Protein AF-0000000076601140 (afdb_homodimer)

Nearest PDB structures (foldseek):
  8zkc-assembly1_A-2  TM=9.136E-01  e=1.189E-20  Escherichia coli
  5aun-assembly1_B  TM=9.103E-01  e=2.026E-19  Thermococcus kodakarensis KOD1
  5aup-assembly1_I  TM=8.901E-01  e=1.316E-19  Thermococcus kodakarensis KOD1
  2ph1-assembly1_A  TM=8.179E-01  e=4.801E-19  Archaeoglobus fulgidus DSM 4304
  6oby-assembly1_A  TM=8.627E-01  e=1.047E-17  Archaeoglobus fulgidus

Foldseek 3Di:
DVQAAEEEEAFLDPPLCSLLLLQQLQLLLQVVVFQEEEEELQQQDGCNCLLQVHPAAWDDDPQATEFDDGSNYGYDYNVNVDDDPDGDDDDLVVSLVVVVCVVPRYCSDDGHYYYYRHHHRCDSSLVSCCVVPVAHAYEYEAEQAQVRLVSSLRSLVVCVVSVHHYAFYEHEQQWDDDPVGPDTHRPRHHCSRVVSCVSSVHYHQFYYHDDDDDPPPSDNSHDDPVDPVSVRSNSSSVSVVVSVVVVVVVVPPVD/DVQAAEEEEAFLDPPLCSLLLLQQLQLLLQVVVFQEEEEELQQQDGCNCLLQVHPAAWDDDPQATEFDDGSNYGYDYCVNVDDDPDGDDDDLVVSLVVVVCVVPRYCSDDGHYYYYRHHHRCDSSLVSCCVVPVAHAYEYEAEQAQVRLVSSLRSLVVCVVSVHHYAFYEHEQQWDADPVGPDTHRPRHHCSRVVSCVSSVHYHQFYYHDDDDDPPPSDNSHDDPVDPVSVRSNSSSVSVVVSVVVVVVVVPPVD

Organism: NCBI:txid33932

Radius of gyration: 22.28 Å; Cα contacts (8 Å, |Δi|>4): 1118; chains: 2; bounding box: 56×63×72 Å

Secondary structure (DSSP, 8-state):
-TT-EEEEEEESSTTSSHHHHHHHHHHHHHHTT--EEEEE--STT--HHHHTT--PPPEEETTEEEPEEETTEEEEEGGGTSSTTPPP---HHHHHHHHHHHHHSB---S-SEEEEEPPSSSSHHHHHHHHH-TT-EEEEEE-SSHHHHHHHHHHHHHHHHTT--EEEEEE-S--B--TT--PPB-TT-SSHHHHHHHHTT--EEEEPPB----TTS---SS--TTSHHHHHHHHHHHHHHHHHHHHHHTTTS--/-TTPEEEEEEESSTTSSHHHHHHHHHHHHHHTT--EEEEE--STT--HHHHTT--PPPEEETTEEEPEEETTEEEEEGGGTSSTT------HHHHHHHHHHHHHSB---S-SEEEEEPPSSSSHHHHHHHHH-TT-EEEEEE-SSHHHHHHHHHHHHHHHHTTPPEEEEEE-S--B--TT----B-TT-SSHHHHHHHHTT--EEEEPPB----TTS---SS--TTSHHHHHHHHHHHHHHHHHHHHHHTTTS--

Sequence (510 aa):
MKNTHIIAIASGKGGVGKSTVSANLAVSLAREGKSVALIDLDIYGFSIPKMFSITASPKTINGKIIPVESHGVKIMSMGFLVKGNEPIVWRGPMLGKMIEHFTKDVIWGELDYMILDLPPGTGDIALDMHHYIPQSKEIIVTTPHPTAAHVAERAGVMAQKANHDILGIVENMSFFTPPNSEEKHYIFGKNGGVNLANTLQTEVLVKLPIEPVEEDKISSAIFTEESPLYYAYKELAQKVQLLLQGAGDNYVNEKMKNTHIIAIASGKGGVGKSTVSANLAVSLAREGKSVALIDLDIYGFSIPKMFSITASPKTINGKIIPVESHGVKIMSMGFLVKGNEPIVWRGPMLGKMIEHFTKDVIWGELDYMILDLPPGTGDIALDMHHYIPQSKEIIVTTPHPTAAHVAERAGVMAQKANHDILGIVENMSFFTPPNSEEKHYIFGKNGGVNLANTLQTEVLVKLPIEPVEEDKISSAIFTEESPLYYAYKELAQKVQLLLQGAGDNYVNEK

pLDDT: mean 87.62, std 13.02, range [25.53, 98.69]

Solvent-accessible surface area (backbone atoms only — not comparable to full-atom values): 26189 Å² total; per-residue (Å²): 116,91,77,36,48,38,39,33,35,34,20,6,46,21,61,41,44,49,62,49,48,43,52,33,35,41,34,33,36,19,74,71,70,39,42,28,34,36,38,46,55,18,64,53,46,55,52,62,47,62,33,68,67,53,83,72,60,62,49,73,57,95,85,26,33,39,55,41,74,56,75,66,23,36,34,47,44,55,62,45,76,42,70,82,75,58,62,54,85,57,50,64,73,59,51,58,52,48,55,49,42,64,68,68,38,38,63,76,75,82,41,47,33,36,37,35,26,49,41,54,19,38,38,59,63,53,50,44,44,53,66,77,41,56,81,32,31,29,36,40,33,18,22,13,26,62,69,41,20,56,30,21,43,23,34,51,50,49,35,49,75,69,65,31,52,63,78,22,22,38,17,27,49,35,30,36,56,52,94,92,46,88,56,74,38,44,50,37,19,70,58,14,32,53,54,39,13,57,74,69,70,48,41,62,68,44,75,37,62,47,71,60,46,56,79,88,46,89,63,52,62,58,65,47,90,89,34,76,62,28,57,53,31,40,51,43,32,50,50,50,51,49,56,56,54,56,55,54,60,61,66,60,63,80,107,116,91,76,35,48,38,37,33,34,35,20,7,43,22,63,42,45,49,60,50,48,42,53,33,35,42,34,34,35,18,73,72,71,39,41,27,34,38,38,47,56,18,66,55,46,55,52,63,46,62,34,69,68,52,83,70,60,62,49,72,56,96,84,26,33,40,56,40,75,55,75,65,22,36,35,47,44,57,63,45,77,41,68,83,75,59,64,54,85,58,50,63,72,58,50,56,52,48,54,49,42,64,68,69,39,37,63,75,74,82,41,48,32,35,37,37,26,48,40,55,19,39,38,60,64,52,50,45,44,54,66,78,43,56,81,31,29,29,35,41,32,19,21,13,26,60,69,42,19,55,30,21,43,22,36,52,50,49,36,49,75,69,65,30,52,63,78,22,22,37,18,28,48,36,30,35,54,53,95,93,47,88,57,73,38,43,48,37,19,69,56,14,30,52,52,39,13,57,74,69,70,48,41,64,68,43,75,37,63,47,72,60,46,57,81,87,46,88,63,50,60,60,65,46,87,90,34,76,60,28,57,51,30,41,50,42,32,51,51,51,51,50,56,56,56,56,55,53,62,62,64,61,64,82,108

Structure (mmCIF, N/CA/C/O backbone):
data_AF-0000000076601140-model_v1
#
loop_
_entity.id
_entity.type
_entity.pdbx_description
1 polymer 'Iron-sulfur cluster carrier protein'
#
loop_
_atom_site.group_PDB
_atom_site.id
_atom_site.type_symbol
_atom_site.label_atom_id
_atom_site.label_alt_id
_atom_site.label_comp_id
_atom_site.label_asym_id
_atom_site.label_entity_id
_atom_site.label_seq_id
_atom_site.pdbx_PDB_ins_code
_atom_site.Cartn_x
_atom_site.Cartn_y
_atom_site.Cartn_z
_atom_site.occupancy
_atom_site.B_iso_or_equiv
_atom_site.auth_seq_id
_atom_site.auth_comp_id
_atom_site.auth_asym_id
_atom_site.auth_atom_id
_atom_site.pdbx_PDB_model_num
ATOM 1 N N . MET A 1 1 ? 15.117 -23.031 -15.758 1 57.69 1 MET A N 1
ATOM 2 C CA . MET A 1 1 ? 13.977 -22.125 -15.734 1 57.69 1 MET A CA 1
ATOM 3 C C . MET A 1 1 ? 13.453 -21.859 -17.141 1 57.69 1 MET A C 1
ATOM 5 O O . MET A 1 1 ? 12.617 -20.984 -17.344 1 57.69 1 MET A O 1
ATOM 9 N N . LYS A 1 2 ? 14.008 -22.594 -18.109 1 64.62 2 LYS A N 1
ATOM 10 C CA . LYS A 1 2 ? 13.719 -22.375 -19.531 1 64.62 2 LYS A CA 1
ATOM 11 C C . LYS A 1 2 ? 12.242 -22.625 -19.828 1 64.62 2 LYS A C 1
ATOM 13 O O . LYS A 1 2 ? 11.625 -21.891 -20.609 1 64.62 2 LYS A O 1
ATOM 18 N N . ASN A 1 3 ? 11.555 -23.547 -19.047 1 83.75 3 ASN A N 1
ATOM 19 C CA . ASN A 1 3 ? 10.164 -23.875 -19.359 1 83.75 3 ASN A CA 1
ATOM 20 C C . ASN A 1 3 ? 9.211 -23.375 -18.281 1 83.75 3 ASN A C 1
ATOM 22 O O . ASN A 1 3 ? 8.078 -23.844 -18.188 1 83.75 3 ASN A O 1
ATOM 26 N N . THR A 1 4 ? 9.656 -22.391 -17.516 1 93.69 4 THR A N 1
ATOM 27 C CA . THR A 1 4 ? 8.859 -21.875 -16.406 1 93.69 4 THR A CA 1
ATOM 28 C C . THR A 1 4 ? 8.148 -20.594 -16.797 1 93.69 4 THR A C 1
ATOM 30 O O . THR A 1 4 ? 8.758 -19.688 -17.359 1 93.69 4 THR A O 1
ATOM 33 N N . HIS A 1 5 ? 6.875 -20.625 -16.672 1 96 5 HIS A N 1
ATOM 34 C CA . HIS A 1 5 ? 6.148 -19.359 -16.812 1 96 5 HIS A CA 1
ATOM 35 C C . HIS A 1 5 ? 6.371 -18.453 -15.609 1 96 5 HIS A C 1
ATOM 37 O O . HIS A 1 5 ? 6.012 -18.812 -14.484 1 96 5 HIS A O 1
ATOM 43 N N . ILE A 1 6 ? 6.938 -17.281 -15.859 1 95.62 6 ILE A N 1
ATOM 44 C CA . ILE A 1 6 ? 7.195 -16.344 -14.773 1 95.62 6 ILE A CA 1
ATOM 45 C C . ILE A 1 6 ? 6.16 -15.219 -14.82 1 95.62 6 ILE A C 1
ATOM 47 O O . ILE A 1 6 ? 6.012 -14.539 -15.844 1 95.62 6 ILE A O 1
ATOM 51 N N . ILE A 1 7 ? 5.449 -15.07 -13.688 1 97.31 7 ILE A N 1
ATOM 52 C CA . ILE A 1 7 ? 4.391 -14.07 -13.602 1 97.31 7 ILE A CA 1
ATOM 53 C C . ILE A 1 7 ? 4.68 -13.117 -12.438 1 97.31 7 ILE A C 1
ATOM 55 O O . ILE A 1 7 ? 4.719 -13.539 -11.281 1 97.31 7 ILE A O 1
ATOM 59 N N . ALA A 1 8 ? 4.871 -11.875 -12.758 1 96.38 8 ALA A N 1
ATOM 60 C CA . ALA A 1 8 ? 5.051 -10.836 -11.742 1 96.38 8 ALA A CA 1
ATOM 61 C C . ALA A 1 8 ? 3.719 -10.188 -11.375 1 96.38 8 ALA A C 1
ATOM 63 O O . ALA A 1 8 ? 2.953 -9.789 -12.258 1 96.38 8 ALA A O 1
ATOM 64 N N . ILE A 1 9 ? 3.477 -10.188 -10.102 1 97.56 9 ILE A N 1
ATOM 65 C CA . ILE A 1 9 ? 2.303 -9.484 -9.594 1 97.56 9 ILE A CA 1
ATOM 66 C C . ILE A 1 9 ? 2.697 -8.078 -9.141 1 97.56 9 ILE A C 1
ATOM 68 O O . ILE A 1 9 ? 3.457 -7.918 -8.188 1 97.56 9 ILE A O 1
ATOM 72 N N . ALA A 1 10 ? 2.146 -7.113 -9.836 1 95.06 10 ALA A N 1
ATOM 73 C CA . ALA A 1 10 ? 2.52 -5.719 -9.594 1 95.06 10 ALA A CA 1
ATOM 74 C C . ALA A 1 10 ? 1.313 -4.898 -9.148 1 95.06 10 ALA A C 1
ATOM 76 O O . ALA A 1 10 ? 0.168 -5.301 -9.359 1 95.06 10 ALA A O 1
ATOM 77 N N . SER A 1 11 ? 1.606 -3.801 -8.477 1 92.81 11 SER A N 1
ATOM 78 C CA . SER A 1 11 ? 0.595 -2.826 -8.078 1 92.81 11 SER A CA 1
ATOM 79 C C . SER A 1 11 ? 1.188 -1.425 -7.977 1 92.81 11 SER A C 1
ATOM 81 O O . SER A 1 11 ? 2.408 -1.263 -7.93 1 92.81 11 SER A O 1
ATOM 83 N N . GLY A 1 12 ? 0.346 -0.441 -8.062 1 85.81 12 GLY A N 1
ATOM 84 C CA . GLY A 1 12 ? 0.779 0.933 -7.867 1 85.81 12 GLY A CA 1
ATOM 85 C C . GLY A 1 12 ? 0.981 1.293 -6.406 1 85.81 12 GLY A C 1
ATOM 86 O O . GLY A 1 12 ? 2.037 1.803 -6.027 1 85.81 12 GLY A O 1
ATOM 87 N N . LYS A 1 13 ? -0.082 1.074 -5.648 1 75.88 13 LYS A N 1
ATOM 88 C CA . LYS A 1 13 ? -0.09 1.358 -4.215 1 75.88 13 LYS A CA 1
ATOM 89 C C . LYS A 1 13 ? 0.004 0.072 -3.4 1 75.88 13 LYS A C 1
ATOM 91 O O . LYS A 1 13 ? -0.348 -1.005 -3.887 1 75.88 13 LYS A O 1
ATOM 96 N N . GLY A 1 14 ? 0.569 0.294 -2.273 1 68.75 14 GLY A N 1
ATOM 97 C CA . GLY A 1 14 ? 0.47 -0.792 -1.312 1 68.75 14 GLY A CA 1
ATOM 98 C C . GLY A 1 14 ? -0.939 -1.001 -0.792 1 68.75 14 GLY A C 1
ATOM 99 O O . GLY A 1 14 ? -1.816 -0.162 -1.006 1 68.75 14 GLY A O 1
ATOM 100 N N . GLY A 1 15 ? -1.269 -2.229 -0.292 1 74.19 15 GLY A N 1
ATOM 101 C CA . GLY A 1 15 ? -2.498 -2.508 0.433 1 74.19 15 GLY A CA 1
ATOM 102 C C . GLY A 1 15 ? -3.662 -2.855 -0.477 1 74.19 15 GLY A C 1
ATOM 103 O O . GLY A 1 15 ? -4.777 -3.09 -0.005 1 74.19 15 GLY A O 1
ATOM 104 N N . VAL A 1 16 ? -3.416 -2.934 -1.732 1 83 16 VAL A N 1
ATOM 105 C CA . VAL A 1 16 ? -4.484 -3.246 -2.674 1 83 16 VAL A CA 1
ATOM 106 C C . VAL A 1 16 ? -4.695 -4.758 -2.736 1 83 16 VAL A C 1
ATOM 108 O O . VAL A 1 16 ? -5.57 -5.242 -3.455 1 83 16 VAL A O 1
ATOM 111 N N . GLY A 1 17 ? -3.887 -5.551 -2.076 1 88.56 17 GLY A N 1
ATOM 112 C CA . GLY A 1 17 ? -4.047 -6.992 -2.01 1 88.56 17 GLY A CA 1
ATOM 113 C C . GLY A 1 17 ? -3.127 -7.742 -2.953 1 88.56 17 GLY A C 1
ATOM 114 O O . GLY A 1 17 ? -3.424 -8.867 -3.354 1 88.56 17 GLY A O 1
ATOM 115 N N . LYS A 1 18 ? -2.09 -7.078 -3.328 1 93.31 18 LYS A N 1
ATOM 116 C CA . LYS A 1 18 ? -1.125 -7.676 -4.25 1 93.31 18 LYS A CA 1
ATOM 117 C C . LYS A 1 18 ? -0.585 -8.992 -3.701 1 93.31 18 LYS A C 1
ATOM 119 O O . LYS A 1 18 ? -0.566 -10 -4.406 1 93.31 18 LYS A O 1
ATOM 124 N N . SER A 1 19 ? -0.145 -9.023 -2.422 1 94.75 19 SER A N 1
ATOM 125 C CA . SER A 1 19 ? 0.441 -10.227 -1.833 1 94.75 19 SER A CA 1
ATOM 126 C C . SER A 1 19 ? -0.605 -11.32 -1.654 1 94.75 19 SER A C 1
ATOM 128 O O . SER A 1 19 ? -0.303 -12.508 -1.807 1 94.75 19 SER A O 1
ATOM 130 N N . THR A 1 20 ? -1.804 -10.938 -1.322 1 93.75 20 THR A N 1
ATOM 131 C CA . THR A 1 20 ? -2.885 -11.914 -1.213 1 93.75 20 THR A CA 1
ATOM 132 C C . THR A 1 20 ? -3.156 -12.57 -2.561 1 93.75 20 THR A C 1
ATOM 134 O O . THR A 1 20 ? -3.346 -13.789 -2.635 1 93.75 20 THR A O 1
ATOM 137 N N . VAL A 1 21 ? -3.141 -11.734 -3.584 1 97.19 21 VAL A N 1
ATOM 138 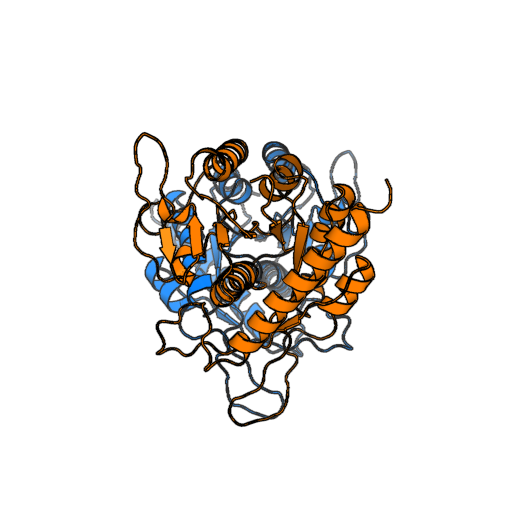C CA . VAL A 1 21 ? -3.338 -12.258 -4.934 1 97.19 21 VAL A CA 1
ATOM 139 C C . VAL A 1 21 ? -2.18 -13.18 -5.309 1 97.19 21 VAL A C 1
ATOM 141 O O . VAL A 1 21 ? -2.393 -14.266 -5.844 1 97.19 21 VAL A O 1
ATOM 144 N N . SER A 1 22 ? -0.947 -12.766 -5.039 1 97.81 22 SER A N 1
ATOM 145 C CA . SER A 1 22 ? 0.226 -13.586 -5.324 1 97.81 22 SER A CA 1
ATOM 146 C C . SER A 1 22 ? 0.121 -14.945 -4.648 1 97.81 22 SER A C 1
ATOM 148 O O . SER A 1 22 ? 0.309 -15.984 -5.297 1 97.81 22 SER A O 1
ATOM 150 N N . ALA A 1 23 ? -0.216 -14.93 -3.369 1 97.31 23 ALA A N 1
ATOM 151 C CA . ALA A 1 23 ? -0.258 -16.141 -2.559 1 97.31 23 ALA A CA 1
ATOM 152 C C . ALA A 1 23 ? -1.358 -17.094 -3.041 1 97.31 23 ALA A C 1
ATOM 154 O O . ALA A 1 23 ? -1.116 -18.281 -3.256 1 97.31 23 ALA A O 1
ATOM 155 N N . ASN A 1 24 ? -2.504 -16.578 -3.264 1 98 24 ASN A N 1
ATOM 156 C CA . ASN A 1 24 ? -3.635 -17.438 -3.576 1 98 24 ASN A CA 1
ATOM 157 C C . ASN A 1 24 ? -3.613 -17.891 -5.035 1 98 24 ASN A C 1
ATOM 159 O O . ASN A 1 24 ? -4.082 -18.984 -5.359 1 98 24 ASN A O 1
ATOM 163 N N . LEU A 1 25 ? -3.037 -17.031 -5.91 1 98.56 25 LEU A N 1
ATOM 164 C CA . LEU A 1 25 ? -2.809 -17.516 -7.27 1 98.56 25 LEU A CA 1
ATOM 165 C C . LEU A 1 25 ? -1.834 -18.688 -7.273 1 98.56 25 LEU A C 1
ATOM 167 O O . LEU A 1 25 ? -2.09 -19.719 -7.91 1 98.56 25 LEU A O 1
ATOM 171 N N . ALA A 1 26 ? -0.726 -18.562 -6.562 1 98.69 26 ALA A N 1
ATOM 172 C CA . ALA A 1 26 ? 0.27 -19.625 -6.465 1 98.69 26 ALA A CA 1
ATOM 173 C C . ALA A 1 26 ? -0.353 -20.906 -5.938 1 98.69 26 ALA A C 1
ATOM 175 O O . ALA A 1 26 ? -0.175 -21.984 -6.523 1 98.69 26 ALA A O 1
ATOM 176 N N . VAL A 1 27 ? -1.111 -20.812 -4.867 1 98.44 27 VAL A N 1
ATOM 177 C CA . VAL A 1 27 ? -1.71 -21.969 -4.227 1 98.44 27 VAL A CA 1
ATOM 178 C C . VAL A 1 27 ? -2.752 -22.594 -5.152 1 98.44 27 VAL A C 1
ATOM 180 O O . VAL A 1 27 ? -2.867 -23.828 -5.234 1 98.44 27 VAL A O 1
ATOM 183 N N . SER A 1 28 ? -3.5 -21.734 -5.824 1 98.62 28 SER A N 1
ATOM 184 C CA . SER A 1 28 ? -4.516 -22.25 -6.738 1 98.62 28 SER A CA 1
ATOM 185 C C . SER A 1 28 ? -3.883 -23.016 -7.895 1 98.62 28 SER A C 1
ATOM 187 O O . SER A 1 28 ? -4.395 -24.062 -8.305 1 98.62 28 SER A O 1
ATOM 189 N N . LEU A 1 29 ? -2.809 -22.516 -8.445 1 98.5 29 LEU A N 1
ATOM 190 C CA . LEU A 1 29 ? -2.076 -23.234 -9.484 1 98.5 29 LEU A CA 1
ATOM 191 C C . LEU A 1 29 ? -1.545 -24.562 -8.969 1 98.5 29 LEU A C 1
ATOM 193 O O . LEU A 1 29 ? -1.633 -25.578 -9.648 1 98.5 29 LEU A O 1
ATOM 197 N N . ALA A 1 30 ? -1.015 -24.547 -7.758 1 98.5 30 ALA A N 1
ATOM 198 C CA . ALA A 1 30 ? -0.501 -25.766 -7.141 1 98.5 30 ALA A CA 1
ATOM 199 C C . ALA A 1 30 ? -1.612 -26.797 -6.957 1 98.5 30 ALA A C 1
ATOM 201 O O . ALA A 1 30 ? -1.408 -27.984 -7.199 1 98.5 30 ALA A O 1
ATOM 202 N N . ARG A 1 31 ? -2.766 -26.312 -6.504 1 97.81 31 ARG A N 1
ATOM 203 C CA . ARG A 1 31 ? -3.92 -27.172 -6.297 1 97.81 31 ARG A CA 1
ATOM 204 C C . ARG A 1 31 ? -4.34 -27.844 -7.598 1 97.81 31 ARG A C 1
ATOM 206 O O . ARG A 1 31 ? -4.957 -28.922 -7.582 1 97.81 31 ARG A O 1
ATOM 213 N N . GLU A 1 32 ? -4.004 -27.266 -8.703 1 97.25 32 GLU A N 1
ATOM 214 C CA . GLU A 1 32 ? -4.309 -27.828 -10.016 1 97.25 32 GLU A CA 1
ATOM 215 C C . GLU A 1 32 ? -3.191 -28.75 -10.5 1 97.25 32 GLU A C 1
ATOM 217 O O . GLU A 1 32 ? -3.156 -29.125 -11.672 1 97.25 32 GLU A O 1
ATOM 222 N N . GLY A 1 33 ? -2.229 -29 -9.711 1 97.44 33 GLY A N 1
ATOM 223 C CA . GLY A 1 33 ? -1.208 -30 -9.992 1 97.44 33 GLY A CA 1
ATOM 224 C C . GLY A 1 33 ? 0.053 -29.406 -10.594 1 97.44 33 GLY A C 1
ATOM 225 O O . GLY A 1 33 ? 0.914 -30.125 -11.086 1 97.44 33 GLY A O 1
ATOM 226 N N . LYS A 1 34 ? 0.157 -28.094 -10.586 1 97.94 34 LYS A N 1
ATOM 227 C CA . LYS A 1 34 ? 1.338 -27.453 -11.156 1 97.94 34 LYS A CA 1
ATOM 228 C C . LYS A 1 34 ? 2.449 -27.312 -10.125 1 97.94 34 LYS A C 1
ATOM 230 O O . LYS A 1 34 ? 2.176 -27.172 -8.93 1 97.94 34 LYS A O 1
ATOM 235 N N . SER A 1 35 ? 3.688 -27.5 -10.602 1 98.12 35 SER A N 1
ATOM 236 C CA . SER A 1 35 ? 4.828 -27.141 -9.766 1 98.12 35 SER A CA 1
ATOM 237 C C . SER A 1 35 ? 5.027 -25.641 -9.719 1 98.12 35 SER A C 1
ATOM 239 O O . SER A 1 35 ? 5.258 -25 -10.75 1 98.12 35 SER A O 1
ATOM 241 N N . VAL A 1 36 ? 4.902 -25.047 -8.469 1 98.31 36 VAL A N 1
ATOM 242 C CA . VAL A 1 36 ? 4.812 -23.594 -8.383 1 98.31 36 VAL A CA 1
ATOM 243 C C . VAL A 1 36 ? 5.805 -23.078 -7.344 1 98.31 36 VAL A C 1
ATOM 245 O O . VAL A 1 36 ? 5.973 -23.688 -6.281 1 98.31 36 VAL A O 1
ATOM 248 N N . ALA A 1 37 ? 6.5 -21.984 -7.684 1 97.88 37 ALA A N 1
ATOM 249 C CA . ALA A 1 37 ? 7.301 -21.203 -6.746 1 97.88 37 ALA A CA 1
ATOM 250 C C . ALA A 1 37 ? 6.699 -19.812 -6.539 1 97.88 37 ALA A C 1
ATOM 252 O O . ALA A 1 37 ? 6.078 -19.25 -7.445 1 97.88 37 ALA A O 1
ATOM 253 N N . LEU A 1 38 ? 6.82 -19.297 -5.324 1 97.94 38 LEU A N 1
ATOM 254 C CA . LEU A 1 38 ? 6.445 -17.938 -4.969 1 97.94 38 LEU A CA 1
ATOM 255 C C . LEU A 1 38 ? 7.613 -17.203 -4.324 1 97.94 38 LEU A C 1
ATOM 257 O O . LEU A 1 38 ? 8.141 -17.641 -3.299 1 97.94 38 LEU A O 1
ATOM 261 N N . ILE A 1 39 ? 8 -16.125 -4.957 1 96.06 39 ILE A N 1
ATOM 262 C CA . ILE A 1 39 ? 9.062 -15.305 -4.395 1 96.06 39 ILE A CA 1
ATOM 263 C C . ILE A 1 39 ? 8.492 -13.969 -3.926 1 96.06 39 ILE A C 1
ATOM 265 O O . ILE A 1 39 ? 7.883 -13.242 -4.711 1 96.06 39 ILE A O 1
ATOM 269 N N . ASP A 1 40 ? 8.68 -13.711 -2.666 1 95.38 40 ASP A N 1
ATOM 270 C CA . ASP A 1 40 ? 8.312 -12.438 -2.057 1 95.38 40 ASP A CA 1
ATOM 271 C C . ASP A 1 40 ? 9.398 -11.391 -2.287 1 95.38 40 ASP A C 1
ATOM 273 O O . ASP A 1 40 ? 10.414 -11.375 -1.586 1 95.38 40 ASP A O 1
ATOM 277 N N . LEU A 1 41 ? 9.141 -10.469 -3.221 1 91.94 41 LEU A N 1
ATOM 278 C CA . LEU A 1 41 ? 10.133 -9.453 -3.562 1 91.94 41 LEU A CA 1
ATOM 279 C C . LEU A 1 41 ? 9.805 -8.125 -2.893 1 91.94 41 LEU A C 1
ATOM 281 O O . LEU A 1 41 ? 10.484 -7.117 -3.127 1 91.94 41 LEU A O 1
ATOM 285 N N . ASP A 1 42 ? 8.758 -8.094 -2.158 1 90.12 42 ASP A N 1
ATOM 286 C CA . ASP A 1 42 ? 8.477 -6.938 -1.314 1 90.12 42 ASP A CA 1
ATOM 287 C C . ASP A 1 42 ? 9.328 -6.965 -0.044 1 90.12 42 ASP A C 1
ATOM 289 O O . ASP A 1 42 ? 8.805 -7.211 1.048 1 90.12 42 ASP A O 1
ATOM 293 N N . ILE A 1 43 ? 10.477 -6.598 -0.182 1 87.5 43 ILE A N 1
ATOM 294 C CA . ILE A 1 43 ? 11.523 -6.797 0.818 1 87.5 43 ILE A CA 1
ATOM 295 C C . ILE A 1 43 ? 11.195 -5.996 2.076 1 87.5 43 ILE A C 1
ATOM 297 O O . ILE A 1 43 ? 11.336 -6.496 3.193 1 87.5 43 ILE A O 1
ATOM 301 N N . TYR A 1 44 ? 10.688 -4.77 1.949 1 84.19 44 TYR A N 1
ATOM 302 C CA . TYR A 1 44 ? 10.445 -3.908 3.1 1 84.19 44 TYR A CA 1
ATOM 303 C C . TYR A 1 44 ? 9.086 -4.199 3.721 1 84.19 44 TYR A C 1
ATOM 305 O O . TYR A 1 44 ? 8.875 -3.955 4.91 1 84.19 44 TYR A O 1
ATOM 313 N N . GLY A 1 45 ? 8.227 -4.73 2.951 1 88.44 45 GLY A N 1
ATOM 314 C CA . GLY A 1 45 ? 6.863 -4.945 3.41 1 88.44 45 GLY A CA 1
ATOM 315 C C . GLY A 1 45 ? 6.387 -6.375 3.217 1 88.44 45 GLY A C 1
ATOM 316 O O . GLY A 1 45 ? 5.219 -6.605 2.9 1 88.44 45 GLY A O 1
ATOM 317 N N . PHE A 1 46 ? 7.359 -7.297 3.414 1 90.06 46 PHE A N 1
ATOM 318 C CA . PHE A 1 46 ? 7 -8.688 3.148 1 90.06 46 PHE A CA 1
ATOM 319 C C . PHE A 1 46 ? 5.871 -9.141 4.066 1 90.06 46 PHE A C 1
ATOM 321 O O . PHE A 1 46 ? 5.82 -8.75 5.238 1 90.06 46 PHE A O 1
ATOM 328 N N . SER A 1 47 ? 4.879 -9.859 3.525 1 91.19 47 SER A N 1
ATOM 329 C CA . SER A 1 47 ? 3.742 -10.352 4.301 1 91.19 47 SER A CA 1
ATOM 330 C C . SER A 1 47 ? 3.469 -11.82 4.008 1 91.19 47 SER A C 1
ATOM 332 O O . SER A 1 47 ? 2.664 -12.453 4.691 1 91.19 47 SER A O 1
ATOM 334 N N . ILE A 1 48 ? 4.215 -12.367 3.066 1 94.06 48 ILE A N 1
ATOM 335 C CA . ILE A 1 48 ? 3.924 -13.703 2.564 1 94.06 48 ILE A CA 1
ATOM 336 C C . ILE A 1 48 ? 4.105 -14.727 3.684 1 94.06 48 ILE A C 1
ATOM 338 O O . ILE A 1 48 ? 3.256 -15.594 3.883 1 94.06 48 ILE A O 1
ATOM 342 N N . PRO A 1 49 ? 5.207 -14.664 4.469 1 92.62 49 PRO A N 1
ATOM 343 C CA . PRO A 1 49 ? 5.375 -15.664 5.527 1 92.62 49 PRO A CA 1
ATOM 344 C C . PRO A 1 49 ? 4.191 -15.711 6.488 1 92.62 49 PRO A C 1
ATOM 346 O O . PRO A 1 49 ? 3.701 -16.797 6.82 1 92.62 49 PRO A O 1
ATOM 349 N N . LYS A 1 50 ? 3.719 -14.578 6.875 1 89.38 50 LYS A N 1
ATOM 350 C CA . LYS A 1 50 ? 2.566 -14.516 7.773 1 89.38 50 LYS A CA 1
ATOM 351 C C . LYS A 1 50 ? 1.311 -15.055 7.094 1 89.38 50 LYS A C 1
ATOM 353 O O . LYS A 1 50 ? 0.522 -15.766 7.715 1 89.38 50 LYS A O 1
ATOM 358 N N . MET A 1 51 ? 1.119 -14.742 5.871 1 90.94 51 MET A N 1
ATOM 359 C CA . MET A 1 51 ? -0.057 -15.164 5.113 1 90.94 51 MET A CA 1
ATOM 360 C C . MET A 1 51 ? -0.136 -16.688 5.035 1 90.94 51 MET A C 1
ATOM 362 O O . MET A 1 51 ? -1.229 -17.25 5.031 1 90.94 51 MET A O 1
ATOM 366 N N . PHE A 1 52 ? 1.055 -17.297 5.008 1 93.19 52 PHE A N 1
ATOM 367 C CA . PHE A 1 52 ? 1.129 -18.75 4.922 1 93.19 52 PHE A CA 1
ATOM 368 C C . PHE A 1 52 ? 1.283 -19.375 6.309 1 93.19 52 PHE A C 1
ATOM 370 O O . PHE A 1 52 ? 1.379 -20.594 6.445 1 93.19 52 PHE A O 1
ATOM 377 N N . SER A 1 53 ? 1.315 -18.562 7.344 1 88.62 53 SER A N 1
ATOM 378 C CA . SER A 1 53 ? 1.502 -19 8.719 1 88.62 53 SER A CA 1
ATOM 379 C C . SER A 1 53 ? 2.781 -19.812 8.875 1 88.62 53 SER A C 1
ATOM 381 O O . SER A 1 53 ? 2.777 -20.875 9.508 1 88.62 53 SER A O 1
ATOM 383 N N . ILE A 1 54 ? 3.775 -19.312 8.188 1 87.06 54 ILE A N 1
ATOM 384 C CA . ILE A 1 54 ? 5.055 -20 8.234 1 87.06 54 ILE A CA 1
ATOM 385 C C . ILE A 1 54 ? 5.953 -19.359 9.289 1 87.06 54 ILE A C 1
ATOM 387 O O . ILE A 1 54 ? 6.129 -18.141 9.305 1 87.06 54 ILE A O 1
ATOM 391 N N . THR A 1 55 ? 6.441 -20.188 10.156 1 80.75 55 THR A N 1
ATOM 392 C CA . THR A 1 55 ? 7.375 -19.703 11.172 1 80.75 55 THR A CA 1
ATOM 393 C C . THR A 1 55 ? 8.758 -20.328 10.977 1 80.75 55 THR A C 1
ATOM 395 O O . THR A 1 55 ? 9.734 -19.906 11.594 1 80.75 55 THR A O 1
ATOM 398 N N . ALA A 1 56 ? 8.883 -21.234 10.023 1 78 56 ALA A N 1
ATOM 399 C CA . ALA A 1 56 ? 10.133 -21.953 9.781 1 78 56 ALA A CA 1
ATOM 400 C C . ALA A 1 56 ? 11.117 -21.109 8.977 1 78 56 ALA A C 1
ATOM 402 O O . ALA A 1 56 ? 10.703 -20.234 8.203 1 78 56 ALA A O 1
ATOM 403 N N . SER A 1 57 ? 12.383 -21.281 9.273 1 82.88 57 SER A N 1
ATOM 404 C CA . SER A 1 57 ? 13.438 -20.672 8.469 1 82.88 57 SER A CA 1
ATOM 405 C C . SER A 1 57 ? 13.938 -21.641 7.398 1 82.88 57 SER A C 1
ATOM 407 O O . SER A 1 57 ? 13.914 -22.859 7.586 1 82.88 57 SER A O 1
ATOM 409 N N . PRO A 1 58 ? 14.352 -20.969 6.273 1 83.38 58 PRO A N 1
ATOM 410 C CA . PRO A 1 58 ? 14.891 -21.859 5.234 1 83.38 58 PRO A CA 1
ATOM 411 C C . PRO A 1 58 ? 16.156 -22.578 5.668 1 83.38 58 PRO A C 1
ATOM 413 O O . PRO A 1 58 ? 16.891 -22.078 6.531 1 83.38 58 PRO A O 1
ATOM 416 N N . LYS A 1 59 ? 16.281 -23.781 5.125 1 86 59 LYS A N 1
ATOM 417 C CA . LYS A 1 59 ? 17.5 -24.547 5.34 1 86 59 LYS A CA 1
ATOM 418 C C . LYS A 1 59 ? 18.516 -24.328 4.215 1 86 59 LYS A C 1
ATOM 420 O O . LYS A 1 59 ? 18.125 -23.953 3.105 1 86 59 LYS A O 1
ATOM 425 N N . THR A 1 60 ? 19.75 -24.375 4.621 1 85.12 60 THR A N 1
ATOM 426 C CA . THR A 1 60 ? 20.812 -24.25 3.631 1 85.12 60 THR A CA 1
ATOM 427 C C . THR A 1 60 ? 21.609 -25.547 3.516 1 85.12 60 THR A C 1
ATOM 429 O O . THR A 1 60 ? 22 -26.125 4.527 1 85.12 60 THR A O 1
ATOM 432 N N . ILE A 1 61 ? 21.688 -26.078 2.268 1 84.75 61 ILE A N 1
ATOM 433 C CA . ILE A 1 61 ? 22.484 -27.266 1.98 1 84.75 61 ILE A CA 1
ATOM 434 C C . ILE A 1 61 ? 23.516 -26.953 0.909 1 84.75 61 ILE A C 1
ATOM 436 O O . ILE A 1 61 ? 23.172 -26.578 -0.216 1 84.75 61 ILE A O 1
ATOM 440 N N . ASN A 1 62 ? 24.844 -27.172 1.27 1 87.75 62 ASN A N 1
ATOM 441 C CA . ASN A 1 62 ? 25.953 -26.969 0.341 1 87.75 62 ASN A CA 1
ATOM 442 C C . ASN A 1 62 ? 25.906 -25.578 -0.279 1 87.75 62 ASN A C 1
ATOM 444 O O . ASN A 1 62 ? 26.031 -25.422 -1.495 1 87.75 62 ASN A O 1
ATOM 448 N N . GLY A 1 63 ? 25.469 -24.641 0.413 1 84.06 63 GLY A N 1
ATOM 449 C CA . GLY A 1 63 ? 25.5 -23.25 -0.027 1 84.06 63 GLY A CA 1
ATOM 450 C C . GLY A 1 63 ? 24.25 -22.844 -0.788 1 84.06 63 GLY A C 1
ATOM 451 O O . GLY A 1 63 ? 24.125 -21.703 -1.231 1 84.06 63 GLY A O 1
ATOM 452 N N . LYS A 1 64 ? 23.391 -23.859 -0.909 1 90.62 64 LYS A N 1
ATOM 453 C CA . LYS A 1 64 ? 22.141 -23.531 -1.589 1 90.62 64 LYS A CA 1
ATOM 454 C C . LYS A 1 64 ? 20.969 -23.516 -0.609 1 90.62 64 LYS A C 1
ATOM 456 O O . LYS A 1 64 ? 20.953 -24.281 0.357 1 90.62 64 LYS A O 1
ATOM 461 N N . ILE A 1 65 ? 20.078 -22.641 -0.895 1 91.62 65 ILE A N 1
ATOM 462 C CA . ILE A 1 65 ? 18.938 -22.469 -0.003 1 91.62 65 ILE A CA 1
ATOM 463 C C . ILE A 1 65 ? 17.812 -23.391 -0.443 1 91.62 65 ILE A C 1
ATOM 465 O O . ILE A 1 65 ? 17.469 -23.453 -1.627 1 91.62 65 ILE A O 1
ATOM 469 N N . ILE A 1 66 ? 17.328 -24.188 0.462 1 93.62 66 ILE A N 1
ATOM 470 C CA . ILE A 1 66 ? 16.109 -24.969 0.219 1 93.62 66 ILE A CA 1
ATOM 471 C C . ILE A 1 66 ? 14.883 -24.109 0.522 1 93.62 66 ILE A C 1
ATOM 473 O O . ILE A 1 66 ? 14.703 -23.656 1.652 1 93.62 66 ILE A O 1
ATOM 477 N N . PRO A 1 67 ? 14.062 -23.844 -0.429 1 94.88 67 PRO A N 1
ATOM 478 C CA . PRO A 1 67 ? 12.891 -23 -0.161 1 94.88 67 PRO A CA 1
ATOM 479 C C . PRO A 1 67 ? 11.906 -23.656 0.807 1 94.88 67 PRO A C 1
ATOM 481 O O . PRO A 1 67 ? 11.914 -24.875 0.963 1 94.88 67 PRO A O 1
ATOM 484 N N . VAL A 1 68 ? 11.195 -22.844 1.511 1 94.81 68 VAL A N 1
ATOM 485 C CA . VAL A 1 68 ? 10.141 -23.344 2.395 1 94.81 68 VAL A CA 1
ATOM 486 C C . VAL A 1 68 ? 8.953 -23.828 1.567 1 94.81 68 VAL A C 1
ATOM 488 O O . VAL A 1 68 ? 8.602 -23.203 0.556 1 94.81 68 VAL A O 1
ATOM 491 N N . GLU A 1 69 ? 8.398 -24.953 1.977 1 95.12 69 GLU A N 1
ATOM 492 C CA . GLU A 1 69 ? 7.242 -25.453 1.247 1 95.12 69 GLU A CA 1
ATOM 493 C C . GLU A 1 69 ? 5.977 -25.391 2.098 1 95.12 69 GLU A C 1
ATOM 495 O O . GLU A 1 69 ? 5.992 -25.75 3.277 1 95.12 69 GLU A O 1
ATOM 500 N N . SER A 1 70 ? 4.969 -24.797 1.545 1 95.19 70 SER A N 1
ATOM 501 C CA . SER A 1 70 ? 3.656 -24.703 2.176 1 95.19 70 SER A CA 1
ATOM 502 C C . SER A 1 70 ? 2.543 -24.703 1.136 1 95.19 70 SER A C 1
ATOM 504 O O . SER A 1 70 ? 2.643 -24.016 0.115 1 95.19 70 SER A O 1
ATOM 506 N N . HIS A 1 71 ? 1.471 -25.5 1.302 1 96.12 71 HIS A N 1
ATOM 507 C CA . HIS A 1 71 ? 0.311 -25.594 0.42 1 96.12 71 HIS A CA 1
ATOM 508 C C . HIS A 1 71 ? 0.726 -25.938 -1.004 1 96.12 71 HIS A C 1
ATOM 510 O O . HIS A 1 71 ? 0.181 -25.391 -1.967 1 96.12 71 HIS A O 1
ATOM 516 N N . GLY A 1 72 ? 1.791 -26.688 -1.1 1 96.56 72 GLY A N 1
ATOM 517 C CA . GLY A 1 72 ? 2.227 -27.156 -2.404 1 96.56 72 GLY A CA 1
ATOM 518 C C . GLY A 1 72 ? 3.035 -26.141 -3.174 1 96.56 72 GLY A C 1
ATOM 519 O O . GLY A 1 72 ? 3.312 -26.328 -4.359 1 96.56 72 GLY A O 1
ATOM 520 N N . VAL A 1 73 ? 3.42 -25.062 -2.521 1 97.88 73 VAL A N 1
ATOM 521 C CA . VAL A 1 73 ? 4.16 -23.969 -3.154 1 97.88 73 VAL A CA 1
ATOM 522 C C . VAL A 1 73 ? 5.535 -23.844 -2.502 1 97.88 73 VAL A C 1
ATOM 524 O O . VAL A 1 73 ? 5.652 -23.891 -1.274 1 97.88 73 VAL A O 1
ATOM 527 N N . LYS A 1 74 ? 6.578 -23.797 -3.348 1 97.19 74 LYS A N 1
ATOM 528 C CA . LYS A 1 74 ? 7.895 -23.422 -2.84 1 97.19 74 LYS A CA 1
ATOM 529 C C . LYS A 1 74 ? 8 -21.906 -2.654 1 97.19 74 LYS A C 1
ATOM 531 O O . LYS A 1 74 ? 7.727 -21.141 -3.58 1 97.19 74 LYS A O 1
ATOM 536 N N . ILE A 1 75 ? 8.414 -21.484 -1.429 1 96.88 75 ILE A N 1
ATOM 537 C CA . ILE A 1 75 ? 8.312 -20.078 -1.094 1 96.88 75 ILE A CA 1
ATOM 538 C C . ILE A 1 75 ? 9.664 -19.562 -0.595 1 96.88 75 ILE A C 1
ATOM 540 O O . ILE A 1 75 ? 10.336 -20.25 0.184 1 96.88 75 ILE A O 1
ATOM 544 N N . MET A 1 76 ? 9.992 -18.406 -1.091 1 95.19 76 MET A N 1
ATOM 545 C CA . MET A 1 76 ? 11.117 -17.656 -0.523 1 95.19 76 MET A CA 1
ATOM 546 C C . MET A 1 76 ? 10.719 -16.219 -0.222 1 95.19 76 MET A C 1
ATOM 548 O O . MET A 1 76 ? 9.984 -15.602 -0.995 1 95.19 76 MET A O 1
ATOM 552 N N . SER A 1 77 ? 11.125 -15.758 0.859 1 93.5 77 SER A N 1
ATOM 553 C CA . SER A 1 77 ? 10.852 -14.406 1.322 1 93.5 77 SER A CA 1
ATOM 554 C C . SER A 1 77 ? 11.961 -13.891 2.232 1 93.5 77 SER A C 1
ATOM 556 O O . SER A 1 77 ? 12.586 -14.672 2.955 1 93.5 77 SER A O 1
ATOM 558 N N . MET A 1 78 ? 12.18 -12.633 2.219 1 87.94 78 MET A N 1
ATOM 559 C CA . MET A 1 78 ? 13.102 -12.031 3.18 1 87.94 78 MET A CA 1
ATOM 560 C C . MET A 1 78 ? 12.641 -12.281 4.609 1 87.94 78 MET A C 1
ATOM 562 O O . MET A 1 78 ? 13.453 -12.383 5.523 1 87.94 78 MET A O 1
ATOM 566 N N . GLY A 1 79 ? 11.398 -12.43 4.707 1 88.38 79 GLY A N 1
ATOM 567 C CA . GLY A 1 79 ? 10.828 -12.672 6.023 1 88.38 79 GLY A CA 1
ATOM 568 C C . GLY A 1 79 ? 11.367 -13.922 6.688 1 88.38 79 GLY A C 1
ATOM 569 O O . GLY A 1 79 ? 11.297 -14.062 7.91 1 88.38 79 GLY A O 1
ATOM 570 N N . PHE A 1 80 ? 11.883 -14.805 5.879 1 90.38 80 PHE A N 1
ATOM 571 C CA . PHE A 1 80 ? 12.422 -16.031 6.43 1 90.38 80 PHE A CA 1
ATOM 572 C C . PHE A 1 80 ? 13.836 -15.812 6.961 1 90.38 80 PHE A C 1
ATOM 574 O O . PHE A 1 80 ? 14.375 -16.656 7.68 1 90.38 80 PHE A O 1
ATOM 581 N N . LEU A 1 81 ? 14.383 -14.688 6.555 1 84.88 81 LEU A N 1
ATOM 582 C CA . LEU A 1 81 ? 15.789 -14.477 6.848 1 84.88 81 LEU A CA 1
ATOM 583 C C . LEU A 1 81 ? 15.961 -13.438 7.949 1 84.88 81 LEU A C 1
ATOM 585 O O . LEU A 1 81 ? 17.094 -13.094 8.32 1 84.88 81 LEU A O 1
ATOM 589 N N . VAL A 1 82 ? 14.898 -12.906 8.383 1 83.69 82 VAL A N 1
ATOM 590 C CA . VAL A 1 82 ? 14.945 -11.914 9.445 1 83.69 82 VAL A CA 1
ATOM 591 C C . VAL A 1 82 ? 14.477 -12.531 10.758 1 83.69 82 VAL A C 1
ATOM 593 O O . VAL A 1 82 ? 13.633 -13.43 10.766 1 83.69 82 VAL A O 1
ATOM 596 N N . LYS A 1 83 ? 15.078 -12.023 11.836 1 81.5 83 LYS A N 1
ATOM 597 C CA . LYS A 1 83 ? 14.664 -12.484 13.156 1 81.5 83 LYS A CA 1
ATOM 598 C C . LYS A 1 83 ? 13.383 -11.797 13.602 1 81.5 83 LYS A C 1
ATOM 600 O O . LYS A 1 83 ? 13.305 -10.57 13.625 1 81.5 83 LYS A O 1
ATOM 605 N N . GLY A 1 84 ? 12.383 -12.672 13.898 1 80.44 84 GLY A N 1
ATOM 606 C CA . GLY A 1 84 ? 11.125 -12.094 14.359 1 80.44 84 GLY A CA 1
ATOM 607 C C . GLY A 1 84 ? 10.5 -11.148 13.344 1 80.44 84 GLY A C 1
ATOM 608 O O . GLY A 1 84 ? 10.32 -11.508 12.18 1 80.44 84 GLY A O 1
ATOM 609 N N . ASN A 1 85 ? 10.117 -9.969 13.82 1 83.31 85 ASN A N 1
ATOM 610 C CA . ASN A 1 85 ? 9.516 -8.945 12.969 1 83.31 85 ASN A CA 1
ATOM 611 C C . ASN A 1 85 ? 10.406 -7.711 12.867 1 83.31 85 ASN A C 1
ATOM 613 O O . ASN A 1 85 ? 9.914 -6.582 12.844 1 83.31 85 ASN A O 1
ATOM 617 N N . GLU A 1 86 ? 11.672 -7.98 12.766 1 86.44 86 GLU A N 1
ATOM 618 C CA . GLU A 1 86 ? 12.633 -6.887 12.68 1 86.44 86 GLU A CA 1
ATOM 619 C C . GLU A 1 86 ? 12.57 -6.203 11.32 1 86.44 86 GLU A C 1
ATOM 621 O O . GLU A 1 86 ? 12.453 -6.875 10.289 1 86.44 86 GLU A O 1
ATOM 626 N N . PRO A 1 87 ? 12.656 -4.859 11.297 1 85.88 87 PRO A N 1
ATOM 627 C CA . PRO A 1 87 ? 12.68 -4.152 10.016 1 85.88 87 PRO A CA 1
ATOM 628 C C . PRO A 1 87 ? 13.977 -4.383 9.242 1 85.88 87 PRO A C 1
ATOM 630 O O . PRO A 1 87 ? 15.047 -4.504 9.852 1 85.88 87 PRO A O 1
ATOM 633 N N . ILE A 1 88 ? 13.797 -4.523 7.949 1 82.44 88 ILE A N 1
ATOM 634 C CA . ILE A 1 88 ? 14.961 -4.586 7.062 1 82.44 88 ILE A CA 1
ATOM 635 C C . ILE A 1 88 ? 15.414 -3.174 6.711 1 82.44 88 ILE A C 1
ATOM 637 O O . ILE A 1 88 ? 14.641 -2.377 6.18 1 82.44 88 ILE A O 1
ATOM 641 N N . VAL A 1 89 ? 16.641 -2.869 7.156 1 80.38 89 VAL A N 1
ATOM 642 C CA . VAL A 1 89 ? 17.188 -1.54 6.891 1 80.38 89 VAL A CA 1
ATOM 643 C C . VAL A 1 89 ? 18.297 -1.634 5.848 1 80.38 89 VAL A C 1
ATOM 645 O O . VAL A 1 89 ? 19.484 -1.539 6.184 1 80.38 89 VAL A O 1
ATOM 648 N N . TRP A 1 90 ? 17.891 -1.979 4.555 1 78.56 90 TRP A N 1
ATOM 649 C CA . TRP A 1 90 ? 18.812 -2.125 3.439 1 78.56 90 TRP A CA 1
ATOM 650 C C . TRP A 1 90 ? 18.594 -1.039 2.395 1 78.56 90 TRP A C 1
ATOM 652 O O . TRP A 1 90 ? 17.484 -0.516 2.266 1 78.56 90 TRP A O 1
ATOM 662 N N . ARG A 1 91 ? 19.688 -0.701 1.801 1 76.69 91 ARG A N 1
ATOM 663 C CA . ARG A 1 91 ? 19.578 0.283 0.729 1 76.69 91 ARG A CA 1
ATOM 664 C C . ARG A 1 91 ? 19.375 -0.398 -0.623 1 76.69 91 ARG A C 1
ATOM 666 O O . ARG A 1 91 ? 19.594 -1.604 -0.751 1 76.69 91 ARG A O 1
ATOM 673 N N . GLY A 1 92 ? 19.031 0.402 -1.661 1 71.5 92 GLY A N 1
ATOM 674 C CA . GLY A 1 92 ? 18.656 -0.056 -2.988 1 71.5 92 GLY A CA 1
ATOM 675 C C . GLY A 1 92 ? 19.609 -1.08 -3.564 1 71.5 92 GLY A C 1
ATOM 676 O O . GLY A 1 92 ? 19.188 -2.162 -3.984 1 71.5 92 GLY A O 1
ATOM 677 N N . PRO A 1 93 ? 20.859 -0.914 -3.553 1 71.69 93 PRO A N 1
ATOM 678 C CA . PRO A 1 93 ? 21.812 -1.852 -4.164 1 71.69 93 PRO A CA 1
ATOM 679 C C . PRO A 1 93 ? 21.797 -3.223 -3.49 1 71.69 93 PRO A C 1
ATOM 681 O O . PRO A 1 93 ? 21.953 -4.246 -4.16 1 71.69 93 PRO A O 1
ATOM 684 N N . MET A 1 94 ? 21.531 -3.26 -2.252 1 78.12 94 MET A N 1
ATOM 685 C CA . MET A 1 94 ? 21.484 -4.52 -1.516 1 78.12 94 MET A CA 1
ATOM 686 C C . MET A 1 94 ? 20.266 -5.336 -1.925 1 78.12 94 MET A C 1
ATOM 688 O O . MET A 1 94 ? 20.297 -6.57 -1.899 1 78.12 94 MET A O 1
ATOM 692 N N . LEU A 1 95 ? 19.25 -4.645 -2.34 1 76.94 95 LEU A N 1
ATOM 693 C CA . LEU A 1 95 ? 18.016 -5.309 -2.75 1 76.94 95 LEU A CA 1
ATOM 694 C C . LEU A 1 95 ? 18.234 -6.086 -4.047 1 76.94 95 LEU A C 1
ATOM 696 O O . LEU A 1 95 ? 17.734 -7.203 -4.195 1 76.94 95 LEU A O 1
ATOM 700 N N . GLY A 1 96 ? 18.969 -5.461 -4.941 1 75.56 96 GLY A N 1
ATOM 701 C CA . GLY A 1 96 ? 19.297 -6.148 -6.184 1 75.56 96 GLY A CA 1
ATOM 702 C C . GLY A 1 96 ? 20.047 -7.445 -5.969 1 75.56 96 GLY A C 1
ATOM 703 O O . GLY A 1 96 ? 19.75 -8.453 -6.609 1 75.56 96 GLY A O 1
ATOM 704 N N . LYS A 1 97 ? 20.891 -7.387 -5.035 1 79.56 97 LYS A N 1
ATOM 705 C CA . LYS A 1 97 ? 21.672 -8.578 -4.707 1 79.56 97 LYS A CA 1
ATOM 706 C C . LYS A 1 97 ? 20.781 -9.68 -4.141 1 79.56 97 LYS A C 1
ATOM 708 O O . LYS A 1 97 ? 20.984 -10.859 -4.434 1 79.56 97 LYS A O 1
ATOM 713 N N . MET A 1 98 ? 19.859 -9.258 -3.418 1 81.62 98 MET A N 1
ATOM 714 C CA . MET A 1 98 ? 18.969 -10.234 -2.805 1 81.62 98 MET A CA 1
ATOM 715 C C . MET A 1 98 ? 18.078 -10.898 -3.855 1 81.62 98 MET A C 1
ATOM 717 O O . MET A 1 98 ? 17.812 -12.102 -3.783 1 81.62 98 MET A O 1
ATOM 721 N N . ILE A 1 99 ? 17.609 -10.164 -4.812 1 81.5 99 ILE A N 1
ATOM 722 C CA . ILE A 1 99 ? 16.828 -10.719 -5.91 1 81.5 99 ILE A CA 1
ATOM 723 C C . ILE A 1 99 ? 17.656 -11.773 -6.648 1 81.5 99 ILE A C 1
ATOM 725 O O . ILE A 1 99 ? 17.141 -12.852 -6.969 1 81.5 99 ILE A O 1
ATOM 729 N N . GLU A 1 100 ? 18.859 -11.438 -6.855 1 81.38 100 GLU A N 1
ATOM 730 C CA . GLU A 1 100 ? 19.766 -12.375 -7.508 1 81.38 100 GLU A CA 1
ATOM 731 C C . GLU A 1 100 ? 19.938 -13.648 -6.676 1 81.38 100 GLU A C 1
ATOM 733 O O . GLU A 1 100 ? 19.938 -14.75 -7.219 1 81.38 100 GLU A O 1
ATOM 738 N N . HIS A 1 101 ? 20.031 -13.477 -5.453 1 84.5 101 HIS A N 1
ATOM 739 C CA . HIS A 1 101 ? 20.172 -14.609 -4.543 1 84.5 101 HIS A CA 1
ATOM 740 C C . HIS A 1 101 ? 18.938 -15.508 -4.59 1 84.5 101 HIS A C 1
ATOM 742 O O . HIS A 1 101 ? 19.078 -16.734 -4.605 1 84.5 101 HIS A O 1
ATOM 748 N N . PHE A 1 102 ? 17.781 -14.945 -4.633 1 87.5 102 PHE A N 1
ATOM 749 C CA . PHE A 1 102 ? 16.547 -15.711 -4.641 1 87.5 102 PHE A CA 1
ATOM 750 C C . PHE A 1 102 ? 16.375 -16.453 -5.957 1 87.5 102 PHE A C 1
ATOM 752 O O . PHE A 1 102 ? 15.719 -17.5 -6.012 1 87.5 102 PHE A O 1
ATOM 759 N N . THR A 1 103 ? 16.969 -15.969 -7.039 1 82.75 103 THR A N 1
ATOM 760 C CA . THR A 1 103 ? 16.797 -16.594 -8.352 1 82.75 103 THR A CA 1
ATOM 761 C C . THR A 1 103 ? 17.906 -17.594 -8.633 1 82.75 103 THR A C 1
ATOM 763 O O . THR A 1 103 ? 17.672 -18.625 -9.258 1 82.75 103 THR A O 1
ATOM 766 N N . LYS A 1 104 ? 19.062 -17.375 -8.07 1 83.69 104 LYS A N 1
ATOM 767 C CA . LYS A 1 104 ? 20.219 -18.172 -8.469 1 83.69 104 LYS A CA 1
ATOM 768 C C . LYS A 1 104 ? 20.609 -19.172 -7.379 1 83.69 104 LYS A C 1
ATOM 770 O O . LYS A 1 104 ? 21.078 -20.266 -7.672 1 83.69 104 LYS A O 1
ATOM 775 N N . ASP A 1 105 ? 20.422 -18.828 -6.211 1 89.94 105 ASP A N 1
ATOM 776 C CA . ASP A 1 105 ? 20.984 -19.609 -5.121 1 89.94 105 ASP A CA 1
ATOM 777 C C . ASP A 1 105 ? 19.922 -20.469 -4.438 1 89.94 105 ASP A C 1
ATOM 779 O O . ASP A 1 105 ? 20.203 -21.141 -3.449 1 89.94 105 ASP A O 1
ATOM 783 N N . VAL A 1 106 ? 18.766 -20.484 -4.883 1 92.81 106 VAL A N 1
ATOM 784 C CA . VAL A 1 106 ? 17.688 -21.281 -4.312 1 92.81 106 VAL A CA 1
ATOM 785 C C . VAL A 1 106 ? 17.438 -22.516 -5.191 1 92.81 106 VAL A C 1
ATOM 787 O O . VAL A 1 106 ? 17.469 -22.422 -6.422 1 92.81 106 VAL A O 1
ATOM 790 N N . ILE A 1 107 ? 17.156 -23.688 -4.582 1 93.19 107 ILE A N 1
ATOM 791 C CA . ILE A 1 107 ? 16.891 -24.938 -5.297 1 93.19 107 ILE A CA 1
ATOM 792 C C . ILE A 1 107 ? 15.406 -25.031 -5.613 1 93.19 107 ILE A C 1
ATOM 794 O O . ILE A 1 107 ? 14.664 -25.734 -4.918 1 93.19 107 ILE A O 1
ATOM 798 N N . TRP A 1 108 ? 15.008 -24.422 -6.59 1 94 108 TRP A N 1
ATOM 799 C CA . TRP A 1 108 ? 13.594 -24.406 -6.949 1 94 108 TRP A CA 1
ATOM 800 C C . TRP A 1 108 ? 13.172 -25.703 -7.617 1 94 108 TRP A C 1
ATOM 802 O O . TRP A 1 108 ? 12.008 -26.109 -7.531 1 94 108 TRP A O 1
ATOM 812 N N . GLY A 1 109 ? 14.148 -26.453 -8.297 1 92.88 109 GLY A N 1
ATOM 813 C CA . GLY A 1 109 ? 13.797 -27.609 -9.117 1 92.88 109 GLY A CA 1
ATOM 814 C C . GLY A 1 109 ? 13.016 -27.234 -10.359 1 92.88 109 GLY A C 1
ATOM 815 O O . GLY A 1 109 ? 13.109 -26.109 -10.852 1 92.88 109 GLY A O 1
ATOM 816 N N . GLU A 1 110 ? 12.359 -28.234 -10.969 1 94.62 110 GLU A N 1
ATOM 817 C CA . GLU A 1 110 ? 11.539 -27.969 -12.148 1 94.62 110 GLU A CA 1
ATOM 818 C C . GLU A 1 110 ? 10.227 -27.297 -11.758 1 94.62 110 GLU A C 1
ATOM 820 O O . GLU A 1 110 ? 9.523 -27.766 -10.852 1 94.62 110 GLU A O 1
ATOM 825 N N . LEU A 1 111 ? 9.961 -26.203 -12.445 1 96.25 111 LEU A N 1
ATOM 826 C CA . LEU A 1 111 ? 8.766 -25.422 -12.133 1 96.25 111 LEU A CA 1
ATOM 827 C C . LEU A 1 111 ? 7.922 -25.203 -13.383 1 96.25 111 LEU A C 1
ATOM 829 O O . LEU A 1 111 ? 8.461 -24.953 -14.469 1 96.25 111 LEU A O 1
ATOM 833 N N . ASP A 1 112 ? 6.633 -25.344 -13.156 1 97.38 112 ASP A N 1
ATOM 834 C CA . ASP A 1 112 ? 5.711 -24.875 -14.188 1 97.38 112 ASP A CA 1
ATOM 835 C C . ASP A 1 112 ? 5.535 -23.359 -14.109 1 97.38 112 ASP A C 1
ATOM 837 O O . ASP A 1 112 ? 5.516 -22.672 -15.141 1 97.38 112 ASP A O 1
ATOM 841 N N . TYR A 1 113 ? 5.406 -22.859 -12.906 1 97.75 113 TYR A N 1
ATOM 842 C CA . TYR A 1 113 ? 5.141 -21.438 -12.695 1 97.75 113 TYR A CA 1
ATOM 843 C C . TYR A 1 113 ? 6.027 -20.875 -11.586 1 97.75 113 TYR A C 1
ATOM 845 O O . TYR A 1 113 ? 6.301 -21.562 -10.594 1 97.75 113 TYR A O 1
ATOM 853 N N . MET A 1 114 ? 6.457 -19.672 -11.742 1 97.12 114 MET A N 1
ATOM 854 C CA . MET A 1 114 ? 7.066 -18.844 -10.711 1 97.12 114 MET A CA 1
ATOM 855 C C . MET A 1 114 ? 6.332 -17.516 -10.562 1 97.12 114 MET A C 1
ATOM 857 O O . MET A 1 114 ? 6.254 -16.734 -11.516 1 97.12 114 MET A O 1
ATOM 861 N N . ILE A 1 115 ? 5.766 -17.312 -9.375 1 98 115 ILE A N 1
ATOM 862 C CA . ILE A 1 115 ? 5.051 -16.078 -9.078 1 98 115 ILE A CA 1
ATOM 863 C C . ILE A 1 115 ? 5.961 -15.125 -8.312 1 98 115 ILE A C 1
ATOM 865 O O . ILE A 1 115 ? 6.578 -15.508 -7.316 1 98 115 ILE A O 1
ATOM 869 N N . LEU A 1 116 ? 6.105 -13.898 -8.773 1 96.25 116 LEU A N 1
ATOM 870 C CA . LEU A 1 116 ? 6.891 -12.859 -8.117 1 96.25 116 LEU A CA 1
ATOM 871 C C . LEU A 1 116 ? 5.984 -11.805 -7.496 1 96.25 116 LEU A C 1
ATOM 873 O O . LEU A 1 116 ? 5.266 -11.102 -8.203 1 96.25 116 LEU A O 1
ATOM 877 N N . ASP A 1 117 ? 6.016 -11.688 -6.203 1 96.31 117 ASP A N 1
ATOM 878 C CA . ASP A 1 117 ? 5.277 -10.648 -5.488 1 96.31 117 ASP A CA 1
ATOM 879 C C . ASP A 1 117 ? 6.09 -9.367 -5.391 1 96.31 117 ASP A C 1
ATOM 881 O O . ASP A 1 117 ? 6.938 -9.227 -4.508 1 96.31 117 ASP A O 1
ATOM 885 N N . LEU A 1 118 ? 5.766 -8.414 -6.184 1 93.94 118 LEU A N 1
ATOM 886 C CA . LEU A 1 118 ? 6.574 -7.199 -6.281 1 93.94 118 LEU A CA 1
ATOM 887 C C . LEU A 1 118 ? 6.195 -6.203 -5.191 1 93.94 118 LEU A C 1
ATOM 889 O O . LEU A 1 118 ? 5.082 -6.25 -4.66 1 93.94 118 LEU A O 1
ATOM 893 N N . PRO A 1 119 ? 7.164 -5.34 -4.828 1 90.62 119 PRO A N 1
ATOM 894 C CA . PRO A 1 119 ? 6.77 -4.227 -3.959 1 90.62 119 PRO A CA 1
ATOM 895 C C . PRO A 1 119 ? 5.867 -3.215 -4.664 1 90.62 119 PRO A C 1
ATOM 897 O O . PRO A 1 119 ? 5.781 -3.215 -5.895 1 90.62 119 PRO A O 1
ATOM 900 N N . PRO A 1 120 ? 5.145 -2.406 -3.871 1 87.94 120 PRO A N 1
ATOM 901 C CA . PRO A 1 120 ? 4.34 -1.369 -4.52 1 87.94 120 PRO A CA 1
ATOM 902 C C . PRO A 1 120 ? 5.191 -0.337 -5.258 1 87.94 120 PRO A C 1
ATOM 904 O O . PRO A 1 120 ? 6.305 -0.026 -4.824 1 87.94 120 PRO A O 1
ATOM 907 N N . GLY A 1 121 ? 4.641 0.193 -6.34 1 84.25 121 GLY A N 1
ATOM 908 C CA . GLY A 1 121 ? 5.258 1.312 -7.035 1 84.25 121 GLY A CA 1
ATOM 909 C C . GLY A 1 121 ? 6.219 0.878 -8.125 1 84.25 121 GLY A C 1
ATOM 910 O O . GLY A 1 121 ? 6.109 -0.23 -8.656 1 84.25 121 GLY A O 1
ATOM 911 N N . THR A 1 122 ? 7.09 1.795 -8.562 1 82.12 122 THR A N 1
ATOM 912 C CA . THR A 1 122 ? 7.949 1.626 -9.727 1 82.12 122 THR A CA 1
ATOM 913 C C . THR A 1 122 ? 9.422 1.78 -9.344 1 82.12 122 THR A C 1
ATOM 915 O O . THR A 1 122 ? 10.242 2.203 -10.156 1 82.12 122 THR A O 1
ATOM 918 N N . GLY A 1 123 ? 9.727 1.442 -8.188 1 78.56 123 GLY A N 1
ATOM 919 C CA . GLY A 1 123 ? 11.062 1.64 -7.645 1 78.56 123 GLY A CA 1
ATOM 920 C C . GLY A 1 123 ? 12.062 0.617 -8.148 1 78.56 123 GLY A C 1
ATOM 921 O O . GLY A 1 123 ? 11.828 -0.039 -9.164 1 78.56 123 GLY A O 1
ATOM 922 N N . ASP A 1 124 ? 13.102 0.45 -7.449 1 76.94 124 ASP A N 1
ATOM 923 C CA . ASP A 1 124 ? 14.289 -0.295 -7.852 1 76.94 124 ASP A CA 1
ATOM 924 C C . ASP A 1 124 ? 13.953 -1.759 -8.133 1 76.94 124 ASP A C 1
ATOM 926 O O . ASP A 1 124 ? 14.398 -2.326 -9.133 1 76.94 124 ASP A O 1
ATOM 930 N N . ILE A 1 125 ? 13.117 -2.314 -7.266 1 79.69 125 ILE A N 1
ATOM 931 C CA . ILE A 1 125 ? 12.828 -3.738 -7.395 1 79.69 125 ILE A CA 1
ATOM 932 C C . ILE A 1 125 ? 12 -3.984 -8.648 1 79.69 125 ILE A C 1
ATOM 934 O O . ILE A 1 125 ? 12.242 -4.941 -9.391 1 79.69 125 ILE A O 1
ATOM 938 N N . ALA A 1 126 ? 11.023 -3.131 -8.812 1 81.69 126 ALA A N 1
ATOM 939 C CA . ALA A 1 126 ? 10.211 -3.258 -10.023 1 81.69 126 ALA A CA 1
ATOM 940 C C . ALA A 1 126 ? 11.07 -3.113 -11.281 1 81.69 126 ALA A C 1
ATOM 942 O O . ALA A 1 126 ? 10.945 -3.898 -12.219 1 81.69 126 ALA A O 1
ATOM 943 N N . LEU A 1 127 ? 11.992 -2.188 -11.234 1 79.25 127 LEU A N 1
ATOM 944 C CA . LEU A 1 127 ? 12.883 -1.952 -12.367 1 79.25 127 LEU A CA 1
ATOM 945 C C . LEU A 1 127 ? 13.836 -3.129 -12.562 1 79.25 127 LEU A C 1
ATOM 947 O O . LEU A 1 127 ? 14.047 -3.578 -13.688 1 79.25 127 LEU A O 1
ATOM 951 N N . ASP A 1 128 ? 14.359 -3.59 -11.508 1 81.5 128 ASP A N 1
ATOM 952 C CA . ASP A 1 128 ? 15.312 -4.691 -11.562 1 81.5 128 ASP A CA 1
ATOM 953 C C . ASP A 1 128 ? 14.664 -5.961 -12.102 1 81.5 128 ASP A C 1
ATOM 955 O O . ASP A 1 128 ? 15.281 -6.695 -12.883 1 81.5 128 ASP A O 1
ATOM 959 N N . MET A 1 129 ? 13.5 -6.203 -11.656 1 81.94 129 MET A N 1
ATOM 960 C CA . MET A 1 129 ? 12.773 -7.375 -12.141 1 81.94 129 MET A CA 1
ATOM 961 C C . MET A 1 129 ? 12.602 -7.332 -13.656 1 81.94 129 MET A C 1
ATOM 963 O O . MET A 1 129 ? 12.82 -8.336 -14.336 1 81.94 129 MET A O 1
ATOM 967 N N . HIS A 1 130 ? 12.312 -6.191 -14.203 1 81.06 130 HIS A N 1
ATOM 968 C CA . HIS A 1 130 ? 12.148 -6.043 -15.648 1 81.06 130 HIS A CA 1
ATOM 969 C C . HIS A 1 130 ? 13.453 -6.297 -16.391 1 81.06 130 HIS A C 1
ATOM 971 O O . HIS A 1 130 ? 13.453 -6.84 -17.484 1 81.06 130 HIS A O 1
ATOM 977 N N . HIS A 1 131 ? 14.469 -6.012 -15.664 1 78.94 131 HIS A N 1
ATOM 978 C CA . HIS A 1 131 ? 15.781 -6.152 -16.266 1 78.94 131 HIS A CA 1
ATOM 979 C C . HIS A 1 131 ? 16.297 -7.578 -16.125 1 78.94 131 HIS A C 1
ATOM 981 O O . HIS A 1 131 ? 16.812 -8.156 -17.094 1 78.94 131 HIS A O 1
ATOM 987 N N . TYR A 1 132 ? 16.109 -8.188 -14.977 1 79.44 132 TYR A N 1
ATOM 988 C CA . TYR A 1 132 ? 16.719 -9.484 -14.695 1 79.44 132 TYR A CA 1
ATOM 989 C C . TYR A 1 132 ? 15.844 -10.617 -15.211 1 79.44 132 TYR A C 1
ATOM 991 O O . TYR A 1 132 ? 16.328 -11.719 -15.469 1 79.44 132 TYR A O 1
ATOM 999 N N . ILE A 1 133 ? 14.555 -10.305 -15.352 1 85.44 133 ILE A N 1
ATOM 1000 C CA . ILE A 1 133 ? 13.625 -11.344 -15.797 1 85.44 133 ILE A CA 1
ATOM 1001 C C . ILE A 1 133 ? 12.742 -10.797 -16.922 1 85.44 133 ILE A C 1
ATOM 1003 O O . ILE A 1 133 ? 11.523 -10.695 -16.766 1 85.44 133 ILE A O 1
ATOM 1007 N N . PRO A 1 134 ? 13.32 -10.539 -18.016 1 83.25 134 PRO A N 1
ATOM 1008 C CA . PRO A 1 134 ? 12.594 -9.875 -19.109 1 83.25 134 PRO A CA 1
ATOM 1009 C C . PRO A 1 134 ? 11.469 -10.734 -19.672 1 83.25 134 PRO A C 1
ATOM 1011 O O . PRO A 1 134 ? 10.539 -10.211 -20.297 1 83.25 134 PRO A O 1
ATOM 1014 N N . GLN A 1 135 ? 11.508 -12.008 -19.422 1 87.81 135 GLN A N 1
ATOM 1015 C CA . GLN A 1 135 ? 10.492 -12.883 -19.984 1 87.81 135 GLN A CA 1
ATOM 1016 C C . GLN A 1 135 ? 9.242 -12.938 -19.109 1 87.81 135 GLN A C 1
ATOM 1018 O O . GLN A 1 135 ? 8.25 -13.57 -19.469 1 87.81 135 GLN A O 1
ATOM 1023 N N . SER A 1 136 ? 9.312 -12.281 -18 1 90.81 136 SER A N 1
ATOM 1024 C CA . SER A 1 136 ? 8.18 -12.32 -17.078 1 90.81 136 SER A CA 1
ATOM 1025 C C . SER A 1 136 ? 6.973 -11.594 -17.672 1 90.81 136 SER A C 1
ATOM 1027 O O . SER A 1 136 ? 7.125 -10.625 -18.406 1 90.81 136 SER A O 1
ATOM 1029 N N . LYS A 1 137 ? 5.844 -12.211 -17.391 1 95.5 137 LYS A N 1
ATOM 1030 C CA . LYS A 1 137 ? 4.578 -11.531 -17.656 1 95.5 137 LYS A CA 1
ATOM 1031 C C . LYS A 1 137 ? 4.008 -10.914 -16.375 1 95.5 137 LYS A C 1
ATOM 1033 O O . LYS A 1 137 ? 4.422 -11.273 -15.273 1 95.5 137 LYS A O 1
ATOM 1038 N N . GLU A 1 138 ? 3.059 -9.945 -16.625 1 96.75 138 GLU A N 1
ATOM 1039 C CA . GLU A 1 138 ? 2.646 -9.227 -15.414 1 96.75 138 GLU A CA 1
ATOM 1040 C C . GLU A 1 138 ? 1.13 -9.258 -15.25 1 96.75 138 GLU A C 1
ATOM 1042 O O . GLU A 1 138 ? 0.391 -9.25 -16.234 1 96.75 138 GLU A O 1
ATOM 1047 N N . ILE A 1 139 ? 0.73 -9.375 -14.07 1 98.12 139 ILE A N 1
ATOM 1048 C CA . ILE A 1 139 ? -0.63 -9.094 -13.625 1 98.12 139 ILE A CA 1
ATOM 1049 C C . ILE A 1 139 ? -0.631 -7.855 -12.727 1 98.12 139 ILE A C 1
ATOM 1051 O O . ILE A 1 139 ? 0.164 -7.766 -11.789 1 98.12 139 ILE A O 1
ATOM 1055 N N . ILE A 1 140 ? -1.463 -6.895 -13.047 1 97.75 140 ILE A N 1
ATOM 1056 C CA . ILE A 1 140 ? -1.555 -5.672 -12.258 1 97.75 140 ILE A CA 1
ATOM 1057 C C . ILE A 1 140 ? -2.77 -5.742 -11.336 1 97.75 140 ILE A C 1
ATOM 1059 O O . ILE A 1 140 ? -3.885 -6.012 -11.789 1 97.75 140 ILE A O 1
ATOM 1063 N N . VAL A 1 141 ? -2.51 -5.539 -10.055 1 97.31 141 VAL A N 1
ATOM 1064 C CA . VAL A 1 141 ? -3.57 -5.602 -9.055 1 97.31 141 VAL A CA 1
ATOM 1065 C C . VAL A 1 141 ? -3.982 -4.184 -8.648 1 97.31 141 VAL A C 1
ATOM 1067 O O . VAL A 1 141 ? -3.129 -3.324 -8.422 1 97.31 141 VAL A O 1
ATOM 1070 N N . THR A 1 142 ? -5.266 -3.908 -8.594 1 95.94 142 THR A N 1
ATOM 1071 C CA . THR A 1 142 ? -5.816 -2.643 -8.125 1 95.94 142 THR A CA 1
ATOM 1072 C C . THR A 1 142 ? -7.145 -2.861 -7.406 1 95.94 142 THR A C 1
ATOM 1074 O O . THR A 1 142 ? -7.566 -4.004 -7.207 1 95.94 142 THR A O 1
ATOM 1077 N N . THR A 1 143 ? -7.711 -1.841 -6.859 1 93.81 143 THR A N 1
ATOM 1078 C CA . THR A 1 143 ? -9.086 -1.803 -6.371 1 93.81 143 THR A CA 1
ATOM 1079 C C . THR A 1 143 ? -9.945 -0.898 -7.25 1 93.81 143 THR A C 1
ATOM 1081 O O . THR A 1 143 ? -9.43 -0.222 -8.148 1 93.81 143 THR 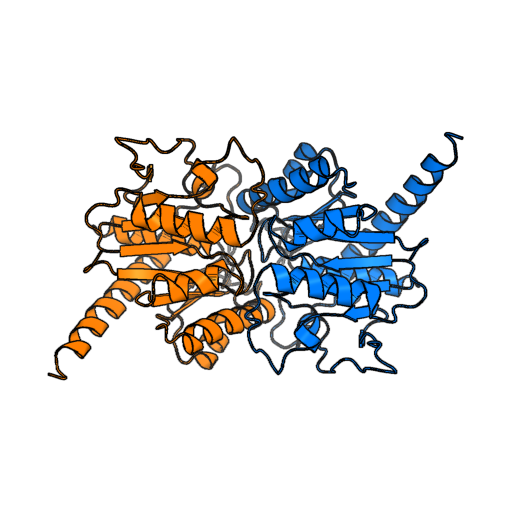A O 1
ATOM 1084 N N . PRO A 1 144 ? -11.242 -0.913 -7.023 1 93.31 144 PRO A N 1
ATOM 1085 C CA . PRO A 1 144 ? -12.102 -0.04 -7.832 1 93.31 144 PRO A CA 1
ATOM 1086 C C . PRO A 1 144 ? -11.883 1.441 -7.531 1 93.31 144 PRO A C 1
ATOM 1088 O O . PRO A 1 144 ? -12.383 2.301 -8.266 1 93.31 144 PRO A O 1
ATOM 1091 N N . HIS A 1 145 ? -11.164 1.722 -6.504 1 88.81 145 HIS A N 1
ATOM 1092 C CA . HIS A 1 145 ? -10.969 3.113 -6.117 1 88.81 145 HIS A CA 1
ATOM 1093 C C . HIS A 1 145 ? -10.148 3.867 -7.16 1 88.81 145 HIS A C 1
ATOM 1095 O O . HIS A 1 145 ? -9.086 3.404 -7.574 1 88.81 145 HIS A O 1
ATOM 1101 N N . PRO A 1 146 ? -10.602 5.047 -7.531 1 86.94 146 PRO A N 1
ATOM 1102 C CA . PRO A 1 146 ? -9.93 5.773 -8.617 1 86.94 146 PRO A CA 1
ATOM 1103 C C . PRO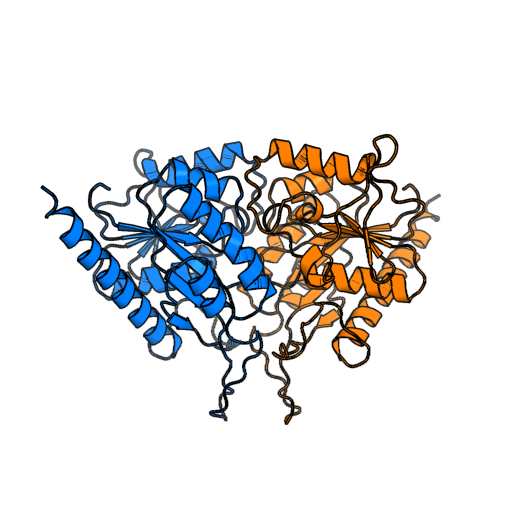 A 1 146 ? -8.469 6.086 -8.305 1 86.94 146 PRO A C 1
ATOM 1105 O O . PRO A 1 146 ? -7.621 6.023 -9.195 1 86.94 146 PRO A O 1
ATOM 1108 N N . THR A 1 147 ? -8.156 6.43 -7.078 1 86.44 147 THR A N 1
ATOM 1109 C CA . THR A 1 147 ? -6.781 6.758 -6.723 1 86.44 147 THR A CA 1
ATOM 1110 C C . THR A 1 147 ? -5.883 5.527 -6.848 1 86.44 147 THR A C 1
ATOM 1112 O O . THR A 1 147 ? -4.738 5.633 -7.293 1 86.44 147 THR A O 1
ATOM 1115 N N . ALA A 1 148 ? -6.418 4.387 -6.402 1 89.12 148 ALA A N 1
ATOM 1116 C CA . ALA A 1 148 ? -5.648 3.15 -6.527 1 89.12 148 ALA A CA 1
ATOM 1117 C C . ALA A 1 148 ? -5.387 2.809 -7.988 1 89.12 148 ALA A C 1
ATOM 1119 O O . ALA A 1 148 ? -4.27 2.439 -8.359 1 89.12 148 ALA A O 1
ATOM 1120 N N . ALA A 1 149 ? -6.434 2.977 -8.812 1 91.31 149 ALA A N 1
ATOM 1121 C CA . ALA A 1 149 ? -6.309 2.699 -10.242 1 91.31 149 ALA A CA 1
ATOM 1122 C C . ALA A 1 149 ? -5.332 3.666 -10.906 1 91.31 149 ALA A C 1
ATOM 1124 O O . ALA A 1 149 ? -4.535 3.266 -11.758 1 91.31 149 ALA A O 1
ATOM 1125 N N . HIS A 1 150 ? -5.387 4.828 -10.43 1 89.69 150 HIS A N 1
ATOM 1126 C CA . HIS A 1 150 ? -4.523 5.867 -10.977 1 89.69 150 HIS A CA 1
ATOM 1127 C C . HIS A 1 150 ? -3.053 5.551 -10.719 1 89.69 150 HIS A C 1
ATOM 1129 O O . HIS A 1 150 ? -2.219 5.684 -11.617 1 89.69 150 HIS A O 1
ATOM 1135 N N . VAL A 1 151 ? -2.717 5.113 -9.586 1 90 151 VAL A N 1
ATOM 1136 C CA . VAL A 1 151 ? -1.336 4.785 -9.242 1 90 151 VAL A CA 1
ATOM 1137 C C . VAL A 1 151 ? -0.926 3.486 -9.938 1 90 151 VAL A C 1
ATOM 1139 O O . VAL A 1 151 ? 0.215 3.348 -10.383 1 90 151 VAL A O 1
ATOM 1142 N N . ALA A 1 152 ? -1.853 2.582 -10.062 1 93.75 152 ALA A N 1
ATOM 1143 C CA . ALA A 1 152 ? -1.594 1.309 -10.727 1 93.75 152 ALA A CA 1
ATOM 1144 C C . ALA A 1 152 ? -1.275 1.518 -12.203 1 93.75 152 ALA A C 1
ATOM 1146 O O . ALA A 1 152 ? -0.508 0.754 -12.797 1 93.75 152 ALA A O 1
ATOM 1147 N N . GLU A 1 153 ? -1.841 2.508 -12.727 1 94.56 153 GLU A N 1
ATOM 1148 C CA . GLU A 1 153 ? -1.585 2.838 -14.125 1 94.56 153 GLU A CA 1
ATOM 1149 C C . GLU A 1 153 ? -0.096 3.059 -14.383 1 94.56 153 GLU A C 1
ATOM 1151 O O . GLU A 1 153 ? 0.441 2.611 -15.398 1 94.56 153 GLU A O 1
ATOM 1156 N N . ARG A 1 154 ? 0.578 3.674 -13.516 1 92.94 154 ARG A N 1
ATOM 1157 C CA . ARG A 1 154 ? 2.008 3.928 -13.672 1 92.94 154 ARG A CA 1
ATOM 1158 C C . ARG A 1 154 ? 2.795 2.621 -13.695 1 92.94 154 ARG A C 1
ATOM 1160 O O . ARG A 1 154 ? 3.752 2.48 -14.461 1 92.94 154 ARG A O 1
ATOM 1167 N N . ALA A 1 155 ? 2.424 1.699 -12.852 1 91.62 155 ALA A N 1
ATOM 1168 C CA . ALA A 1 155 ? 3.066 0.387 -12.852 1 91.62 155 ALA A CA 1
ATOM 1169 C C . ALA A 1 155 ? 2.859 -0.32 -14.188 1 91.62 155 ALA A C 1
ATOM 1171 O O . ALA A 1 155 ? 3.791 -0.922 -14.727 1 91.62 155 ALA A O 1
ATOM 1172 N N . GLY A 1 156 ? 1.64 -0.229 -14.711 1 93.75 156 GLY A N 1
ATOM 1173 C CA . GLY A 1 156 ? 1.343 -0.831 -16 1 93.75 156 GLY A CA 1
ATOM 1174 C C . GLY A 1 156 ? 2.104 -0.191 -17.141 1 93.75 156 GLY A C 1
ATOM 1175 O O . GLY A 1 156 ? 2.635 -0.89 -18.016 1 93.75 156 GLY A O 1
ATOM 1176 N N . VAL A 1 157 ? 2.15 1.082 -17.125 1 93.06 157 VAL A N 1
ATOM 1177 C CA . VAL A 1 157 ? 2.854 1.815 -18.172 1 93.06 157 VAL A CA 1
ATOM 1178 C C . VAL A 1 157 ? 4.34 1.472 -18.141 1 93.06 157 VAL A C 1
ATOM 1180 O O . VAL A 1 157 ? 4.969 1.301 -19.188 1 93.06 157 VAL A O 1
ATOM 1183 N N . MET A 1 158 ? 4.84 1.378 -16.969 1 90.38 158 MET A N 1
ATOM 1184 C CA . MET A 1 158 ? 6.234 0.972 -16.828 1 90.38 158 MET A CA 1
ATOM 1185 C C . MET A 1 158 ? 6.465 -0.399 -17.453 1 90.38 158 MET A C 1
ATOM 1187 O O . MET A 1 158 ? 7.465 -0.611 -18.156 1 90.38 158 MET A O 1
ATOM 1191 N N . ALA A 1 159 ? 5.609 -1.316 -17.188 1 91.81 159 ALA A N 1
ATOM 1192 C CA . ALA A 1 159 ? 5.703 -2.65 -17.766 1 91.81 159 ALA A CA 1
ATOM 1193 C C . ALA A 1 159 ? 5.668 -2.584 -19.297 1 91.81 159 ALA A C 1
ATOM 1195 O O . ALA A 1 159 ? 6.469 -3.238 -19.969 1 91.81 159 ALA A O 1
ATOM 1196 N N . GLN A 1 160 ? 4.785 -1.783 -19.766 1 92.56 160 GLN A N 1
ATOM 1197 C CA . GLN A 1 160 ? 4.656 -1.645 -21.219 1 92.56 160 GLN A CA 1
ATOM 1198 C C . GLN A 1 160 ? 5.914 -1.027 -21.828 1 92.56 160 GLN A C 1
ATOM 1200 O O . GLN A 1 160 ? 6.395 -1.486 -22.859 1 92.56 160 GLN A O 1
ATOM 1205 N N . LYS A 1 161 ? 6.406 -0.06 -21.203 1 89.19 161 LYS A N 1
ATOM 1206 C CA . LYS A 1 161 ? 7.621 0.593 -21.688 1 89.19 161 LYS A CA 1
ATOM 1207 C C . LYS A 1 161 ? 8.805 -0.368 -21.656 1 89.19 161 LYS A C 1
ATOM 1209 O O . LYS A 1 161 ? 9.711 -0.264 -22.5 1 89.19 161 LYS A O 1
ATOM 1214 N N . ALA A 1 162 ? 8.812 -1.287 -20.734 1 88.06 162 ALA A N 1
ATOM 1215 C CA . ALA A 1 162 ? 9.867 -2.289 -20.609 1 88.06 162 ALA A CA 1
ATOM 1216 C C . ALA A 1 162 ? 9.578 -3.492 -21.516 1 88.06 162 ALA A C 1
ATOM 1218 O O . ALA A 1 162 ? 10.273 -4.512 -21.438 1 88.06 162 ALA A O 1
ATOM 1219 N N . ASN A 1 163 ? 8.531 -3.459 -22.219 1 90.25 163 ASN A N 1
ATOM 1220 C CA . ASN A 1 163 ? 8.109 -4.484 -23.172 1 90.25 163 ASN A CA 1
ATOM 1221 C C . ASN A 1 163 ? 7.727 -5.781 -22.469 1 90.25 163 ASN A C 1
ATOM 1223 O O . ASN A 1 163 ? 8.078 -6.871 -22.922 1 90.25 163 ASN A O 1
ATOM 1227 N N . HIS A 1 164 ? 7.141 -5.602 -21.375 1 92.06 164 HIS A N 1
ATOM 1228 C CA . HIS A 1 164 ? 6.582 -6.758 -20.672 1 92.06 164 HIS A CA 1
ATOM 1229 C C . HIS A 1 164 ? 5.105 -6.941 -21.016 1 92.06 164 HIS A C 1
ATOM 1231 O O . HIS A 1 164 ? 4.355 -5.965 -21.094 1 92.06 164 HIS A O 1
ATOM 1237 N N . ASP A 1 165 ? 4.805 -8.172 -21.219 1 93.94 165 ASP A N 1
ATOM 1238 C CA . ASP A 1 165 ? 3.402 -8.484 -21.484 1 93.94 165 ASP A CA 1
ATOM 1239 C C . ASP A 1 165 ? 2.57 -8.406 -20.203 1 93.94 165 ASP A C 1
ATOM 1241 O O . ASP A 1 165 ? 2.947 -8.977 -19.172 1 93.94 165 ASP A O 1
ATOM 1245 N N . ILE A 1 166 ? 1.517 -7.68 -20.328 1 96.56 166 ILE A N 1
ATOM 1246 C CA . ILE A 1 166 ? 0.561 -7.652 -19.234 1 96.56 166 ILE A CA 1
ATOM 1247 C C . ILE A 1 166 ? -0.557 -8.656 -19.5 1 96.56 166 ILE A C 1
ATOM 1249 O O . ILE A 1 166 ? -1.313 -8.516 -20.453 1 96.56 166 ILE A O 1
ATOM 1253 N N . LEU A 1 167 ? -0.644 -9.695 -18.625 1 97.44 167 LEU A N 1
ATOM 1254 C CA . LEU A 1 167 ? -1.666 -10.727 -18.781 1 97.44 167 LEU A CA 1
ATOM 1255 C C . LEU A 1 167 ? -3.055 -10.156 -18.516 1 97.44 167 LEU A C 1
ATOM 1257 O O . LEU A 1 167 ? -4.039 -10.609 -19.094 1 97.44 167 LEU A O 1
ATOM 1261 N N . GLY A 1 168 ? -3.164 -9.227 -17.578 1 98.12 168 GLY A N 1
ATOM 1262 C CA . GLY A 1 168 ? -4.438 -8.609 -17.25 1 98.12 168 GLY A CA 1
ATOM 1263 C C . GLY A 1 168 ? -4.441 -7.93 -15.891 1 98.12 168 GLY A C 1
ATOM 1264 O O . GLY A 1 168 ? -3.391 -7.77 -15.273 1 98.12 168 GLY A O 1
ATOM 1265 N N . ILE A 1 169 ? -5.688 -7.461 -15.516 1 98.25 169 ILE A N 1
ATOM 1266 C CA . ILE A 1 169 ? -5.902 -6.727 -14.273 1 98.25 169 ILE A CA 1
ATOM 1267 C C . ILE A 1 169 ? -6.684 -7.594 -13.289 1 98.25 169 ILE A C 1
ATOM 1269 O O . ILE A 1 169 ? -7.648 -8.258 -13.672 1 98.25 169 ILE A O 1
ATOM 1273 N N . VAL A 1 170 ? -6.207 -7.66 -12.094 1 98.31 170 VAL A N 1
ATOM 1274 C CA . VAL A 1 170 ? -7.031 -8.18 -11.008 1 98.31 170 VAL A CA 1
ATOM 1275 C C . VAL A 1 170 ? -7.625 -7.016 -10.211 1 98.31 170 VAL A C 1
ATOM 1277 O O . VAL A 1 170 ? -6.895 -6.188 -9.672 1 98.31 170 VAL A O 1
ATOM 1280 N N . GLU A 1 171 ? -8.938 -6.902 -10.227 1 97.62 171 GLU A N 1
ATOM 1281 C CA . GLU A 1 171 ? -9.617 -5.93 -9.367 1 97.62 171 GLU A CA 1
ATOM 1282 C C . GLU A 1 171 ? -9.992 -6.547 -8.023 1 97.62 171 GLU A C 1
ATOM 1284 O O . GLU A 1 171 ? -10.984 -7.27 -7.926 1 97.62 171 GLU A O 1
ATOM 1289 N N . ASN A 1 172 ? -9.211 -6.203 -7.055 1 95.44 172 ASN A N 1
ATOM 1290 C CA . ASN A 1 172 ? -9.43 -6.699 -5.699 1 95.44 172 ASN A CA 1
ATOM 1291 C C . ASN A 1 172 ? -10.383 -5.797 -4.922 1 95.44 172 ASN A C 1
ATOM 1293 O O . ASN A 1 172 ? -10.562 -4.629 -5.266 1 95.44 172 ASN A O 1
ATOM 1297 N N . MET A 1 173 ? -11.117 -6.406 -3.945 1 93.75 173 MET A N 1
ATOM 1298 C CA . MET A 1 173 ? -12.016 -5.672 -3.059 1 93.75 173 MET A CA 1
ATOM 1299 C C . MET A 1 173 ? -13.078 -4.926 -3.857 1 93.75 173 MET A C 1
ATOM 1301 O O . MET A 1 173 ? -13.344 -3.75 -3.6 1 93.75 173 MET A O 1
ATOM 1305 N N . SER A 1 174 ? -13.656 -5.617 -4.781 1 94.44 174 SER A N 1
ATOM 1306 C CA . SER A 1 174 ? -14.562 -5.016 -5.758 1 94.44 174 SER A CA 1
ATOM 1307 C C . SER A 1 174 ? -15.906 -4.68 -5.129 1 94.44 174 SER A C 1
ATOM 1309 O O . SER A 1 174 ? -16.531 -3.678 -5.484 1 94.44 174 SER A O 1
ATOM 1311 N N . PHE A 1 175 ? -16.344 -5.508 -4.246 1 93.12 175 PHE A N 1
ATOM 1312 C CA . PHE A 1 175 ? -17.609 -5.289 -3.572 1 93.12 175 PHE A CA 1
ATOM 1313 C C . PHE A 1 175 ? -17.688 -6.09 -2.277 1 93.12 175 PHE A C 1
ATOM 1315 O O . PHE A 1 175 ? -16.922 -7.039 -2.084 1 93.12 175 PHE A O 1
ATOM 1322 N N . PHE A 1 176 ? -18.578 -5.559 -1.4 1 91.5 176 PHE A N 1
ATOM 1323 C CA . PHE A 1 176 ? -18.859 -6.215 -0.13 1 91.5 176 PHE A CA 1
ATOM 1324 C C . PHE A 1 176 ? -20.328 -6.629 -0.05 1 91.5 176 PHE A C 1
ATOM 1326 O O . PHE A 1 176 ? -21.219 -5.852 -0.389 1 91.5 176 PHE A O 1
ATOM 1333 N N . THR A 1 177 ? -20.5 -7.91 0.307 1 88.69 177 THR A N 1
ATOM 1334 C CA . THR A 1 177 ? -21.844 -8.406 0.575 1 88.69 177 THR A CA 1
ATOM 1335 C C . THR A 1 177 ? -21.984 -8.82 2.035 1 88.69 177 THR A C 1
ATOM 1337 O O . THR A 1 177 ? -21.359 -9.789 2.475 1 88.69 177 THR A O 1
ATOM 1340 N N . PRO A 1 178 ? -22.859 -8.141 2.787 1 85.38 178 PRO A N 1
ATOM 1341 C CA . PRO A 1 178 ? -23.062 -8.547 4.18 1 85.38 178 PRO A CA 1
ATOM 1342 C C . PRO A 1 178 ? -23.609 -9.961 4.305 1 85.38 178 PRO A C 1
ATOM 1344 O O . PRO A 1 178 ? -24.312 -10.438 3.406 1 85.38 178 PRO A O 1
ATOM 1347 N N . PRO A 1 179 ? -23.25 -10.711 5.375 1 78.44 179 PRO A N 1
ATOM 1348 C CA . PRO A 1 179 ? -23.688 -12.102 5.551 1 78.44 179 PRO A CA 1
ATOM 1349 C C . PRO A 1 179 ? -25.188 -12.273 5.426 1 78.44 179 PRO A C 1
ATOM 1351 O O . PRO A 1 179 ? -25.656 -13.273 4.883 1 78.44 179 PRO A O 1
ATOM 1354 N N . ASN A 1 180 ? -25.984 -11.281 5.863 1 79.44 180 ASN A N 1
ATOM 1355 C CA . ASN A 1 180 ? -27.438 -11.453 5.867 1 79.44 180 ASN A CA 1
ATOM 1356 C C . ASN A 1 180 ? -28.094 -10.641 4.762 1 79.44 180 ASN A C 1
ATOM 1358 O O . ASN A 1 180 ? -29.266 -10.25 4.887 1 79.44 180 ASN A O 1
ATOM 1362 N N . SER A 1 181 ? -27.359 -10.406 3.689 1 82.88 181 SER A N 1
ATOM 1363 C CA . SER A 1 181 ? -27.891 -9.617 2.586 1 82.88 181 SER A CA 1
ATOM 1364 C C . SER A 1 181 ? -27.234 -10.008 1.261 1 82.88 181 SER A C 1
ATOM 1366 O O . SER A 1 181 ? -26.109 -10.508 1.237 1 82.88 181 SER A O 1
ATOM 1368 N N . GLU A 1 182 ? -27.969 -9.945 0.17 1 86.69 182 GLU A N 1
ATOM 1369 C CA . GLU A 1 182 ? -27.422 -10.188 -1.164 1 86.69 182 GLU A CA 1
ATOM 1370 C C . GLU A 1 182 ? -27 -8.875 -1.829 1 86.69 182 GLU A C 1
ATOM 1372 O O . GLU A 1 182 ? -26.469 -8.883 -2.939 1 86.69 182 GLU A O 1
ATOM 1377 N N . GLU A 1 183 ? -27.203 -7.91 -1.104 1 88 183 GLU A N 1
ATOM 1378 C CA . GLU A 1 183 ? -26.891 -6.602 -1.671 1 88 183 GLU A CA 1
ATOM 1379 C C . GLU A 1 183 ? -25.375 -6.371 -1.729 1 88 183 GLU A C 1
ATOM 1381 O O . GLU A 1 183 ? -24.672 -6.543 -0.727 1 88 183 GLU A O 1
ATOM 1386 N N . LYS A 1 184 ? -24.953 -6.023 -2.93 1 90.44 184 LYS A N 1
ATOM 1387 C CA . LYS A 1 184 ? -23.531 -5.691 -3.111 1 90.44 184 LYS A CA 1
ATOM 1388 C C . LYS A 1 184 ? -23.266 -4.223 -2.787 1 90.44 184 LYS A C 1
ATOM 1390 O O . LYS A 1 184 ? -23.984 -3.338 -3.258 1 90.44 184 LYS A O 1
ATOM 1395 N N . HIS A 1 185 ? -22.359 -4.031 -1.91 1 90.06 185 HIS A N 1
ATOM 1396 C CA . HIS A 1 185 ? -21.891 -2.68 -1.606 1 90.06 185 HIS A CA 1
ATOM 1397 C C . HIS A 1 185 ? -20.531 -2.408 -2.234 1 90.06 185 HIS A C 1
ATOM 1399 O O . HIS A 1 185 ? -19.562 -3.111 -1.947 1 90.06 185 HIS A O 1
ATOM 1405 N N . TYR A 1 186 ? -20.453 -1.371 -3.084 1 91.19 186 TYR A N 1
ATOM 1406 C CA . TYR A 1 186 ? -19.234 -1 -3.77 1 91.19 186 TYR A CA 1
ATOM 1407 C C . TYR A 1 186 ? -18.469 0.072 -2.992 1 91.19 186 TYR A C 1
ATOM 1409 O O . TYR A 1 186 ? -18.344 1.211 -3.449 1 91.19 186 TYR A O 1
ATOM 1417 N N . ILE A 1 187 ? -17.875 -0.43 -1.921 1 88.38 187 ILE A N 1
ATOM 1418 C CA . ILE A 1 187 ? -17.328 0.456 -0.897 1 88.38 187 ILE A CA 1
ATOM 1419 C C . ILE A 1 187 ? -16.141 1.237 -1.467 1 88.38 187 ILE A C 1
ATOM 1421 O O . ILE A 1 187 ? -15.875 2.363 -1.042 1 88.38 187 ILE A O 1
ATOM 1425 N N . PHE A 1 188 ? -15.352 0.709 -2.438 1 89 188 PHE A N 1
ATOM 1426 C CA . PHE A 1 188 ? -14.18 1.379 -2.992 1 89 188 PHE A CA 1
ATOM 1427 C C . PHE A 1 188 ? -14.461 1.881 -4.402 1 89 188 PHE A C 1
ATOM 1429 O O . PHE A 1 188 ? -13.531 2.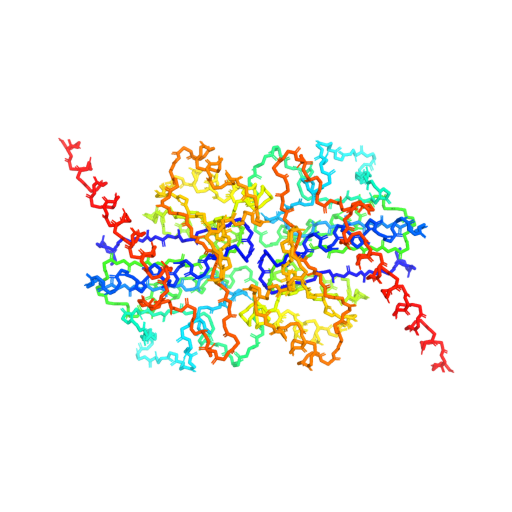174 -5.16 1 89 188 PHE A O 1
ATOM 1436 N N . GLY A 1 189 ? -15.719 2.041 -4.734 1 89 189 GLY A N 1
ATOM 1437 C CA . GLY A 1 189 ? -16.094 2.5 -6.062 1 89 189 GLY A CA 1
ATOM 1438 C C . GLY A 1 189 ? -16.281 1.368 -7.055 1 89 189 GLY A C 1
ATOM 1439 O O . GLY A 1 189 ? -16.328 0.198 -6.672 1 89 189 GLY A O 1
ATOM 1440 N N . LYS A 1 190 ? -16.547 1.981 -8.234 1 88.56 190 LYS A N 1
ATOM 1441 C CA . LYS A 1 190 ? -16.75 1.033 -9.32 1 88.56 190 LYS A CA 1
ATOM 1442 C C . LYS A 1 190 ? -15.828 1.334 -10.5 1 88.56 190 LYS A C 1
ATOM 1444 O O . LYS A 1 190 ? -15.305 2.443 -10.617 1 88.56 190 LYS A O 1
ATOM 1449 N N . ASN A 1 191 ? -15.344 0.423 -11.242 1 87.12 191 ASN A N 1
ATOM 1450 C CA . ASN A 1 191 ? -14.797 0.539 -12.586 1 87.12 191 ASN A CA 1
ATOM 1451 C C . ASN A 1 191 ? -13.305 0.859 -12.562 1 87.12 191 ASN A C 1
ATOM 1453 O O . ASN A 1 191 ? -12.688 1.048 -13.609 1 87.12 191 ASN A O 1
ATOM 1457 N N . GLY A 1 192 ? -12.703 1.062 -11.367 1 90.44 192 GLY A N 1
ATOM 1458 C CA . GLY A 1 192 ? -11.273 1.324 -11.328 1 90.44 192 GLY A CA 1
ATOM 1459 C C . GLY A 1 192 ? -10.461 0.316 -12.125 1 90.44 192 GLY A C 1
ATOM 1460 O O . GLY A 1 192 ? -9.617 0.694 -12.945 1 90.44 192 GLY A O 1
ATOM 1461 N N . GLY A 1 193 ? -10.766 -0.923 -11.906 1 94.31 193 GLY A N 1
ATOM 1462 C CA . GLY A 1 193 ? -10.07 -1.981 -12.617 1 94.31 193 GLY A CA 1
ATOM 1463 C C . GLY A 1 193 ? -10.359 -1.979 -14.109 1 94.31 193 GLY A C 1
ATOM 1464 O O . GLY A 1 193 ? -9.445 -2.17 -14.922 1 94.31 193 GLY A O 1
ATOM 1465 N N . VAL A 1 194 ? -11.578 -1.687 -14.477 1 95.94 194 VAL A N 1
ATOM 1466 C CA . VAL A 1 194 ? -11.992 -1.67 -15.875 1 95.94 194 VAL A CA 1
ATOM 1467 C C . VAL A 1 194 ? -11.312 -0.507 -16.594 1 95.94 194 VAL A C 1
ATOM 1469 O O . VAL A 1 194 ? -10.797 -0.671 -17.703 1 95.94 194 VAL A O 1
ATOM 1472 N N . ASN A 1 195 ? -11.352 0.619 -15.969 1 95.31 195 ASN A N 1
ATOM 1473 C CA . ASN A 1 195 ? -10.695 1.784 -16.547 1 95.31 195 ASN A CA 1
ATOM 1474 C C . ASN A 1 195 ? -9.203 1.55 -16.734 1 95.31 195 ASN A C 1
ATOM 1476 O O . ASN A 1 195 ? -8.633 1.934 -17.766 1 95.31 195 ASN A O 1
ATOM 1480 N N . LEU A 1 196 ? -8.609 0.963 -15.734 1 96.12 196 LEU A N 1
ATOM 1481 C CA . LEU A 1 196 ? -7.191 0.639 -15.82 1 96.12 196 LEU A CA 1
ATOM 1482 C C . LEU A 1 196 ? -6.926 -0.324 -16.969 1 96.12 196 LEU A C 1
ATOM 1484 O O . LEU A 1 196 ? -5.973 -0.14 -17.734 1 96.12 196 LEU A O 1
ATOM 1488 N N . ALA A 1 197 ? -7.746 -1.35 -17.094 1 97.56 197 ALA A N 1
ATOM 1489 C CA . ALA A 1 197 ? -7.602 -2.326 -18.172 1 97.56 197 ALA A CA 1
ATOM 1490 C C . ALA A 1 197 ? -7.695 -1.655 -19.547 1 97.56 197 ALA A C 1
ATOM 1492 O O . ALA A 1 197 ? -6.91 -1.959 -20.438 1 97.56 19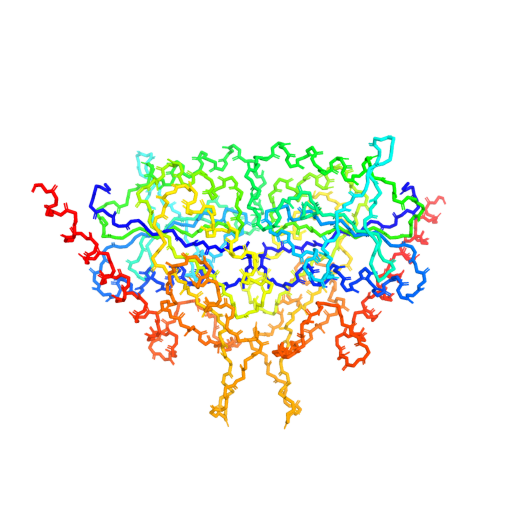7 ALA A O 1
ATOM 1493 N N . ASN A 1 198 ? -8.641 -0.768 -19.641 1 97 198 ASN A N 1
ATOM 1494 C CA . ASN A 1 198 ? -8.797 -0.028 -20.891 1 97 198 ASN A CA 1
ATOM 1495 C C . ASN A 1 198 ? -7.562 0.802 -21.219 1 97 198 ASN A C 1
ATOM 1497 O O . ASN A 1 198 ? -7.078 0.789 -22.344 1 97 198 ASN A O 1
ATOM 1501 N N . THR A 1 199 ? -7.117 1.492 -20.234 1 95.62 199 THR A N 1
ATOM 1502 C CA . THR A 1 199 ? -5.949 2.348 -20.406 1 95.62 199 THR A CA 1
ATOM 1503 C C . THR A 1 199 ? -4.742 1.529 -20.859 1 95.62 199 THR A C 1
ATOM 1505 O O . THR A 1 199 ? -3.973 1.965 -21.719 1 95.62 199 THR A O 1
ATOM 1508 N N . LEU A 1 200 ? -4.566 0.354 -20.312 1 96.62 200 LEU A N 1
ATOM 1509 C CA . LEU A 1 200 ? -3.396 -0.475 -20.578 1 96.62 200 LEU A CA 1
ATOM 1510 C C . LEU A 1 200 ? -3.666 -1.454 -21.719 1 96.62 200 LEU A C 1
ATOM 1512 O O . LEU A 1 200 ? -2.832 -2.312 -22.016 1 96.62 200 LEU A O 1
ATOM 1516 N N . GLN A 1 201 ? -4.82 -1.383 -22.297 1 96.31 201 GLN A N 1
ATOM 1517 C CA . GLN A 1 201 ? -5.219 -2.217 -23.422 1 96.31 201 GLN A CA 1
ATOM 1518 C C . GLN A 1 201 ? -5.117 -3.699 -23.078 1 96.31 201 GLN A C 1
ATOM 1520 O O . GLN A 1 201 ? -4.504 -4.473 -23.812 1 96.31 201 GLN A O 1
ATOM 1525 N N . THR A 1 202 ? -5.688 -4.039 -22.016 1 97.12 202 THR A N 1
ATOM 1526 C CA . THR A 1 202 ? -5.785 -5.418 -21.531 1 97.12 202 THR A CA 1
ATOM 1527 C C . THR A 1 202 ? -7.164 -5.688 -20.938 1 97.12 202 THR A C 1
ATOM 1529 O O . THR A 1 202 ? -8.141 -5.012 -21.281 1 97.12 202 THR A O 1
ATOM 1532 N N . GLU A 1 203 ? -7.375 -6.75 -20.156 1 97.25 203 GLU A N 1
ATOM 1533 C CA . GLU A 1 203 ? -8.688 -7.09 -19.625 1 97.25 203 GLU A CA 1
ATOM 1534 C C . GLU A 1 203 ? -8.625 -7.328 -18.109 1 97.25 203 GLU A C 1
ATOM 1536 O O . GLU A 1 203 ? -7.551 -7.582 -17.562 1 97.25 203 GLU A O 1
ATOM 1541 N N . VAL A 1 204 ? -9.758 -7.148 -17.578 1 98.06 204 VAL A N 1
ATOM 1542 C CA . VAL A 1 204 ? -9.891 -7.566 -16.188 1 98.06 204 VAL A CA 1
ATOM 1543 C C . VAL A 1 204 ? -10.023 -9.086 -16.125 1 98.06 204 VAL A C 1
ATOM 1545 O O . VAL A 1 204 ? -10.969 -9.664 -16.672 1 98.06 204 VAL A O 1
ATOM 1548 N N . LEU A 1 205 ? -9.078 -9.711 -15.438 1 98.25 205 LEU A N 1
ATOM 1549 C CA . LEU A 1 205 ? -9.078 -11.172 -15.344 1 98.25 205 LEU A CA 1
ATOM 1550 C C . LEU A 1 205 ? -10.125 -11.648 -14.344 1 98.25 205 LEU A C 1
ATOM 1552 O O . LEU A 1 205 ? -10.766 -12.68 -14.57 1 98.25 205 LEU A O 1
ATOM 1556 N N . VAL A 1 206 ? -10.234 -10.945 -13.273 1 97.5 206 VAL A N 1
ATOM 1557 C CA . VAL A 1 206 ? -11.164 -11.336 -12.219 1 97.5 206 VAL A CA 1
ATOM 1558 C C . VAL A 1 206 ? -11.453 -10.148 -11.312 1 97.5 206 VAL A C 1
ATOM 1560 O O . VAL A 1 206 ? -10.609 -9.258 -11.156 1 97.5 206 VAL A O 1
ATOM 1563 N N . LYS A 1 207 ? -12.633 -10.07 -10.844 1 97 207 LYS A N 1
ATOM 1564 C CA . LYS A 1 207 ? -13.047 -9.164 -9.773 1 97 207 LYS A CA 1
ATOM 1565 C C . LYS A 1 207 ? -13.266 -9.93 -8.469 1 97 207 LYS A C 1
ATOM 1567 O O . LYS A 1 207 ? -14.086 -10.844 -8.414 1 97 207 LYS A O 1
ATOM 1572 N N . LEU A 1 208 ? -12.484 -9.57 -7.465 1 96.88 208 LEU A N 1
ATOM 1573 C CA . LEU A 1 208 ? -12.539 -10.297 -6.199 1 96.88 208 LEU A CA 1
ATOM 1574 C C . LEU A 1 208 ? -13.359 -9.523 -5.172 1 96.88 208 LEU A C 1
ATOM 1576 O O . LEU A 1 208 ? -13.148 -8.328 -4.973 1 96.88 208 LEU A O 1
ATOM 1580 N N . PRO A 1 209 ? -14.312 -10.18 -4.496 1 94.69 209 PRO A N 1
ATOM 1581 C CA . PRO A 1 209 ? -15.094 -9.523 -3.447 1 94.69 209 PRO A CA 1
ATOM 1582 C C . PRO A 1 209 ? -14.297 -9.32 -2.158 1 94.69 209 PRO A C 1
ATOM 1584 O O . PRO A 1 209 ? -13.211 -9.883 -2.008 1 94.69 209 PRO A O 1
ATOM 1587 N N . ILE A 1 210 ? -14.773 -8.453 -1.339 1 92.31 210 ILE A N 1
ATOM 1588 C CA . ILE A 1 210 ? -14.234 -8.312 0.009 1 92.31 210 ILE A CA 1
ATOM 1589 C C . ILE A 1 210 ? -14.797 -9.414 0.907 1 92.31 210 ILE A C 1
ATOM 1591 O O . ILE A 1 210 ? -16.016 -9.586 0.996 1 92.31 210 ILE A O 1
ATOM 1595 N N . GLU A 1 211 ? -13.938 -10.18 1.452 1 88.19 211 GLU A N 1
ATOM 1596 C CA . GLU A 1 211 ? -14.344 -11.125 2.482 1 88.19 211 GLU A CA 1
ATOM 1597 C C . GLU A 1 211 ? -13.906 -10.664 3.867 1 88.19 211 GLU A C 1
ATOM 1599 O O . GLU A 1 211 ? -12.711 -10.508 4.125 1 88.19 211 GLU A O 1
ATOM 1604 N N . PRO A 1 212 ? -14.914 -10.453 4.695 1 82.94 212 PRO A N 1
ATOM 1605 C CA . PRO A 1 212 ? -14.562 -9.961 6.031 1 82.94 212 PRO A CA 1
ATOM 1606 C C . PRO A 1 212 ? -13.648 -10.922 6.793 1 82.94 212 PRO A C 1
ATOM 1608 O O . PRO A 1 212 ? -13.742 -12.141 6.625 1 82.94 212 PRO A O 1
ATOM 1611 N N . VAL A 1 213 ? -12.781 -10.25 7.547 1 77.31 213 VAL A N 1
ATOM 1612 C CA . VAL A 1 213 ? -11.898 -11.031 8.398 1 77.31 213 VAL A CA 1
ATOM 1613 C C . VAL A 1 213 ? -12.664 -11.523 9.625 1 77.31 213 VAL A C 1
ATOM 1615 O O . VAL A 1 213 ? -13.336 -10.742 10.297 1 77.31 213 VAL A O 1
ATOM 1618 N N . GLU A 1 214 ? -12.695 -12.836 9.766 1 69.56 214 GLU A N 1
ATOM 1619 C CA . GLU A 1 214 ? -13.328 -13.391 10.961 1 69.56 214 GLU A CA 1
ATOM 1620 C C . GLU A 1 214 ? -12.336 -13.469 12.117 1 69.56 214 GLU A C 1
ATOM 1622 O O . GLU A 1 214 ? -11.242 -14.023 11.977 1 69.56 214 GLU A O 1
ATOM 1627 N N . GLU A 1 215 ? -12.562 -12.68 13.195 1 61.03 215 GLU A N 1
ATOM 1628 C CA . GLU A 1 215 ? -11.68 -12.578 14.359 1 61.03 215 GLU A CA 1
ATOM 1629 C C . GLU A 1 215 ? -11.141 -13.945 14.766 1 61.03 215 GLU A C 1
ATOM 1631 O O . GLU A 1 215 ? -9.977 -14.078 15.133 1 61.03 215 GLU A O 1
ATOM 1636 N N . ASP A 1 216 ? -11.961 -14.922 15.008 1 55.12 216 ASP A N 1
ATOM 1637 C CA . ASP A 1 216 ? -11.609 -16.203 15.617 1 55.12 216 ASP A CA 1
ATOM 1638 C C . ASP A 1 216 ? -10.828 -17.078 14.641 1 55.12 216 ASP A C 1
ATOM 1640 O O . ASP A 1 216 ? -10.375 -18.156 15.008 1 55.12 216 ASP A O 1
ATOM 1644 N N . LYS A 1 217 ? -10.727 -16.703 13.531 1 54.03 217 LYS A N 1
ATOM 1645 C CA . LYS A 1 217 ? -10.016 -17.594 12.609 1 54.03 217 LYS A CA 1
ATOM 1646 C C . LYS A 1 217 ? -8.617 -17.062 12.305 1 54.03 217 LYS A C 1
ATOM 1648 O O . LYS A 1 217 ? -8.461 -15.906 11.891 1 54.03 217 LYS A O 1
ATOM 1653 N N . ILE A 1 218 ? -7.594 -17.469 13.227 1 51.41 218 ILE A N 1
ATOM 1654 C CA . ILE A 1 218 ? -6.18 -17.234 12.977 1 51.41 218 ILE A CA 1
ATOM 1655 C C . ILE A 1 218 ? -5.898 -17.312 11.477 1 51.41 218 ILE A C 1
ATOM 1657 O O . ILE A 1 218 ? -6.004 -18.391 10.883 1 51.41 218 ILE A O 1
ATOM 1661 N N . SER A 1 219 ? -6.406 -16.406 10.703 1 54.06 219 SER A N 1
ATOM 1662 C CA . SER A 1 219 ? -6.863 -16.438 9.32 1 54.06 219 SER A CA 1
ATOM 1663 C C . SER A 1 219 ? -5.691 -16.453 8.344 1 54.06 219 SER A C 1
ATOM 1665 O O . SER A 1 219 ? -4.816 -15.578 8.406 1 54.06 219 SER A O 1
ATOM 1667 N N . SER A 1 220 ? -5.105 -17.703 8.039 1 66.88 220 SER A N 1
ATOM 1668 C CA . SER A 1 220 ? -4.363 -17.812 6.781 1 66.88 220 SER A CA 1
ATOM 1669 C C . SER A 1 220 ? -5.008 -16.953 5.691 1 66.88 220 SER A C 1
ATOM 1671 O O . SER A 1 220 ? -6.219 -16.719 5.719 1 66.88 220 SER A O 1
ATOM 1673 N N . ALA A 1 221 ? -4.18 -16.188 5.129 1 84 221 ALA A N 1
ATOM 1674 C CA . ALA A 1 221 ? -4.645 -15.414 3.979 1 84 221 ALA A CA 1
ATOM 1675 C C . ALA A 1 221 ? -4.859 -16.312 2.766 1 84 221 ALA A C 1
ATOM 1677 O O . ALA A 1 221 ? -5.078 -15.828 1.654 1 84 221 ALA A O 1
ATOM 1678 N N . ILE A 1 222 ? -4.809 -17.734 3.096 1 92.81 222 ILE A N 1
ATOM 1679 C CA . ILE A 1 222 ? -5.066 -18.703 2.033 1 92.81 222 ILE A CA 1
ATOM 1680 C C . ILE A 1 222 ? -6.512 -19.172 2.117 1 92.81 222 ILE A C 1
ATOM 1682 O O . ILE A 1 222 ? -6.91 -19.797 3.105 1 92.81 222 ILE A O 1
ATOM 1686 N N . PHE A 1 223 ? -7.234 -18.953 1.087 1 93.25 223 PHE A N 1
ATOM 1687 C CA . PHE A 1 223 ? -8.672 -19.234 1.105 1 93.25 223 PHE A CA 1
ATOM 1688 C C . PHE A 1 223 ? -8.945 -20.703 0.818 1 93.25 223 PHE A C 1
ATOM 1690 O O . PHE A 1 223 ? -8.273 -21.312 -0.014 1 93.25 223 PHE A O 1
ATOM 1697 N N . THR A 1 224 ? -9.961 -21.234 1.519 1 92.75 224 THR A N 1
ATOM 1698 C CA . THR A 1 224 ? -10.398 -22.609 1.336 1 92.75 224 THR A CA 1
ATOM 1699 C C . THR A 1 224 ? -11.75 -22.656 0.634 1 92.75 224 THR A C 1
ATOM 1701 O O . THR A 1 224 ? -12.312 -21.625 0.285 1 92.75 224 THR A O 1
ATOM 1704 N N . GLU A 1 225 ? -12.188 -23.844 0.376 1 93.62 225 GLU A N 1
ATOM 1705 C CA . GLU A 1 225 ? -13.414 -24.047 -0.39 1 93.62 225 GLU A CA 1
ATOM 1706 C C . GLU A 1 225 ? -14.617 -23.422 0.31 1 93.62 225 GLU A C 1
ATOM 1708 O O . GLU A 1 225 ? -15.672 -23.25 -0.3 1 93.62 225 GLU A O 1
ATOM 1713 N N . GLU A 1 226 ? -14.477 -23.031 1.523 1 90 226 GLU A N 1
ATOM 1714 C CA . GLU A 1 226 ? -15.555 -22.391 2.273 1 90 226 GLU A CA 1
ATOM 1715 C C . GLU A 1 226 ? -15.711 -20.922 1.883 1 90 226 GLU A C 1
ATOM 1717 O O . GLU A 1 226 ? -16.719 -20.297 2.197 1 90 226 GLU A O 1
ATOM 1722 N N . SER A 1 227 ? -14.758 -20.422 1.151 1 90.44 227 SER A N 1
ATOM 1723 C CA . SER A 1 227 ? -14.734 -19 0.789 1 90.44 227 SER A CA 1
ATOM 1724 C C . SER A 1 227 ? -15.039 -18.812 -0.692 1 90.44 227 SER A C 1
ATOM 1726 O O . SER A 1 227 ? -14.531 -19.547 -1.539 1 90.44 227 SER A O 1
ATOM 1728 N N . PRO A 1 228 ? -15.914 -17.797 -0.959 1 90.69 228 PRO A N 1
ATOM 1729 C CA . PRO A 1 228 ? -16.109 -17.453 -2.373 1 90.69 228 PRO A CA 1
ATOM 1730 C C . PRO A 1 228 ? -14.797 -17.078 -3.068 1 90.69 228 PRO A C 1
ATOM 1732 O O . PRO A 1 228 ? -14.664 -17.266 -4.277 1 90.69 228 PRO A O 1
ATOM 1735 N N . LEU A 1 229 ? -13.852 -16.672 -2.316 1 95.06 229 LEU A N 1
ATOM 1736 C CA . LEU A 1 229 ? -12.586 -16.25 -2.896 1 95.06 229 LEU A CA 1
ATOM 1737 C C . LEU A 1 229 ? -11.781 -17.453 -3.387 1 95.06 229 LEU A C 1
ATOM 1739 O O . LEU A 1 229 ? -10.992 -17.344 -4.324 1 95.06 229 LEU A O 1
ATOM 1743 N N . TYR A 1 230 ? -12.016 -18.641 -2.768 1 95.94 230 TYR A N 1
ATOM 1744 C CA . TYR A 1 230 ? -11.383 -19.859 -3.234 1 95.94 230 TYR A CA 1
ATOM 1745 C C . TYR A 1 230 ? -11.688 -20.109 -4.707 1 95.94 230 TYR A C 1
ATOM 1747 O O . TYR A 1 230 ? -10.781 -20.359 -5.504 1 95.94 230 TYR A O 1
ATOM 1755 N N . TYR A 1 231 ? -12.914 -19.938 -5.078 1 96.69 231 TYR A N 1
ATOM 1756 C CA . TYR A 1 231 ? -13.359 -20.219 -6.441 1 96.69 231 TYR A CA 1
ATOM 1757 C C . TYR A 1 231 ? -12.914 -19.125 -7.398 1 96.69 231 TYR A C 1
ATOM 1759 O O . TYR A 1 231 ? -12.602 -19.391 -8.562 1 96.69 231 TYR A O 1
ATOM 1767 N N . ALA A 1 232 ? -12.93 -17.938 -6.871 1 97 232 ALA A N 1
ATOM 1768 C CA . ALA A 1 232 ? -12.461 -16.828 -7.699 1 97 232 ALA A CA 1
ATOM 1769 C C . ALA A 1 232 ? -10.992 -17 -8.062 1 97 232 ALA A C 1
ATOM 1771 O O . ALA A 1 232 ? -10.594 -16.734 -9.203 1 97 232 ALA A O 1
ATOM 1772 N N . TYR A 1 233 ? -10.164 -17.422 -7.129 1 98.12 233 TYR A N 1
ATOM 1773 C CA . TYR A 1 233 ? -8.742 -17.625 -7.395 1 98.12 233 TYR A CA 1
ATOM 1774 C C . TYR A 1 233 ? -8.523 -18.859 -8.273 1 98.12 233 TYR A C 1
ATOM 1776 O O . TYR A 1 233 ? -7.598 -18.891 -9.086 1 98.12 233 TYR A O 1
ATOM 1784 N N . LYS A 1 234 ? -9.352 -19.844 -8.109 1 98 234 LYS A N 1
ATOM 1785 C CA . LYS A 1 234 ? -9.312 -20.984 -9.016 1 98 234 LYS A CA 1
ATOM 1786 C C . LYS A 1 234 ? -9.57 -20.547 -10.461 1 98 234 LYS A C 1
ATOM 1788 O O . LYS A 1 234 ? -8.859 -20.953 -11.375 1 98 234 LYS A O 1
ATOM 1793 N N . GLU A 1 235 ? -10.578 -19.719 -10.57 1 97.81 235 GLU A N 1
ATOM 1794 C CA . GLU A 1 235 ? -10.883 -19.172 -11.891 1 97.81 235 GLU A CA 1
ATOM 1795 C C . GLU A 1 235 ? -9.711 -18.359 -12.438 1 97.81 235 GLU A C 1
ATOM 1797 O O . GLU A 1 235 ? -9.375 -18.469 -13.625 1 97.81 235 GLU A O 1
ATOM 1802 N N . LEU A 1 236 ? -9.117 -17.562 -11.617 1 98.31 236 LEU A N 1
ATOM 1803 C CA . LEU A 1 236 ? -7.961 -16.766 -12.031 1 98.31 236 LEU A CA 1
ATOM 1804 C C . LEU A 1 236 ? -6.828 -17.672 -12.508 1 98.31 236 LEU A C 1
ATOM 1806 O O . LEU A 1 236 ? -6.203 -17.406 -13.531 1 98.31 236 LEU A O 1
ATOM 1810 N N . ALA A 1 237 ? -6.539 -18.75 -11.773 1 98.44 237 ALA A N 1
ATOM 1811 C CA . ALA A 1 237 ? -5.484 -19.703 -12.133 1 98.44 237 ALA A CA 1
ATOM 1812 C C . ALA A 1 237 ? -5.758 -20.328 -13.5 1 98.44 237 ALA A C 1
ATOM 1814 O O . ALA A 1 237 ? -4.852 -20.453 -14.328 1 98.44 237 ALA A O 1
ATOM 1815 N N . GLN A 1 238 ? -6.988 -20.656 -13.727 1 97.69 238 GLN A N 1
ATOM 1816 C CA . GLN A 1 238 ? -7.371 -21.266 -14.992 1 97.69 238 GLN A CA 1
ATOM 1817 C C . GLN A 1 238 ? -7.211 -20.297 -16.156 1 97.69 238 GLN A C 1
ATOM 1819 O O . GLN A 1 238 ? -6.711 -20.656 -17.219 1 97.69 238 GLN A O 1
ATOM 1824 N N . LYS A 1 239 ? -7.664 -19.094 -15.945 1 97.31 239 LYS A N 1
ATOM 1825 C CA . LYS A 1 239 ? -7.523 -18.078 -16.969 1 97.31 239 LYS A CA 1
ATOM 1826 C C . LYS A 1 239 ? -6.055 -17.828 -17.297 1 97.31 239 LYS A C 1
ATOM 1828 O O . LYS A 1 239 ? -5.688 -17.688 -18.469 1 97.31 239 LYS A O 1
ATOM 1833 N N . VAL A 1 240 ? -5.242 -17.766 -16.266 1 97.56 240 VAL A N 1
ATOM 1834 C CA . VAL A 1 240 ? -3.812 -17.531 -16.453 1 97.56 240 VAL A CA 1
ATOM 1835 C C . VAL A 1 240 ? -3.211 -18.672 -17.266 1 97.56 240 VAL A C 1
ATOM 1837 O O . VAL A 1 240 ? -2.428 -18.438 -18.188 1 97.56 240 VAL A O 1
ATOM 1840 N N . GLN A 1 241 ? -3.574 -19.922 -16.969 1 96.69 241 GLN A N 1
ATOM 1841 C CA . GLN A 1 241 ? -3.086 -21.078 -17.703 1 96.69 241 GLN A CA 1
ATOM 1842 C C . GLN A 1 241 ? -3.496 -21.016 -19.172 1 96.69 241 GLN A C 1
ATOM 1844 O O . GLN A 1 241 ? -2.688 -21.281 -20.062 1 96.69 241 GLN A O 1
ATOM 1849 N N . LEU A 1 242 ? -4.738 -20.578 -19.406 1 95.44 242 LEU A N 1
ATOM 1850 C CA . LEU A 1 242 ? -5.25 -20.469 -20.766 1 95.44 242 LEU A CA 1
ATOM 1851 C C . LEU A 1 242 ? -4.504 -19.406 -21.547 1 95.44 242 LEU A C 1
ATOM 1853 O O . LEU A 1 242 ? -4.156 -19.609 -22.719 1 95.44 242 LEU A O 1
ATOM 1857 N N . LEU A 1 243 ? -4.281 -18.281 -20.906 1 94.75 243 LEU A N 1
ATOM 1858 C CA . LEU A 1 243 ? -3.6 -17.172 -21.547 1 94.75 243 LEU A CA 1
ATOM 1859 C C . LEU A 1 243 ? -2.168 -17.547 -21.906 1 94.75 243 LEU A C 1
ATOM 1861 O O . LEU A 1 243 ? -1.643 -17.078 -22.922 1 94.75 243 LEU A O 1
ATOM 1865 N N . LEU A 1 244 ? -1.51 -18.375 -21.078 1 93.75 244 LEU A N 1
ATOM 1866 C CA . LEU A 1 244 ? -0.107 -18.719 -21.281 1 93.75 244 LEU A CA 1
ATOM 1867 C C . LEU A 1 244 ? 0.03 -19.891 -22.25 1 93.75 244 LEU A C 1
ATOM 1869 O O . LEU A 1 244 ? 1.083 -20.062 -22.875 1 93.75 244 LEU A O 1
ATOM 1873 N N . GLN A 1 245 ? -0.929 -20.828 -22.281 1 85.06 245 GLN A N 1
ATOM 1874 C CA . GLN A 1 245 ? -0.923 -21.891 -23.266 1 85.06 245 GLN A CA 1
ATOM 1875 C C . GLN A 1 245 ? -1.183 -21.359 -24.672 1 85.06 245 GLN A C 1
ATOM 1877 O O . GLN A 1 245 ? -0.587 -21.828 -25.641 1 85.06 245 GLN A O 1
ATOM 1882 N N . GLY A 1 246 ? -2.236 -20.469 -24.781 1 65.69 246 GLY A N 1
ATOM 1883 C CA . GLY A 1 246 ? -2.557 -19.891 -26.062 1 65.69 246 GLY A CA 1
ATOM 1884 C C . GLY A 1 246 ? -1.447 -19.016 -26.625 1 65.69 246 GLY A C 1
ATOM 1885 O O . GLY A 1 246 ? -1.279 -18.922 -27.844 1 65.69 246 GLY A O 1
ATOM 1886 N N . ALA A 1 247 ? -0.809 -18.312 -25.766 1 53.91 247 ALA A N 1
ATOM 1887 C CA . ALA A 1 247 ? 0.314 -17.469 -26.203 1 53.91 247 ALA A CA 1
ATOM 1888 C C . ALA A 1 247 ? 1.447 -18.328 -26.75 1 53.91 247 ALA A C 1
ATOM 1890 O O . ALA A 1 247 ? 2.219 -17.875 -27.609 1 53.91 247 ALA A O 1
ATOM 1891 N N . GLY A 1 248 ? 1.691 -19.516 -26.266 1 46.59 248 GLY A N 1
ATOM 1892 C CA . GLY A 1 248 ? 2.689 -20.438 -26.797 1 46.59 248 GLY A CA 1
ATOM 1893 C C . GLY A 1 248 ? 2.404 -20.844 -28.234 1 46.59 248 GLY A C 1
ATOM 1894 O O . GLY A 1 248 ? 3.33 -21.031 -29.031 1 46.59 248 GLY A O 1
ATOM 1895 N N . ASP A 1 249 ? 1.128 -21.109 -28.516 1 43.22 249 ASP A N 1
ATOM 1896 C CA . ASP A 1 249 ? 0.829 -21.578 -29.875 1 43.22 249 ASP A CA 1
ATOM 1897 C C . ASP A 1 249 ? 1.078 -20.484 -30.906 1 43.22 249 ASP A C 1
ATOM 1899 O O . ASP A 1 249 ? 1.293 -20.766 -32.094 1 43.22 249 ASP A O 1
ATOM 1903 N N . ASN A 1 250 ? 1.002 -19.297 -30.484 1 40.25 250 ASN A N 1
ATOM 1904 C CA . ASN A 1 250 ? 1.218 -18.297 -31.531 1 40.25 250 ASN A CA 1
ATOM 1905 C C . ASN A 1 250 ? 2.699 -18.141 -31.859 1 40.25 250 ASN A C 1
ATOM 1907 O O . ASN A 1 250 ? 3.062 -17.422 -32.781 1 40.25 250 ASN A O 1
ATOM 1911 N N . TYR A 1 251 ? 3.604 -18.469 -31 1 37.31 251 TYR A N 1
ATOM 1912 C CA . TYR A 1 251 ? 4.996 -18.281 -31.391 1 37.31 251 TYR A CA 1
ATOM 1913 C C . TYR A 1 251 ? 5.445 -19.391 -32.344 1 37.31 251 TYR A C 1
ATOM 1915 O O . TYR A 1 251 ? 6.574 -19.375 -32.844 1 37.31 251 TYR A O 1
ATOM 1923 N N . VAL A 1 252 ? 4.734 -20.578 -32.5 1 34.81 252 VAL A N 1
ATOM 1924 C CA . VAL A 1 252 ? 5.277 -21.578 -33.406 1 34.81 252 VAL A CA 1
ATOM 1925 C C . VAL A 1 252 ? 5.059 -21.141 -34.844 1 34.81 252 VAL A C 1
ATOM 1927 O O . VAL A 1 252 ? 5.801 -21.547 -35.75 1 34.81 252 VAL A O 1
ATOM 1930 N N . ASN A 1 253 ? 3.982 -20.438 -35.188 1 33.19 253 ASN A N 1
ATOM 1931 C CA . ASN A 1 253 ? 3.76 -20.422 -36.625 1 33.19 253 ASN A CA 1
ATOM 1932 C C . ASN A 1 253 ? 4.652 -19.406 -37.312 1 33.19 253 ASN A C 1
ATOM 1934 O O . ASN A 1 253 ? 4.547 -19.203 -38.531 1 33.19 253 ASN A O 1
ATOM 1938 N N . GLU A 1 254 ? 5.105 -18.438 -36.594 1 30.16 254 GLU A N 1
ATOM 1939 C CA . GLU A 1 254 ? 5.82 -17.578 -37.562 1 30.16 254 GLU A CA 1
ATOM 1940 C C . GLU A 1 254 ? 7.203 -18.156 -37.875 1 30.16 254 GLU A C 1
ATOM 1942 O O . GLU A 1 254 ? 8.219 -17.594 -37.438 1 30.16 254 GLU A O 1
ATOM 1947 N N . LYS A 1 255 ? 7.379 -19.453 -37.688 1 26.69 255 LYS A N 1
ATOM 1948 C CA . LYS A 1 255 ? 8.508 -19.875 -38.531 1 26.69 255 LYS A CA 1
ATOM 1949 C C . LYS A 1 255 ? 8.062 -20.109 -39.969 1 26.69 255 LYS A C 1
ATOM 1951 O O . LYS A 1 255 ? 6.973 -20.641 -40.188 1 26.69 255 LYS A O 1
ATOM 1956 N N . MET B 1 1 ? 12.594 26.969 10.008 1 56.97 1 MET B N 1
ATOM 1957 C CA . MET B 1 1 ? 11.859 25.766 10.367 1 56.97 1 MET B CA 1
ATOM 1958 C C . MET B 1 1 ? 12.008 25.453 11.852 1 56.97 1 MET B C 1
ATOM 1960 O O . MET B 1 1 ? 11.602 24.391 12.312 1 56.97 1 MET B O 1
ATOM 1964 N N . LYS B 1 2 ? 12.656 26.344 12.578 1 64.31 2 LYS B N 1
ATOM 1965 C CA . LYS B 1 2 ? 13.008 26.141 13.984 1 64.31 2 LYS B CA 1
ATOM 1966 C C . LYS B 1 2 ? 11.758 25.969 14.844 1 64.31 2 LYS B C 1
ATOM 1968 O O . LYS B 1 2 ? 11.727 25.125 15.742 1 64.31 2 LYS B O 1
ATOM 1973 N N . ASN B 1 3 ? 10.562 26.594 14.43 1 83.69 3 ASN B N 1
ATOM 1974 C CA . ASN B 1 3 ? 9.375 26.5 15.273 1 83.69 3 ASN B CA 1
ATOM 1975 C C . ASN B 1 3 ? 8.273 25.688 14.609 1 83.69 3 ASN B C 1
ATOM 1977 O O . ASN B 1 3 ? 7.105 25.781 14.984 1 83.69 3 ASN B O 1
ATOM 1981 N N . THR B 1 4 ? 8.664 24.812 13.68 1 93.62 4 THR B N 1
ATOM 1982 C CA . THR B 1 4 ? 7.691 24.031 12.922 1 93.62 4 THR B CA 1
ATOM 1983 C C . THR B 1 4 ? 7.594 22.609 13.477 1 93.62 4 THR B C 1
ATOM 1985 O O . THR B 1 4 ? 8.609 21.953 13.711 1 93.62 4 THR B O 1
ATOM 1988 N N . HIS B 1 5 ? 6.418 22.266 13.859 1 95.94 5 HIS B N 1
ATOM 1989 C CA . HIS B 1 5 ? 6.207 20.859 14.195 1 95.94 5 HIS B CA 1
ATOM 1990 C C . HIS B 1 5 ? 6.207 20 12.945 1 95.94 5 HIS B C 1
ATOM 1992 O O . HIS B 1 5 ? 5.359 20.156 12.062 1 95.94 5 HIS B O 1
ATOM 1998 N N . ILE B 1 6 ? 7.141 19.062 12.883 1 95.5 6 ILE B N 1
ATOM 1999 C CA . ILE B 1 6 ? 7.23 18.172 11.734 1 95.5 6 ILE B CA 1
ATOM 2000 C C . ILE B 1 6 ? 6.668 16.797 12.102 1 95.5 6 ILE B C 1
ATOM 2002 O O . ILE B 1 6 ? 7.117 16.172 13.062 1 95.5 6 ILE B O 1
ATOM 2006 N N . ILE B 1 7 ? 5.652 16.391 11.32 1 97.25 7 ILE B N 1
ATOM 2007 C CA . ILE B 1 7 ? 4.98 15.117 11.586 1 97.25 7 ILE B CA 1
ATOM 2008 C C . ILE B 1 7 ? 5.066 14.227 10.344 1 97.25 7 ILE B C 1
ATOM 2010 O O . ILE B 1 7 ? 4.539 14.57 9.289 1 97.25 7 ILE B O 1
ATOM 2014 N N . ALA B 1 8 ? 5.719 13.109 10.492 1 96.38 8 ALA B N 1
ATOM 2015 C CA . ALA B 1 8 ? 5.793 12.117 9.43 1 96.38 8 ALA B CA 1
ATOM 2016 C C . ALA B 1 8 ? 4.672 11.086 9.562 1 96.38 8 ALA B C 1
ATOM 2018 O O . ALA B 1 8 ? 4.449 10.539 10.641 1 96.38 8 ALA B O 1
ATOM 2019 N N . ILE B 1 9 ? 3.973 10.945 8.469 1 97.56 9 ILE B N 1
ATOM 2020 C CA . ILE B 1 9 ? 2.953 9.906 8.406 1 97.56 9 ILE B CA 1
ATOM 2021 C C . ILE B 1 9 ? 3.533 8.648 7.754 1 97.56 9 ILE B C 1
ATOM 2023 O O . ILE B 1 9 ? 3.883 8.664 6.57 1 97.56 9 ILE B O 1
ATOM 2027 N N . ALA B 1 10 ? 3.59 7.602 8.539 1 95.12 10 ALA B N 1
ATOM 2028 C CA . ALA B 1 10 ? 4.23 6.371 8.094 1 95.12 10 ALA B CA 1
ATOM 2029 C C . ALA B 1 10 ? 3.244 5.207 8.094 1 95.12 10 ALA B C 1
ATOM 2031 O O . ALA B 1 10 ? 2.203 5.266 8.75 1 95.12 10 ALA B O 1
ATOM 2032 N N . SER B 1 11 ? 3.561 4.207 7.285 1 92.94 11 SER B N 1
ATOM 2033 C CA . SER B 1 11 ? 2.807 2.957 7.246 1 92.94 11 SER B CA 1
ATOM 2034 C C . SER B 1 11 ? 3.695 1.786 6.844 1 92.94 11 SER B C 1
ATOM 2036 O O . SER B 1 11 ? 4.797 1.985 6.328 1 92.94 11 SER B O 1
ATOM 2038 N N . GLY B 1 12 ? 3.271 0.604 7.195 1 86.12 12 GLY B N 1
ATOM 2039 C CA . GLY B 1 12 ? 3.979 -0.594 6.77 1 86.12 12 GLY B CA 1
ATOM 2040 C C . GLY B 1 12 ? 3.703 -0.967 5.324 1 86.12 12 GLY B C 1
ATOM 2041 O O . GLY B 1 12 ? 4.637 -1.192 4.551 1 86.12 12 GLY B O 1
ATOM 2042 N N . LYS B 1 13 ? 2.424 -1.098 5.035 1 76.75 13 LYS B N 1
ATOM 2043 C CA . LYS B 1 13 ? 1.954 -1.459 3.701 1 76.75 13 LYS B CA 1
ATOM 2044 C C . LYS B 1 13 ? 1.353 -0.254 2.984 1 76.75 13 LYS B C 1
ATOM 2046 O O . LYS B 1 13 ? 0.92 0.705 3.627 1 76.75 13 LYS B O 1
ATOM 2051 N N . GLY B 1 14 ? 1.479 -0.368 1.721 1 69.25 14 GLY B N 1
ATOM 2052 C CA . GLY B 1 14 ? 0.711 0.583 0.932 1 69.25 14 GLY B CA 1
ATOM 2053 C C . GLY B 1 14 ? -0.786 0.344 1.001 1 69.25 14 GLY B C 1
ATOM 2054 O O . GLY B 1 14 ? -1.231 -0.697 1.488 1 69.25 14 GLY B O 1
ATOM 2055 N N . GLY B 1 15 ? -1.616 1.388 0.724 1 74.81 15 GLY B N 1
ATOM 2056 C CA . GLY B 1 15 ? -3.053 1.255 0.538 1 74.81 15 GLY B CA 1
ATOM 2057 C C . GLY B 1 15 ? -3.828 1.301 1.84 1 74.81 15 GLY B C 1
ATOM 2058 O O . GLY B 1 15 ? -5.055 1.172 1.843 1 74.81 15 GLY B O 1
ATOM 2059 N N . VAL B 1 16 ? -3.16 1.529 2.922 1 83.56 16 VAL B N 1
ATOM 2060 C CA . VAL B 1 16 ? -3.834 1.566 4.215 1 83.56 16 VAL B CA 1
ATOM 2061 C C . VAL B 1 16 ? -4.438 2.951 4.445 1 83.56 16 VAL B C 1
ATOM 2063 O O . VAL B 1 16 ? -5.074 3.193 5.473 1 83.56 16 VAL B O 1
ATOM 2066 N N . GLY B 1 17 ? -4.199 3.908 3.58 1 88.69 17 GLY B N 1
ATOM 2067 C CA . GLY B 1 17 ? -4.789 5.234 3.668 1 88.69 17 GLY B CA 1
ATOM 2068 C C . GLY B 1 17 ? -3.84 6.273 4.23 1 88.69 17 GLY B C 1
ATOM 2069 O O . GLY B 1 17 ? -4.273 7.289 4.777 1 88.69 17 GLY B O 1
ATOM 2070 N N . LYS B 1 18 ? -2.6 5.957 4.145 1 93.31 18 LYS B N 1
ATOM 2071 C CA . LYS B 1 18 ? -1.575 6.859 4.66 1 93.31 18 LYS B CA 1
ATOM 2072 C C . LYS B 1 18 ? -1.691 8.242 4.027 1 93.31 18 LYS B C 1
ATOM 2074 O O . LYS B 1 18 ? -1.692 9.258 4.73 1 93.31 18 LYS B O 1
ATOM 2079 N N . SER B 1 19 ? -1.797 8.32 2.686 1 94.69 19 SER B N 1
ATOM 2080 C CA . SER B 1 19 ? -1.852 9.602 1.989 1 94.69 19 SER B CA 1
ATOM 2081 C C . SER B 1 19 ? -3.154 10.336 2.285 1 94.69 19 SER B C 1
ATOM 2083 O O . SER B 1 19 ? -3.172 11.57 2.387 1 94.69 19 SER B O 1
ATOM 2085 N N . THR B 1 20 ? -4.223 9.609 2.414 1 93.69 20 THR B N 1
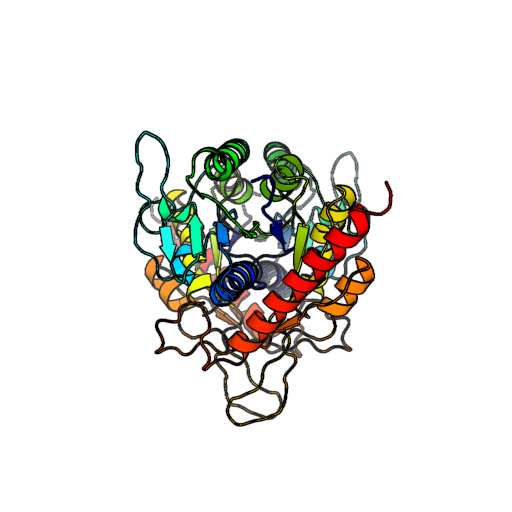ATOM 2086 C CA . THR B 1 20 ? -5.496 10.219 2.781 1 93.69 20 THR B CA 1
ATOM 2087 C C . THR B 1 20 ? -5.414 10.852 4.168 1 93.69 20 THR B C 1
ATOM 2089 O O . THR B 1 20 ? -5.906 11.961 4.383 1 93.69 20 THR B O 1
ATOM 2092 N N . VAL B 1 21 ? -4.77 10.117 5.059 1 97.19 21 VAL B N 1
ATOM 2093 C CA . VAL B 1 21 ? -4.582 10.633 6.414 1 97.19 21 VAL B CA 1
ATOM 2094 C C . VAL B 1 21 ? -3.688 11.867 6.375 1 97.19 21 VAL B C 1
ATOM 2096 O O . VAL B 1 21 ? -3.986 12.883 7.02 1 97.19 21 VAL B O 1
ATOM 2099 N N . SER B 1 22 ? -2.598 11.812 5.629 1 97.81 22 SER B N 1
ATOM 2100 C CA . SER B 1 22 ? -1.695 12.953 5.492 1 97.81 22 SER B CA 1
ATOM 2101 C C . SER B 1 22 ? -2.438 14.188 4.992 1 97.81 22 SER B C 1
ATOM 2103 O O . SER B 1 22 ? -2.324 15.266 5.582 1 97.81 22 SER B O 1
ATOM 2105 N N . ALA B 1 23 ? -3.215 13.992 3.939 1 97.31 23 ALA B N 1
ATOM 2106 C CA . ALA B 1 23 ? -3.91 15.102 3.283 1 97.31 23 ALA B CA 1
ATOM 2107 C C . ALA B 1 23 ? -4.969 15.703 4.203 1 97.31 23 ALA B C 1
ATOM 2109 O O . ALA B 1 23 ? -5.02 16.922 4.379 1 97.31 23 ALA B O 1
ATOM 2110 N N . ASN B 1 24 ? -5.734 14.898 4.812 1 97.94 24 ASN B N 1
ATOM 2111 C CA . ASN B 1 24 ? -6.859 15.414 5.582 1 97.94 24 ASN B CA 1
ATOM 2112 C C . ASN B 1 24 ? -6.418 15.93 6.949 1 97.94 24 ASN B C 1
ATOM 2114 O O . ASN B 1 24 ? -7.027 16.844 7.496 1 97.94 24 ASN B O 1
ATOM 2118 N N . LEU B 1 25 ? -5.332 15.336 7.488 1 98.56 25 LEU B N 1
ATOM 2119 C CA . LEU B 1 25 ? -4.754 15.938 8.68 1 98.56 25 LEU B CA 1
ATOM 2120 C C . LEU B 1 25 ? -4.238 17.344 8.383 1 98.56 25 LEU B C 1
ATOM 2122 O O . LEU B 1 25 ? -4.52 18.281 9.133 1 98.56 25 LEU B O 1
ATOM 2126 N N . ALA B 1 26 ? -3.502 17.5 7.305 1 98.69 26 ALA B N 1
ATOM 2127 C CA . ALA B 1 26 ? -2.973 18.797 6.902 1 98.69 26 ALA B CA 1
ATOM 2128 C C . ALA B 1 26 ? -4.094 19.812 6.727 1 98.69 26 ALA B C 1
ATOM 2130 O O . ALA B 1 26 ? -4.023 20.922 7.266 1 98.69 26 ALA B O 1
ATOM 2131 N N . VAL B 1 27 ? -5.133 19.438 6.027 1 98.38 27 VAL B N 1
ATOM 2132 C CA . VAL B 1 27 ? -6.242 20.344 5.73 1 98.38 27 VAL B CA 1
ATOM 2133 C C . VAL B 1 27 ? -6.988 20.688 7.02 1 98.38 27 VAL B C 1
ATOM 2135 O O . VAL B 1 27 ? -7.414 21.828 7.215 1 98.38 27 VAL B O 1
ATOM 2138 N N . SER B 1 28 ? -7.137 19.688 7.867 1 98.62 28 SER B N 1
ATOM 2139 C CA . SER B 1 28 ? -7.828 19.938 9.133 1 98.62 28 SER B CA 1
ATOM 2140 C C . SER B 1 28 ? -7.059 20.922 10 1 98.62 28 SER B C 1
ATOM 2142 O O . SER B 1 28 ? -7.652 21.781 10.648 1 98.62 28 SER B O 1
ATOM 2144 N N . LEU B 1 29 ? -5.762 20.781 10.062 1 98.5 29 LEU B N 1
ATOM 2145 C CA . LEU B 1 29 ? -4.93 21.734 10.789 1 98.5 29 LEU B CA 1
ATOM 2146 C C . LEU B 1 29 ? -5.051 23.125 10.188 1 98.5 29 LEU B C 1
ATOM 2148 O O . LEU B 1 29 ? -5.16 24.125 10.914 1 98.5 29 LEU B O 1
ATOM 2152 N N . ALA B 1 30 ? -5.047 23.188 8.875 1 98.44 30 ALA B N 1
ATOM 2153 C CA . ALA B 1 30 ? -5.188 24.469 8.18 1 98.44 30 ALA B CA 1
ATOM 2154 C C . ALA B 1 30 ? -6.531 25.109 8.492 1 98.44 30 ALA B C 1
ATOM 2156 O O . ALA B 1 30 ? -6.609 26.328 8.711 1 98.44 30 ALA B O 1
ATOM 2157 N N . ARG B 1 31 ? -7.566 24.297 8.484 1 97.81 31 ARG B N 1
ATOM 2158 C CA . ARG B 1 31 ? -8.914 24.781 8.789 1 97.81 31 ARG B CA 1
ATOM 2159 C C . ARG B 1 31 ? -8.984 25.359 10.195 1 97.81 31 ARG B C 1
ATOM 2161 O O . ARG B 1 31 ? -9.844 26.203 10.477 1 97.81 31 ARG B O 1
ATOM 2168 N N . GLU B 1 32 ? -8.086 24.969 11.047 1 97.25 32 GLU B N 1
ATOM 2169 C CA . GLU B 1 32 ? -8.023 25.484 12.414 1 97.25 32 GLU B CA 1
ATOM 2170 C C . GLU B 1 32 ? -7.125 26.719 12.484 1 97.25 32 GLU B C 1
ATOM 2172 O O . GLU B 1 32 ? -6.758 27.172 13.57 1 97.25 32 GLU B O 1
ATOM 2177 N N . GLY B 1 33 ? -6.66 27.203 11.414 1 97.38 33 GLY B N 1
ATOM 2178 C CA . GLY B 1 33 ? -5.949 28.469 11.344 1 97.38 33 GLY B CA 1
ATOM 2179 C C . GLY B 1 33 ? -4.441 28.312 11.375 1 97.38 33 GLY B C 1
ATOM 2180 O O . GLY B 1 33 ? -3.713 29.297 11.547 1 97.38 33 GLY B O 1
ATOM 2181 N N . LYS B 1 34 ? -3.971 27.094 11.25 1 97.94 34 LYS B N 1
ATOM 2182 C CA . LYS B 1 34 ? -2.529 26.859 11.289 1 97.94 34 LYS B CA 1
ATOM 2183 C C . LYS B 1 34 ? -1.911 27 9.898 1 97.94 34 LYS B C 1
ATOM 2185 O O . LYS B 1 34 ? -2.562 26.703 8.898 1 97.94 34 LYS B O 1
ATOM 2190 N N . SER B 1 35 ? -0.702 27.562 9.883 1 98.12 35 SER B N 1
ATOM 2191 C CA . SER B 1 35 ? 0.086 27.5 8.656 1 98.12 35 SER B CA 1
ATOM 2192 C C . SER B 1 35 ? 0.684 26.109 8.445 1 98.12 35 SER B C 1
ATOM 2194 O O . SER B 1 35 ? 1.463 25.641 9.273 1 98.12 35 SER B O 1
ATOM 2196 N N . VAL B 1 36 ? 0.275 25.438 7.312 1 98.25 36 VAL B N 1
ATOM 2197 C CA . VAL B 1 36 ? 0.585 24.031 7.176 1 98.25 36 VAL B CA 1
ATOM 2198 C C . VAL B 1 36 ? 1.213 23.766 5.809 1 98.25 36 VAL B C 1
ATOM 2200 O O . VAL B 1 36 ? 0.778 24.328 4.801 1 98.25 36 VAL B O 1
ATOM 2203 N N . ALA B 1 37 ? 2.27 22.938 5.801 1 97.88 37 ALA B N 1
ATOM 2204 C CA . ALA B 1 37 ? 2.842 22.375 4.582 1 97.88 37 ALA B CA 1
ATOM 2205 C C . ALA B 1 37 ? 2.641 20.859 4.535 1 97.88 37 ALA B C 1
ATOM 2207 O O . ALA B 1 37 ? 2.607 20.203 5.578 1 97.88 37 ALA B O 1
ATOM 2208 N N . LEU B 1 38 ? 2.434 20.328 3.338 1 97.88 38 LEU B N 1
ATOM 2209 C CA . LEU B 1 38 ? 2.365 18.906 3.07 1 97.88 38 LEU B CA 1
ATOM 2210 C C . LEU B 1 38 ? 3.361 18.5 1.984 1 97.88 38 LEU B C 1
ATOM 2212 O O . LEU B 1 38 ? 3.307 19.016 0.867 1 97.88 38 LEU B O 1
ATOM 2216 N N . ILE B 1 39 ? 4.25 17.625 2.359 1 96 39 ILE B N 1
ATOM 2217 C CA . ILE B 1 39 ? 5.211 17.125 1.385 1 96 39 ILE B CA 1
ATOM 2218 C C . ILE B 1 39 ? 4.914 15.648 1.091 1 96 39 ILE B C 1
ATOM 2220 O O . ILE B 1 39 ? 4.895 14.82 2.002 1 96 39 ILE B O 1
ATOM 2224 N N . ASP B 1 40 ? 4.68 15.383 -0.163 1 95.31 40 ASP B N 1
ATOM 2225 C CA . ASP B 1 40 ? 4.5 14.023 -0.664 1 95.31 40 ASP B CA 1
ATOM 2226 C C . ASP B 1 40 ? 5.844 13.359 -0.928 1 95.31 40 ASP B C 1
ATOM 2228 O O . ASP B 1 40 ? 6.473 13.594 -1.962 1 95.31 40 ASP B O 1
ATOM 2232 N N . LEU B 1 41 ? 6.238 12.453 -0.021 1 91.94 41 LEU B N 1
ATOM 2233 C CA . LEU B 1 41 ? 7.531 11.789 -0.146 1 91.94 41 LEU B CA 1
ATOM 2234 C C . LEU B 1 41 ? 7.367 10.383 -0.712 1 91.94 41 LEU B C 1
ATOM 2236 O O . LEU B 1 41 ? 8.344 9.633 -0.805 1 91.94 41 LEU B O 1
ATOM 2240 N N . ASP B 1 42 ? 6.184 10.016 -1.006 1 90.12 42 ASP B N 1
ATOM 2241 C CA . ASP B 1 42 ? 5.953 8.781 -1.745 1 90.12 42 ASP B CA 1
ATOM 2242 C C . ASP B 1 42 ? 6.203 8.977 -3.238 1 90.12 42 ASP B C 1
ATOM 2244 O O . ASP B 1 42 ? 5.262 9.008 -4.035 1 90.12 42 ASP B O 1
ATOM 2248 N N . ILE B 1 43 ? 7.371 8.961 -3.561 1 87.5 43 ILE B N 1
ATOM 2249 C CA . ILE B 1 43 ? 7.848 9.398 -4.867 1 87.5 43 ILE B CA 1
ATOM 2250 C C . ILE B 1 43 ? 7.316 8.461 -5.949 1 87.5 43 ILE B C 1
ATOM 2252 O O . ILE B 1 43 ? 6.875 8.914 -7.012 1 87.5 43 ILE B O 1
ATOM 2256 N N . TYR B 1 44 ? 7.281 7.145 -5.707 1 84.31 44 TYR B N 1
ATOM 2257 C CA . TYR B 1 44 ? 6.887 6.184 -6.73 1 84.31 44 TYR B CA 1
ATOM 2258 C C . TYR B 1 44 ? 5.371 6.023 -6.773 1 84.31 44 TYR B C 1
ATOM 2260 O O . TYR B 1 44 ? 4.809 5.641 -7.801 1 84.31 44 TYR B O 1
ATOM 2268 N N . GLY B 1 45 ? 4.758 6.344 -5.711 1 88.44 45 GLY B N 1
ATOM 2269 C CA . GLY B 1 45 ? 3.324 6.125 -5.609 1 88.44 45 GLY B CA 1
ATOM 2270 C C . GLY B 1 45 ? 2.564 7.359 -5.16 1 88.44 45 GLY B C 1
ATOM 2271 O O . GLY B 1 45 ? 1.597 7.254 -4.398 1 88.44 45 GLY B O 1
ATOM 2272 N N . PHE B 1 46 ? 3.068 8.516 -5.66 1 90.19 46 PHE B N 1
ATOM 2273 C CA . PHE B 1 46 ? 2.451 9.75 -5.191 1 90.19 46 PHE B CA 1
ATOM 2274 C C . PHE B 1 46 ? 0.98 9.805 -5.586 1 90.19 46 PHE B C 1
ATOM 2276 O O . PHE B 1 46 ? 0.606 9.352 -6.672 1 90.19 46 PHE B O 1
ATOM 2283 N N . SER B 1 47 ? 0.104 10.234 -4.664 1 91.19 47 SER B N 1
ATOM 2284 C CA . SER B 1 47 ? -1.33 10.328 -4.918 1 91.19 47 SER B CA 1
ATOM 2285 C C . SER B 1 47 ? -1.888 11.672 -4.461 1 91.19 47 SER B C 1
ATOM 2287 O O . SER B 1 47 ? -3.041 12 -4.746 1 91.19 47 SER B O 1
ATOM 2289 N N . ILE B 1 48 ? -1.035 12.469 -3.84 1 93.94 48 ILE B N 1
ATOM 2290 C CA . ILE B 1 48 ? -1.488 13.688 -3.186 1 93.94 48 ILE B CA 1
ATOM 2291 C C . ILE B 1 48 ? -2.051 14.656 -4.227 1 93.94 48 ILE B C 1
ATOM 2293 O O . ILE B 1 48 ? -3.125 15.227 -4.035 1 93.94 48 ILE B O 1
ATOM 2297 N N . PRO B 1 49 ? -1.367 14.867 -5.371 1 92.5 49 PRO B N 1
ATOM 2298 C CA . PRO B 1 49 ? -1.912 15.805 -6.348 1 92.5 49 PRO B CA 1
ATOM 2299 C C . PRO B 1 49 ? -3.332 15.453 -6.781 1 92.5 49 PRO B C 1
ATOM 2301 O O . PRO B 1 49 ? -4.199 16.328 -6.84 1 92.5 49 PRO B O 1
ATOM 2304 N N . LYS B 1 50 ? -3.57 14.219 -7.027 1 89.19 50 LYS B N 1
ATOM 2305 C CA . LYS B 1 50 ? -4.902 13.773 -7.418 1 89.19 50 LYS B CA 1
ATOM 2306 C C . LYS B 1 50 ? -5.902 13.961 -6.281 1 89.19 50 LYS B C 1
ATOM 2308 O O . LYS B 1 50 ? -7.039 14.375 -6.508 1 89.19 50 LYS B O 1
ATOM 2313 N N . MET B 1 51 ? -5.512 13.672 -5.109 1 90.81 51 MET B N 1
ATOM 2314 C CA . MET B 1 51 ? -6.375 13.773 -3.936 1 90.81 51 MET B CA 1
ATOM 2315 C C . MET B 1 51 ? -6.859 15.203 -3.736 1 90.81 51 MET B C 1
ATOM 2317 O O . MET B 1 51 ? -7.98 15.43 -3.281 1 90.81 51 MET B O 1
ATOM 2321 N N . PHE B 1 52 ? -5.984 16.141 -4.133 1 93.12 52 PHE B N 1
ATOM 2322 C CA . PHE B 1 52 ? -6.312 17.562 -3.992 1 93.12 52 PHE B CA 1
ATOM 2323 C C . PHE B 1 52 ? -6.887 18.109 -5.293 1 93.12 52 PHE B C 1
ATOM 2325 O O . PHE B 1 52 ? -7.219 19.297 -5.375 1 93.12 52 PHE B O 1
ATOM 2332 N N . SER B 1 53 ? -7.012 17.297 -6.301 1 88.56 53 SER B N 1
ATOM 2333 C CA . SER B 1 53 ? -7.504 17.688 -7.617 1 88.56 53 SER B CA 1
ATOM 2334 C C . SER B 1 53 ? -6.672 18.844 -8.188 1 88.56 53 SER B C 1
ATOM 2336 O O . SER B 1 53 ? -7.223 19.812 -8.703 1 88.56 53 SER B O 1
ATOM 2338 N N . ILE B 1 54 ? -5.387 18.672 -7.961 1 86.88 54 ILE B N 1
ATOM 2339 C CA . ILE B 1 54 ? -4.48 19.703 -8.453 1 86.88 54 ILE B CA 1
ATOM 2340 C C . ILE B 1 54 ? -3.916 19.297 -9.812 1 86.88 54 ILE B C 1
ATOM 2342 O O . ILE B 1 54 ? -3.418 18.188 -9.969 1 86.88 54 ILE B O 1
ATOM 2346 N N . THR B 1 55 ? -4.059 20.172 -10.742 1 80.5 55 THR B N 1
ATOM 2347 C CA . THR B 1 55 ? -3.496 19.938 -12.07 1 80.5 55 THR B CA 1
ATOM 2348 C C . THR B 1 55 ? -2.391 20.938 -12.375 1 80.5 55 THR B C 1
ATOM 2350 O O . THR B 1 55 ? -1.649 20.781 -13.344 1 80.5 55 THR B O 1
ATOM 2353 N N . ALA B 1 56 ? -2.168 21.891 -11.492 1 77.62 56 ALA B N 1
ATOM 2354 C CA . ALA B 1 56 ? -1.193 22.953 -11.703 1 77.62 56 ALA B CA 1
ATOM 2355 C C . ALA B 1 56 ? 0.222 22.469 -11.398 1 77.62 56 ALA B C 1
ATOM 2357 O O . ALA B 1 56 ? 0.413 21.562 -10.594 1 77.62 56 ALA B O 1
ATOM 2358 N N . SER B 1 57 ? 1.169 23 -12.141 1 82.25 57 SER B N 1
ATOM 2359 C CA . SER B 1 57 ? 2.58 22.766 -11.844 1 82.25 57 SER B CA 1
ATOM 2360 C C . SER B 1 57 ? 3.156 23.891 -10.992 1 82.25 57 SER B C 1
ATOM 2362 O O . SER B 1 57 ? 2.705 25.031 -11.078 1 82.25 57 SER B O 1
ATOM 2364 N N . PRO B 1 58 ? 4.141 23.438 -10.156 1 82.75 58 PRO B N 1
ATOM 2365 C CA . PRO B 1 58 ? 4.754 24.484 -9.344 1 82.75 58 PRO B CA 1
ATOM 2366 C C . PRO B 1 58 ? 5.496 25.531 -10.188 1 82.75 58 PRO B C 1
ATOM 2368 O O . PRO B 1 58 ? 5.945 25.219 -11.289 1 82.75 58 PRO B O 1
ATOM 2371 N N . LYS B 1 59 ? 5.477 26.75 -9.641 1 85.75 59 LYS B N 1
ATOM 2372 C CA . LYS B 1 59 ? 6.234 27.828 -10.258 1 85.75 59 LYS B CA 1
ATOM 2373 C C . LYS B 1 59 ? 7.613 27.969 -9.617 1 85.75 59 LYS B C 1
ATOM 2375 O O . LYS B 1 59 ? 7.816 27.562 -8.469 1 85.75 59 LYS B O 1
ATOM 2380 N N . THR B 1 60 ? 8.547 28.344 -10.461 1 84.75 60 THR B N 1
ATOM 2381 C CA . THR B 1 60 ? 9.898 28.578 -9.961 1 84.75 60 THR B CA 1
ATOM 2382 C C . THR B 1 60 ? 10.258 30.062 -10.078 1 84.75 60 THR B C 1
ATOM 2384 O O . THR B 1 60 ? 10.047 30.672 -11.133 1 84.75 60 THR B O 1
ATOM 2387 N N . ILE B 1 61 ? 10.641 30.656 -8.93 1 84.56 61 ILE B N 1
ATOM 2388 C CA . ILE B 1 61 ? 11.102 32.031 -8.891 1 84.56 61 ILE B CA 1
ATOM 2389 C C . ILE B 1 61 ? 12.516 32.094 -8.32 1 84.56 61 ILE B C 1
ATOM 2391 O O . ILE B 1 61 ? 12.75 31.719 -7.172 1 84.56 61 ILE B O 1
ATOM 2395 N N . ASN B 1 62 ? 13.484 32.688 -9.148 1 87.62 62 ASN B N 1
ATOM 2396 C CA . ASN B 1 62 ? 14.867 32.844 -8.727 1 87.62 62 ASN B CA 1
ATOM 2397 C C . ASN B 1 62 ? 15.469 31.547 -8.219 1 87.62 62 ASN B C 1
ATOM 2399 O O . ASN B 1 62 ? 16.094 31.516 -7.16 1 87.62 62 ASN B O 1
ATOM 2403 N N . GLY B 1 63 ? 15.086 30.484 -8.742 1 83.94 63 GLY B N 1
ATOM 2404 C CA . GLY B 1 63 ? 15.68 29.203 -8.43 1 83.94 63 GLY B CA 1
ATOM 2405 C C . GLY B 1 63 ? 14.992 28.5 -7.273 1 83.94 63 GLY B C 1
ATOM 2406 O O . GLY B 1 63 ? 15.391 27.391 -6.883 1 83.94 63 GLY B O 1
ATOM 2407 N N . LYS B 1 64 ? 13.977 29.219 -6.777 1 90.62 64 LYS B N 1
ATOM 2408 C CA . LYS B 1 64 ? 13.227 28.594 -5.691 1 90.62 64 LYS B CA 1
ATOM 2409 C C . LYS B 1 64 ? 11.836 28.188 -6.148 1 90.62 64 LYS B C 1
ATOM 2411 O O . LYS B 1 64 ? 11.227 28.859 -6.988 1 90.62 64 LYS B O 1
ATOM 2416 N N . ILE B 1 65 ? 11.422 27.109 -5.602 1 91.38 65 ILE B N 1
ATOM 2417 C CA . ILE B 1 65 ? 10.133 26.562 -6 1 91.38 65 ILE B CA 1
ATOM 2418 C C . ILE B 1 65 ? 9.031 27.141 -5.105 1 91.38 65 ILE B C 1
ATOM 2420 O O . ILE B 1 65 ? 9.172 27.156 -3.879 1 91.38 65 ILE B O 1
ATOM 2424 N N . ILE B 1 66 ? 8.031 27.703 -5.711 1 93.56 66 ILE B N 1
ATOM 2425 C CA . ILE B 1 66 ? 6.84 28.109 -4.977 1 93.56 66 ILE B CA 1
ATOM 2426 C C . ILE B 1 66 ? 5.891 26.922 -4.844 1 93.56 66 ILE B C 1
ATOM 2428 O O . ILE B 1 66 ? 5.438 26.359 -5.844 1 93.56 66 ILE B O 1
ATOM 2432 N N . PRO B 1 67 ? 5.613 26.484 -3.66 1 94.81 67 PRO B N 1
ATOM 2433 C CA . PRO B 1 67 ? 4.727 25.328 -3.514 1 94.81 67 PRO B CA 1
ATOM 2434 C C . PRO B 1 67 ? 3.305 25.609 -3.994 1 94.81 67 PRO B C 1
ATOM 2436 O O . PRO B 1 67 ? 2.895 26.766 -4.07 1 94.81 67 PRO B O 1
ATOM 2439 N N . VAL B 1 68 ? 2.643 24.578 -4.414 1 94.69 68 VAL B N 1
ATOM 2440 C CA . VAL B 1 68 ? 1.24 24.703 -4.805 1 94.69 68 VAL B CA 1
ATOM 2441 C C . VAL B 1 68 ? 0.372 24.859 -3.557 1 94.69 68 VAL B C 1
ATOM 2443 O O . VAL B 1 68 ? 0.627 24.234 -2.529 1 94.69 68 VAL B O 1
ATOM 2446 N N . GLU B 1 69 ? -0.596 25.75 -3.664 1 95.06 69 GLU B N 1
ATOM 2447 C CA . GLU B 1 69 ? -1.482 25.953 -2.521 1 95.06 69 GLU B CA 1
ATOM 2448 C C . GLU B 1 69 ? -2.896 25.469 -2.828 1 95.06 69 GLU B C 1
ATOM 2450 O O . GLU B 1 69 ? -3.434 25.75 -3.902 1 95.06 69 GLU B O 1
ATOM 2455 N N . SER B 1 70 ? -3.406 24.641 -1.97 1 95.12 70 SER B N 1
ATOM 2456 C CA . SER B 1 70 ? -4.773 24.141 -2.059 1 95.12 70 SER B CA 1
ATOM 2457 C C . SER B 1 70 ? -5.355 23.875 -0.674 1 95.12 70 SER B C 1
ATOM 2459 O O . SER B 1 70 ? -4.68 23.297 0.187 1 95.12 70 SER B O 1
ATOM 2461 N N . HIS B 1 71 ? -6.59 24.328 -0.377 1 96.06 71 HIS B N 1
ATOM 2462 C CA . HIS B 1 71 ? -7.293 24.109 0.882 1 96.06 71 HIS B CA 1
ATOM 2463 C C . HIS B 1 71 ? -6.492 24.656 2.061 1 96.06 71 HIS B C 1
ATOM 2465 O O . HIS B 1 71 ? -6.441 24.031 3.123 1 96.06 71 HIS B O 1
ATOM 2471 N N . GLY B 1 72 ? -5.734 25.688 1.793 1 96.5 72 GLY B N 1
ATOM 2472 C CA . GLY B 1 72 ? -4.992 26.328 2.859 1 96.5 72 GLY B CA 1
ATOM 2473 C C . GLY B 1 72 ? -3.691 25.641 3.199 1 96.5 72 GLY B C 1
ATOM 2474 O O . GLY B 1 72 ? -3.045 25.969 4.195 1 96.5 72 GLY B O 1
ATOM 2475 N N . VAL B 1 73 ? -3.289 24.672 2.385 1 97.81 73 VAL B N 1
ATOM 2476 C CA . VAL B 1 73 ? -2.082 23.891 2.619 1 97.81 73 VAL B CA 1
ATOM 2477 C C . VAL B 1 73 ? -1.086 24.125 1.485 1 97.81 73 VAL B C 1
ATOM 2479 O O . VAL B 1 73 ? -1.465 24.141 0.312 1 97.81 73 VAL B O 1
ATOM 2482 N N . LYS B 1 74 ? 0.162 24.438 1.874 1 97.12 74 LYS B N 1
ATOM 2483 C CA . LYS B 1 74 ? 1.233 24.438 0.882 1 97.12 74 LYS B CA 1
ATOM 2484 C C . LYS B 1 74 ? 1.698 23.016 0.578 1 97.12 74 LYS B C 1
ATOM 2486 O O . LYS B 1 74 ? 2.033 22.25 1.491 1 97.12 74 LYS B O 1
ATOM 2491 N N . ILE B 1 75 ? 1.708 22.656 -0.732 1 96.81 75 ILE B N 1
ATOM 2492 C CA . ILE B 1 75 ? 1.907 21.25 -1.089 1 96.81 75 ILE B CA 1
ATOM 2493 C C . ILE B 1 75 ? 3.051 21.141 -2.094 1 96.81 75 ILE B C 1
ATOM 2495 O O . ILE B 1 75 ? 3.15 21.938 -3.029 1 96.81 75 ILE B O 1
ATOM 2499 N N . MET B 1 76 ? 3.869 20.156 -1.831 1 95.12 76 MET B N 1
ATOM 2500 C CA . MET B 1 76 ? 4.855 19.75 -2.826 1 95.12 76 MET B CA 1
ATOM 2501 C C . MET B 1 76 ? 4.809 18.234 -3.041 1 95.12 76 MET B C 1
ATOM 2503 O O . MET B 1 76 ? 4.637 17.469 -2.088 1 95.12 76 MET B O 1
ATOM 2507 N N . SER B 1 77 ? 4.891 17.844 -4.227 1 93.44 77 SER B N 1
ATOM 2508 C CA . SER B 1 77 ? 4.867 16.438 -4.633 1 93.44 77 SER B CA 1
ATOM 2509 C C . SER B 1 77 ? 5.645 16.234 -5.926 1 93.44 77 SER B C 1
ATOM 2511 O O . SER B 1 77 ? 5.695 17.109 -6.781 1 93.44 77 SER B O 1
ATOM 2513 N N . MET B 1 78 ? 6.207 15.086 -6.07 1 87.81 78 MET B N 1
ATOM 2514 C CA . MET B 1 78 ? 6.824 14.727 -7.344 1 87.81 78 MET B CA 1
ATOM 2515 C C . MET B 1 78 ? 5.797 14.742 -8.469 1 87.81 78 MET B C 1
ATOM 2517 O O . MET B 1 78 ? 6.137 15.023 -9.617 1 87.81 78 MET B O 1
ATOM 2521 N N . GLY B 1 79 ? 4.629 14.523 -8.07 1 88.31 79 GLY B N 1
ATOM 2522 C CA . GLY B 1 79 ? 3.562 14.508 -9.062 1 88.31 79 GLY B CA 1
ATOM 2523 C C . GLY B 1 79 ? 3.414 15.82 -9.797 1 88.31 79 GLY B C 1
ATOM 2524 O O . GLY B 1 79 ? 2.846 15.867 -10.891 1 88.31 79 GLY B O 1
ATOM 2525 N N . PHE B 1 80 ? 3.914 16.859 -9.203 1 90.31 80 PHE B N 1
ATOM 2526 C CA . PHE B 1 80 ? 3.824 18.156 -9.844 1 90.31 80 PHE B CA 1
ATOM 2527 C C . PHE B 1 80 ? 4.926 18.328 -10.891 1 90.31 80 PHE B C 1
ATOM 2529 O O . PHE B 1 80 ? 4.875 19.25 -11.711 1 90.31 80 PHE B O 1
ATOM 2536 N N . LEU B 1 81 ? 5.883 17.438 -10.781 1 84.75 81 LEU B N 1
ATOM 2537 C CA . LEU B 1 81 ? 7.074 17.625 -11.602 1 84.75 81 LEU B CA 1
ATOM 2538 C C . LEU B 1 81 ? 7.105 16.625 -12.75 1 84.75 81 LEU B C 1
ATOM 2540 O O . LEU B 1 81 ? 8.047 16.609 -13.547 1 84.75 81 LEU B O 1
ATOM 2544 N N . VAL B 1 82 ? 6.168 15.773 -12.758 1 83.56 82 VAL B N 1
ATOM 2545 C CA . VAL B 1 82 ? 6.094 14.773 -13.812 1 83.56 82 VAL B CA 1
ATOM 2546 C C . VAL B 1 82 ? 5.008 15.156 -14.812 1 83.56 82 VAL B C 1
ATOM 2548 O O . VAL B 1 82 ? 4.004 15.766 -14.445 1 83.56 82 VAL B O 1
ATOM 2551 N N . LYS B 1 83 ? 5.289 14.781 -16.062 1 81.5 83 LYS B N 1
ATOM 2552 C CA . LYS B 1 83 ? 4.289 15.031 -17.109 1 81.5 83 LYS B CA 1
ATOM 2553 C C . LYS B 1 83 ? 3.191 13.969 -17.078 1 81.5 83 LYS B C 1
ATOM 2555 O O . LYS B 1 83 ? 3.473 12.773 -17.156 1 81.5 83 LYS B O 1
ATOM 2560 N N . GLY B 1 84 ? 1.942 14.492 -16.938 1 80.25 84 GLY B N 1
ATOM 2561 C CA . GLY B 1 84 ? 0.836 13.547 -16.906 1 80.25 84 GLY B CA 1
ATOM 2562 C C . GLY B 1 84 ? 0.947 12.516 -15.805 1 80.25 84 GLY B C 1
ATOM 2563 O O . GLY B 1 84 ? 1.129 12.875 -14.633 1 80.25 84 GLY B O 1
ATOM 2564 N N . ASN B 1 85 ? 0.782 11.25 -16.172 1 83.25 85 ASN B N 1
ATOM 2565 C CA . ASN B 1 85 ? 0.88 10.148 -15.219 1 83.25 85 ASN B CA 1
ATOM 2566 C C . ASN B 1 85 ? 2.061 9.234 -15.531 1 83.25 85 ASN B C 1
ATOM 2568 O O . ASN B 1 85 ? 1.962 8.016 -15.398 1 83.25 85 ASN B O 1
ATOM 2572 N N . GLU B 1 86 ? 3.127 9.875 -15.898 1 86.25 86 GLU B N 1
ATOM 2573 C CA . GLU B 1 86 ? 4.324 9.109 -16.25 1 86.25 86 GLU B CA 1
ATOM 2574 C C . GLU B 1 86 ? 4.984 8.523 -15.008 1 86.25 86 GLU B C 1
ATOM 2576 O O . GLU B 1 86 ? 5.074 9.188 -13.977 1 86.25 86 GLU B O 1
ATOM 2581 N N . PRO B 1 87 ? 5.449 7.25 -15.109 1 85.44 87 PRO B N 1
ATOM 2582 C CA . PRO B 1 87 ? 6.16 6.66 -13.977 1 85.44 87 PRO B CA 1
ATOM 2583 C C . PRO B 1 87 ? 7.523 7.305 -13.734 1 85.44 87 PRO B C 1
ATOM 2585 O O . PRO B 1 87 ? 8.203 7.695 -14.688 1 85.44 87 PRO B O 1
ATOM 2588 N N . ILE B 1 88 ? 7.816 7.473 -12.453 1 82.25 88 ILE B N 1
ATOM 2589 C CA . ILE B 1 88 ? 9.148 7.922 -12.07 1 82.25 88 ILE B CA 1
ATOM 2590 C C . ILE B 1 88 ? 10.102 6.727 -12 1 82.25 88 ILE B C 1
ATOM 2592 O O . ILE B 1 88 ? 9.852 5.777 -11.25 1 82.25 88 ILE B O 1
ATOM 2596 N N . VAL B 1 89 ? 11.094 6.754 -12.891 1 80.31 89 VAL B N 1
ATOM 2597 C CA . VAL B 1 89 ? 12.055 5.656 -12.922 1 80.31 89 VAL B CA 1
ATOM 2598 C C . VAL B 1 89 ? 13.398 6.133 -12.383 1 80.31 89 VAL B C 1
ATOM 2600 O O . VAL B 1 89 ? 14.336 6.359 -13.156 1 80.31 89 VAL B O 1
ATOM 2603 N N . TRP B 1 90 ? 13.453 6.43 -11.023 1 78.25 90 TRP B N 1
ATOM 2604 C CA . TRP B 1 90 ? 14.648 6.91 -10.344 1 78.25 90 TRP B CA 1
ATOM 2605 C C . TRP B 1 90 ? 15.156 5.875 -9.344 1 78.25 90 TRP B C 1
ATOM 2607 O O . TRP B 1 90 ? 14.383 5.082 -8.812 1 78.25 90 TRP B O 1
ATOM 2617 N N . ARG B 1 91 ? 16.453 5.887 -9.25 1 76.69 91 ARG B N 1
ATOM 2618 C CA . ARG B 1 91 ? 17.047 4.984 -8.273 1 76.69 91 ARG B CA 1
ATOM 2619 C C . ARG B 1 91 ? 17.188 5.66 -6.91 1 76.69 91 ARG B C 1
ATOM 2621 O O . ARG B 1 91 ? 17.078 6.883 -6.809 1 76.69 91 ARG B O 1
ATOM 2628 N N . GLY B 1 92 ? 17.5 4.859 -5.875 1 71.31 92 GLY B N 1
ATOM 2629 C CA . GLY B 1 92 ? 17.531 5.266 -4.48 1 71.31 92 GLY B CA 1
ATOM 2630 C C . GLY B 1 92 ? 18.297 6.555 -4.246 1 71.31 92 GLY B C 1
ATOM 2631 O O . GLY B 1 92 ? 17.766 7.492 -3.641 1 71.31 92 GLY B O 1
ATOM 2632 N N . PRO B 1 93 ? 19.438 6.758 -4.723 1 71.81 93 PRO B N 1
ATOM 2633 C CA . PRO B 1 93 ? 20.234 7.961 -4.457 1 71.81 93 PRO B CA 1
ATOM 2634 C C . PRO B 1 93 ? 19.578 9.227 -4.996 1 71.81 93 PRO B C 1
ATOM 2636 O O . PRO B 1 93 ? 19.672 10.289 -4.375 1 71.81 93 PRO B O 1
ATOM 2639 N N . MET B 1 94 ? 18.859 9.117 -6.055 1 78.06 94 MET B N 1
ATOM 2640 C CA . MET B 1 94 ? 18.172 10.258 -6.641 1 78.06 94 MET B CA 1
ATOM 2641 C C . MET B 1 94 ? 17.016 10.711 -5.75 1 78.06 94 MET B C 1
ATOM 2643 O O . MET B 1 94 ? 16.688 11.898 -5.707 1 78.06 94 MET B O 1
ATOM 2647 N N . LEU B 1 95 ? 16.484 9.773 -5.031 1 76.88 95 LEU B N 1
ATOM 2648 C CA . LEU B 1 95 ? 15.367 10.078 -4.145 1 76.88 95 LEU B CA 1
ATOM 2649 C C . LEU B 1 95 ? 15.812 10.953 -2.979 1 76.88 95 LEU B C 1
ATOM 2651 O O . LEU B 1 95 ? 15.102 11.883 -2.588 1 76.88 95 LEU B O 1
ATOM 2655 N N . GLY B 1 96 ? 16.969 10.633 -2.465 1 75.38 96 GLY B N 1
ATOM 2656 C CA . GLY B 1 96 ? 17.531 11.453 -1.398 1 75.38 96 GLY B CA 1
ATOM 2657 C C . GLY B 1 96 ? 17.734 12.898 -1.803 1 75.38 96 GLY B C 1
ATOM 2658 O O . GLY B 1 96 ? 17.422 13.812 -1.036 1 75.38 96 GLY B O 1
ATOM 2659 N N . LYS B 1 97 ? 18.141 13.031 -2.998 1 79.44 97 LYS B N 1
ATOM 2660 C CA . LYS B 1 97 ? 18.344 14.383 -3.521 1 79.44 97 LYS B CA 1
ATOM 2661 C C . LYS B 1 97 ? 17.031 15.141 -3.639 1 79.44 97 LYS B C 1
ATOM 2663 O O . LYS B 1 97 ? 16.969 16.344 -3.373 1 79.44 97 LYS B O 1
ATOM 2668 N N . MET B 1 98 ? 16.062 14.43 -3.963 1 81.38 98 MET B N 1
ATOM 2669 C CA . MET B 1 98 ? 14.758 15.07 -4.129 1 81.38 98 MET B CA 1
ATOM 2670 C C . MET B 1 98 ? 14.188 15.508 -2.781 1 81.38 98 MET B C 1
ATOM 2672 O O . MET B 1 98 ? 13.578 16.562 -2.676 1 81.38 98 MET B O 1
ATOM 2676 N N . ILE B 1 99 ? 14.367 14.711 -1.769 1 81.38 99 ILE B N 1
ATOM 2677 C CA . ILE B 1 99 ? 13.938 15.078 -0.423 1 81.38 99 ILE B CA 1
ATOM 2678 C C . ILE B 1 99 ? 14.633 16.375 0.007 1 81.38 99 ILE B C 1
ATOM 2680 O O . ILE B 1 99 ? 14 17.281 0.552 1 81.38 99 ILE B O 1
ATOM 2684 N N . GLU B 1 100 ? 15.867 16.406 -0.289 1 81.31 100 GLU B N 1
ATOM 2685 C CA . GLU B 1 100 ? 16.641 17.609 0.024 1 81.31 100 GLU B CA 1
ATOM 2686 C C . GLU B 1 100 ? 16.094 18.828 -0.733 1 81.31 100 GLU B C 1
ATOM 2688 O O . GLU B 1 100 ? 15.984 19.922 -0.171 1 81.31 100 GLU B O 1
ATOM 2693 N N . HIS B 1 101 ? 15.758 18.625 -1.913 1 84.38 101 HIS B N 1
ATOM 2694 C CA . HIS B 1 101 ? 15.211 19.688 -2.738 1 84.38 101 HIS B CA 1
ATOM 2695 C C . HIS B 1 101 ? 13.891 20.203 -2.172 1 84.38 101 HIS B C 1
ATOM 2697 O O . HIS B 1 101 ? 13.656 21.406 -2.133 1 84.38 101 HIS B O 1
ATOM 2703 N N . PHE B 1 102 ? 13.047 19.312 -1.727 1 87.31 102 PHE B N 1
ATOM 2704 C CA . PHE B 1 102 ? 11.742 19.688 -1.201 1 87.31 102 PHE B CA 1
ATOM 2705 C C . PHE B 1 102 ? 11.883 20.422 0.125 1 87.31 102 PHE B C 1
ATOM 2707 O O . PHE B 1 102 ? 11.023 21.234 0.485 1 87.31 102 PHE B O 1
ATOM 2714 N N . THR B 1 103 ? 12.953 20.188 0.865 1 82.62 103 THR B N 1
ATOM 2715 C CA . THR B 1 103 ? 13.109 20.812 2.178 1 82.62 103 THR B CA 1
ATOM 2716 C C . THR B 1 103 ? 13.906 22.109 2.074 1 82.62 103 THR B C 1
ATOM 2718 O O . THR B 1 103 ? 13.633 23.062 2.795 1 82.62 103 THR B O 1
ATOM 2721 N N . LYS B 1 104 ? 14.773 22.203 1.116 1 83.56 104 LYS B N 1
ATOM 2722 C CA . LYS B 1 104 ? 15.711 23.328 1.096 1 83.56 104 LYS B CA 1
ATOM 2723 C C . LYS B 1 104 ? 15.352 24.328 -0.001 1 83.56 104 LYS B C 1
ATOM 2725 O O . LYS B 1 104 ? 15.562 25.531 0.154 1 83.56 104 LYS B O 1
ATOM 2730 N N . ASP B 1 105 ? 14.844 23.875 -1.035 1 89.88 105 ASP B N 1
ATOM 2731 C CA . ASP B 1 105 ? 14.711 24.719 -2.213 1 89.88 105 ASP B CA 1
ATOM 2732 C C . ASP B 1 105 ? 13.266 25.188 -2.389 1 89.88 105 ASP B C 1
ATOM 2734 O O . ASP B 1 105 ? 12.945 25.875 -3.369 1 89.88 105 ASP B O 1
ATOM 2738 N N . VAL B 1 106 ? 12.406 24.891 -1.536 1 92.75 106 VAL B N 1
ATOM 2739 C CA . VAL B 1 106 ? 11.008 25.312 -1.605 1 92.75 106 VAL B CA 1
ATOM 2740 C C . VAL B 1 106 ? 10.766 26.469 -0.63 1 92.75 106 VAL B C 1
ATOM 2742 O O . VAL B 1 106 ? 11.281 26.453 0.49 1 92.75 106 VAL B O 1
ATOM 2745 N N . ILE B 1 107 ? 9.953 27.484 -1.021 1 93.12 107 ILE B N 1
ATOM 2746 C CA . ILE B 1 107 ? 9.625 28.641 -0.186 1 93.12 107 ILE B CA 1
ATOM 2747 C C . ILE B 1 107 ? 8.414 28.312 0.679 1 93.12 107 ILE B C 1
ATOM 2749 O O . ILE B 1 107 ? 7.293 28.734 0.363 1 93.12 107 ILE B O 1
ATOM 2753 N N . TRP B 1 108 ? 8.609 27.688 1.695 1 94 108 TRP B N 1
ATOM 2754 C CA . TRP B 1 108 ? 7.52 27.266 2.564 1 94 108 TRP B CA 1
ATOM 2755 C C . TRP B 1 108 ? 7.023 28.422 3.416 1 94 108 TRP B C 1
ATOM 2757 O O . TRP B 1 108 ? 5.852 28.469 3.797 1 94 108 TRP B O 1
ATOM 2767 N N . GLY B 1 109 ? 7.91 29.453 3.715 1 92.88 109 GLY B N 1
ATOM 2768 C CA . GLY B 1 109 ? 7.574 30.5 4.672 1 92.88 109 GLY B CA 1
ATOM 2769 C C . GLY B 1 109 ? 7.465 29.984 6.098 1 92.88 109 GLY B C 1
ATOM 2770 O O . GLY B 1 109 ? 8.062 28.969 6.441 1 92.88 109 GLY B O 1
ATOM 2771 N N . GLU B 1 110 ? 6.844 30.797 6.965 1 94.62 110 GLU B N 1
ATOM 2772 C CA . GLU B 1 110 ? 6.641 30.375 8.352 1 94.62 110 GLU B CA 1
ATOM 2773 C C . GLU B 1 110 ? 5.539 29.328 8.445 1 94.62 110 GLU B C 1
ATOM 2775 O O . GLU B 1 110 ? 4.449 29.5 7.895 1 94.62 110 GLU B O 1
ATOM 2780 N N . LEU B 1 111 ? 5.891 28.25 9.117 1 96.19 111 LEU B N 1
ATOM 2781 C CA . LEU B 1 111 ? 4.949 27.141 9.242 1 96.19 111 LEU B CA 1
ATOM 2782 C C . LEU B 1 111 ? 4.75 26.75 10.703 1 96.19 111 LEU B C 1
ATOM 2784 O O . LEU B 1 111 ? 5.703 26.75 11.484 1 96.19 111 LEU B O 1
ATOM 2788 N N . ASP B 1 112 ? 3.49 26.5 10.992 1 97.38 112 ASP B N 1
ATOM 2789 C CA . ASP B 1 112 ? 3.215 25.844 12.266 1 97.38 112 ASP B CA 1
ATOM 2790 C C . ASP B 1 112 ? 3.473 24.344 12.172 1 97.38 112 ASP B C 1
ATOM 2792 O O . ASP B 1 112 ? 4.047 23.75 13.086 1 97.38 112 ASP B O 1
ATOM 2796 N N . TYR B 1 113 ? 3.057 23.75 11.078 1 97.69 113 TYR B N 1
ATOM 2797 C CA . TYR B 1 113 ? 3.154 22.312 10.898 1 97.69 113 TYR B CA 1
ATOM 2798 C C . TYR B 1 113 ? 3.678 21.969 9.508 1 97.69 113 TYR B C 1
ATOM 2800 O O . TYR B 1 113 ? 3.338 22.641 8.531 1 97.69 113 TYR B O 1
ATOM 2808 N N . MET B 1 114 ? 4.461 20.953 9.422 1 97.06 114 MET B N 1
ATOM 2809 C CA . MET B 1 114 ? 4.844 20.281 8.18 1 97.06 114 MET B CA 1
ATOM 2810 C C . MET B 1 114 ? 4.527 18.797 8.25 1 97.06 114 MET B C 1
ATOM 2812 O O . MET B 1 114 ? 5.051 18.078 9.109 1 97.06 114 MET B O 1
ATOM 2816 N N . ILE B 1 115 ? 3.631 18.375 7.355 1 98 115 ILE B N 1
ATOM 2817 C CA . ILE B 1 115 ? 3.246 16.969 7.277 1 98 115 ILE B CA 1
ATOM 2818 C C . ILE B 1 115 ? 4.035 16.281 6.168 1 98 115 ILE B C 1
ATOM 2820 O O . ILE B 1 115 ? 4.086 16.766 5.039 1 98 115 ILE B O 1
ATOM 2824 N N . LEU B 1 116 ? 4.691 15.18 6.473 1 96.25 116 LEU B N 1
ATOM 2825 C CA . LEU B 1 116 ? 5.438 14.383 5.512 1 96.25 116 LEU B CA 1
ATOM 2826 C C . LEU B 1 116 ? 4.711 13.07 5.215 1 96.25 116 LEU B C 1
ATOM 2828 O O . LEU B 1 116 ? 4.559 12.227 6.102 1 96.25 116 LEU B O 1
ATOM 2832 N N . ASP B 1 117 ? 4.285 12.891 3.998 1 96.25 117 ASP B N 1
ATOM 2833 C CA . ASP B 1 117 ? 3.664 11.641 3.557 1 96.25 117 ASP B CA 1
ATOM 2834 C C . ASP B 1 117 ? 4.719 10.648 3.078 1 96.25 117 ASP B C 1
ATOM 2836 O O . ASP B 1 117 ? 5.164 10.711 1.932 1 96.25 117 ASP B O 1
ATOM 2840 N N . LEU B 1 118 ? 5.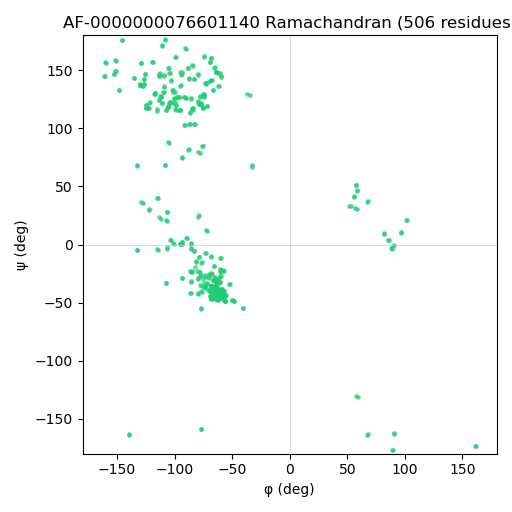008 9.688 3.875 1 93.94 118 LEU B N 1
ATOM 2841 C CA . LEU B 1 118 ? 6.105 8.773 3.588 1 93.94 118 LEU B CA 1
ATOM 2842 C C . LEU B 1 118 ? 5.648 7.648 2.666 1 93.94 118 LEU B C 1
ATOM 2844 O O . LEU B 1 118 ? 4.457 7.34 2.598 1 93.94 118 LEU B O 1
ATOM 2848 N N . PRO B 1 119 ? 6.617 7.082 1.909 1 90.62 119 PRO B N 1
ATOM 2849 C CA . PRO B 1 119 ? 6.266 5.855 1.19 1 90.62 119 PRO B CA 1
ATOM 2850 C C . PRO B 1 119 ? 6.031 4.672 2.125 1 90.62 119 PRO B C 1
ATOM 2852 O O . PRO B 1 119 ? 6.422 4.715 3.293 1 90.62 119 PRO B O 1
ATOM 2855 N N . PRO B 1 120 ? 5.324 3.645 1.615 1 87.94 120 PRO B N 1
ATOM 2856 C CA . PRO B 1 120 ? 5.168 2.457 2.459 1 87.94 120 PRO B CA 1
ATOM 2857 C C . PRO B 1 120 ? 6.492 1.76 2.752 1 87.94 120 PRO B C 1
ATOM 2859 O O . PRO B 1 120 ? 7.398 1.765 1.912 1 87.94 120 PRO B O 1
ATOM 2862 N N . GLY B 1 121 ? 6.578 1.154 3.934 1 84.19 121 GLY B N 1
ATOM 2863 C CA . GLY B 1 121 ? 7.711 0.307 4.273 1 84.19 121 GLY B CA 1
ATOM 2864 C C . GLY B 1 121 ? 8.844 1.063 4.945 1 84.19 121 GLY B C 1
ATOM 2865 O O . GLY B 1 121 ? 8.617 2.117 5.543 1 84.19 121 GLY B O 1
ATOM 2866 N N . THR B 1 122 ? 10.039 0.459 4.965 1 82.12 122 THR B N 1
ATOM 2867 C CA . THR B 1 122 ? 11.188 0.94 5.727 1 82.12 122 THR B CA 1
ATOM 2868 C C . THR B 1 122 ? 12.375 1.198 4.805 1 82.12 122 THR B C 1
ATOM 2870 O O . THR B 1 122 ? 13.531 1.089 5.223 1 82.12 122 THR B O 1
ATOM 2873 N N . GLY B 1 123 ? 12.109 1.54 3.633 1 78.5 123 GLY B N 1
ATOM 2874 C CA . GLY B 1 123 ? 13.133 1.706 2.615 1 78.5 123 GLY B CA 1
ATOM 2875 C C . GLY B 1 123 ? 13.914 3.002 2.758 1 78.5 123 GLY B C 1
ATOM 2876 O O . GLY B 1 123 ? 13.906 3.619 3.826 1 78.5 123 GLY B O 1
ATOM 2877 N N . ASP B 1 124 ? 14.5 3.416 1.729 1 76.75 124 ASP B N 1
ATOM 2878 C CA . ASP B 1 124 ? 15.477 4.5 1.694 1 76.75 124 ASP B CA 1
ATOM 2879 C C . ASP B 1 124 ? 14.859 5.812 2.164 1 76.75 124 ASP B C 1
ATOM 2881 O O . ASP B 1 124 ? 15.461 6.543 2.955 1 76.75 124 ASP B O 1
ATOM 2885 N N . ILE B 1 125 ? 13.641 6.055 1.713 1 79.44 125 ILE B N 1
ATOM 2886 C CA . ILE B 1 125 ? 13.023 7.34 2.023 1 79.44 125 ILE B CA 1
ATOM 2887 C C . ILE B 1 125 ? 12.695 7.406 3.514 1 79.44 125 ILE B C 1
ATOM 2889 O O . ILE B 1 125 ? 12.922 8.438 4.16 1 79.44 125 ILE B O 1
ATOM 2893 N N . ALA B 1 126 ? 12.148 6.316 3.979 1 81.44 126 ALA B N 1
ATOM 2894 C CA . ALA B 1 126 ? 11.852 6.273 5.41 1 81.44 126 ALA B CA 1
ATOM 2895 C C . ALA B 1 126 ? 13.125 6.449 6.234 1 81.44 126 ALA B C 1
ATOM 2897 O O . ALA B 1 126 ? 13.148 7.215 7.199 1 81.44 126 ALA B O 1
ATOM 2898 N N . LEU B 1 127 ? 14.18 5.828 5.797 1 78.94 127 LEU B N 1
ATOM 2899 C CA . LEU B 1 127 ? 15.461 5.922 6.492 1 78.94 127 LEU B CA 1
ATOM 2900 C C . LEU B 1 127 ? 16.031 7.328 6.383 1 78.94 127 LEU B C 1
ATOM 2902 O O . LEU B 1 127 ? 16.516 7.883 7.375 1 78.94 127 LEU B O 1
ATOM 2906 N N . ASP B 1 128 ? 15.969 7.863 5.242 1 81.31 128 ASP B N 1
ATOM 2907 C CA . ASP B 1 128 ? 16.516 9.195 5 1 81.31 128 ASP B CA 1
ATOM 2908 C C . ASP B 1 128 ? 15.789 10.25 5.824 1 81.31 128 ASP B C 1
ATOM 2910 O O . ASP B 1 128 ? 16.406 11.164 6.363 1 81.31 128 ASP B O 1
ATOM 2914 N N . MET B 1 129 ? 14.523 10.117 5.863 1 81.88 129 MET B N 1
ATOM 2915 C CA . MET B 1 129 ? 13.734 11.055 6.648 1 81.88 129 MET B CA 1
ATOM 2916 C C . MET B 1 129 ? 14.164 11.047 8.109 1 81.88 129 MET B C 1
ATOM 2918 O O . MET B 1 129 ? 14.328 12.102 8.727 1 81.88 129 MET B O 1
ATOM 2922 N N . HIS B 1 130 ? 14.445 9.914 8.656 1 80.69 130 HIS B N 1
ATOM 2923 C CA . HIS B 1 130 ? 14.883 9.805 10.047 1 80.69 130 HIS B CA 1
ATOM 2924 C C . HIS B 1 130 ? 16.234 10.469 10.25 1 80.69 130 HIS B C 1
ATOM 2926 O O . HIS B 1 130 ? 16.5 11.047 11.312 1 80.69 130 HIS B O 1
ATOM 2932 N N . HIS B 1 131 ? 16.938 10.438 9.188 1 78.62 131 HIS B N 1
ATOM 2933 C CA . HIS B 1 131 ? 18.281 10.984 9.258 1 78.62 131 HIS B CA 1
ATOM 2934 C C . HIS B 1 131 ? 18.281 12.492 9.023 1 78.62 131 HIS B C 1
ATOM 2936 O O . HIS B 1 131 ? 18.938 13.242 9.75 1 78.62 131 HIS B O 1
ATOM 2942 N N . TYR B 1 132 ? 17.5 12.953 8.07 1 78.94 132 TYR B N 1
ATOM 2943 C CA . TYR B 1 132 ? 17.562 14.352 7.652 1 78.94 132 TYR B CA 1
ATOM 2944 C C . TYR B 1 132 ? 16.656 15.211 8.531 1 78.94 132 TYR B C 1
ATOM 2946 O O . TYR B 1 132 ? 16.891 16.422 8.656 1 78.94 132 TYR B O 1
ATOM 2954 N N . ILE B 1 133 ? 15.664 14.555 9.133 1 85.25 133 ILE B N 1
ATOM 2955 C CA . ILE B 1 133 ? 14.727 15.305 9.961 1 85.25 133 ILE B CA 1
ATOM 2956 C C . ILE B 1 133 ? 14.531 14.594 11.297 1 85.25 133 ILE B C 1
ATOM 2958 O O . ILE B 1 133 ? 13.43 14.141 11.609 1 85.25 133 ILE B O 1
ATOM 2962 N N . PRO B 1 134 ? 15.523 14.578 12.07 1 82.75 134 PRO B N 1
ATOM 2963 C CA . PRO B 1 134 ? 15.492 13.797 13.305 1 82.75 134 PRO B CA 1
ATOM 2964 C C . PRO B 1 134 ? 14.469 14.32 14.312 1 82.75 134 PRO B C 1
ATOM 2966 O O . PRO B 1 134 ? 14.031 13.578 15.203 1 82.75 134 PRO B O 1
ATOM 2969 N N . GLN B 1 135 ? 14.039 15.539 14.141 1 87.5 135 GLN B N 1
ATOM 2970 C CA . GLN B 1 135 ? 13.109 16.109 15.109 1 87.5 135 GLN B CA 1
ATOM 2971 C C . GLN B 1 135 ? 11.672 15.75 14.766 1 87.5 135 GLN B C 1
ATOM 2973 O O . GLN B 1 135 ? 10.75 16.094 15.516 1 87.5 135 GLN B O 1
ATOM 2978 N N . SER B 1 136 ? 11.5 15.07 13.68 1 90.62 136 SER B N 1
ATOM 2979 C CA . SER B 1 136 ? 10.148 14.727 13.266 1 90.62 136 SER B CA 1
ATOM 2980 C C . SER B 1 136 ? 9.516 13.727 14.219 1 90.62 136 SER B C 1
ATOM 2982 O O . SER B 1 136 ? 10.203 12.883 14.789 1 90.62 136 SER B O 1
ATOM 2984 N N . LYS B 1 137 ? 8.242 13.969 14.43 1 95.44 137 LYS B N 1
ATOM 2985 C CA . LYS B 1 137 ? 7.426 12.969 15.109 1 95.44 137 LYS B CA 1
ATOM 2986 C C . LYS B 1 137 ? 6.621 12.141 14.109 1 95.44 137 LYS B C 1
ATOM 2988 O O . LYS B 1 137 ? 6.453 12.547 12.953 1 95.44 137 LYS B O 1
ATOM 2993 N N . GLU B 1 138 ? 6.156 10.953 14.633 1 96.75 138 GLU B N 1
ATOM 2994 C CA . GLU B 1 138 ? 5.543 10.086 13.641 1 96.75 138 GLU B CA 1
ATOM 2995 C C . GLU B 1 138 ? 4.141 9.664 14.062 1 96.75 138 GLU B C 1
ATOM 2997 O O . GLU B 1 138 ? 3.871 9.492 15.25 1 96.75 138 GLU B O 1
ATOM 3002 N N . ILE B 1 139 ? 3.303 9.594 13.125 1 98.19 139 ILE B N 1
ATOM 3003 C CA . ILE B 1 139 ? 2.023 8.898 13.219 1 98.19 139 ILE B CA 1
ATOM 3004 C C . ILE B 1 139 ? 2.041 7.664 12.32 1 98.19 139 ILE B C 1
ATOM 3006 O O . ILE B 1 139 ? 2.406 7.754 11.141 1 98.19 139 ILE B O 1
ATOM 3010 N N . ILE B 1 140 ? 1.713 6.52 12.875 1 97.75 140 ILE B N 1
ATOM 3011 C CA . ILE B 1 140 ? 1.686 5.277 12.102 1 97.75 140 ILE B CA 1
ATOM 3012 C C . ILE B 1 140 ? 0.247 4.941 11.719 1 97.75 140 ILE B C 1
ATOM 3014 O O . ILE B 1 140 ? -0.637 4.895 12.578 1 97.75 140 ILE B O 1
ATOM 3018 N N . VAL B 1 141 ? 0.048 4.758 10.422 1 97.38 141 VAL B N 1
ATOM 3019 C CA . VAL B 1 141 ? -1.281 4.449 9.898 1 97.38 141 VAL B CA 1
ATOM 3020 C C . VAL B 1 141 ? -1.385 2.953 9.602 1 97.38 141 VAL B C 1
ATOM 3022 O O . VAL B 1 141 ? -0.47 2.367 9.016 1 97.38 141 VAL B O 1
ATOM 3025 N N . THR B 1 142 ? -2.455 2.311 10.023 1 96 142 THR B N 1
ATOM 3026 C CA . THR B 1 142 ? -2.748 0.914 9.719 1 96 142 THR B CA 1
ATOM 3027 C C . THR B 1 142 ? -4.25 0.696 9.578 1 96 142 THR B C 1
ATOM 3029 O O . THR B 1 142 ? -5.031 1.651 9.617 1 96 142 THR B O 1
ATOM 3032 N N . THR B 1 143 ? -4.656 -0.475 9.227 1 93.88 143 THR B N 1
ATOM 3033 C CA . THR B 1 143 ? -6.035 -0.942 9.297 1 93.88 143 THR B CA 1
ATOM 3034 C C . THR B 1 143 ? -6.195 -2.006 10.375 1 93.88 143 THR B C 1
ATOM 3036 O O . THR B 1 143 ? -5.207 -2.449 10.969 1 93.88 143 THR B O 1
ATOM 3039 N N . PRO B 1 144 ? -7.434 -2.383 10.664 1 93.44 144 PRO B N 1
ATOM 3040 C CA . PRO B 1 144 ? -7.621 -3.418 11.68 1 93.44 144 PRO B CA 1
ATOM 3041 C C . PRO B 1 144 ? -7.113 -4.789 11.227 1 93.44 144 PRO B C 1
ATOM 3043 O O . PRO B 1 144 ? -7.02 -5.711 12.039 1 93.44 144 PRO B O 1
ATOM 3046 N N . HIS B 1 145 ? -6.789 -4.902 9.992 1 89 145 HIS B N 1
ATOM 3047 C CA . HIS B 1 145 ? -6.359 -6.199 9.469 1 89 145 HIS B CA 1
ATOM 3048 C C . HIS B 1 145 ? -5.027 -6.621 10.078 1 89 145 HIS B C 1
ATOM 3050 O O . HIS B 1 145 ? -4.07 -5.844 10.086 1 89 145 HIS B O 1
ATOM 3056 N N . PRO B 1 146 ? -4.938 -7.852 10.531 1 87.12 146 PRO B N 1
ATOM 3057 C CA . PRO B 1 146 ? -3.729 -8.289 11.234 1 87.12 146 PRO B CA 1
ATOM 3058 C C . PRO B 1 146 ? -2.473 -8.172 10.375 1 87.12 146 PRO B C 1
ATOM 3060 O O . PRO B 1 146 ? -1.404 -7.816 10.875 1 87.12 146 PRO B O 1
ATOM 3063 N N . THR B 1 147 ? -2.557 -8.477 9.102 1 86.62 147 THR B N 1
ATOM 3064 C CA . THR B 1 147 ? -1.389 -8.406 8.227 1 86.62 147 THR B CA 1
ATOM 3065 C C . THR B 1 147 ? -0.912 -6.965 8.078 1 86.62 147 THR B C 1
ATOM 3067 O O . THR B 1 147 ? 0.293 -6.707 8.047 1 86.62 147 THR B O 1
ATOM 3070 N N . ALA B 1 148 ? -1.888 -6.059 7.941 1 89.31 148 ALA B N 1
ATOM 3071 C CA . ALA B 1 148 ? -1.529 -4.648 7.84 1 89.31 148 ALA B CA 1
ATOM 3072 C C . ALA B 1 148 ? -0.843 -4.16 9.109 1 89.31 148 ALA B C 1
ATOM 3074 O O . ALA B 1 148 ? 0.17 -3.459 9.047 1 89.31 148 ALA B O 1
ATOM 3075 N N . ALA B 1 149 ? -1.388 -4.59 10.258 1 91.56 149 ALA B N 1
ATOM 3076 C CA . ALA B 1 149 ? -0.815 -4.207 11.547 1 91.56 149 ALA B CA 1
ATOM 3077 C C . ALA B 1 149 ? 0.577 -4.809 11.727 1 91.56 149 ALA B C 1
ATOM 3079 O O . ALA B 1 149 ? 1.485 -4.145 12.234 1 91.56 149 ALA B O 1
ATOM 3080 N N . HIS B 1 150 ? 0.68 -5.961 11.234 1 89.88 150 HIS B N 1
ATOM 3081 C CA . HIS B 1 150 ? 1.95 -6.668 11.352 1 89.88 150 HIS B CA 1
ATOM 3082 C C . HIS B 1 150 ? 3.049 -5.953 10.57 1 89.88 150 HIS B C 1
ATOM 3084 O O . HIS B 1 150 ? 4.164 -5.781 11.078 1 89.88 150 HIS B O 1
ATOM 3090 N N . VAL B 1 151 ? 2.779 -5.504 9.43 1 90.25 151 VAL B N 1
ATOM 3091 C CA . VAL B 1 151 ? 3.766 -4.809 8.609 1 90.25 151 VAL B CA 1
ATOM 3092 C C . VAL B 1 151 ? 4.012 -3.408 9.172 1 90.25 151 VAL B C 1
ATOM 3094 O O . VAL B 1 151 ? 5.141 -2.916 9.156 1 90.25 151 VAL B O 1
ATOM 3097 N N . ALA B 1 152 ? 2.988 -2.805 9.688 1 93.88 152 ALA B N 1
ATOM 3098 C CA . ALA B 1 152 ? 3.102 -1.476 10.281 1 93.88 152 ALA B CA 1
ATOM 3099 C C . ALA B 1 152 ? 4.004 -1.497 11.508 1 93.88 152 ALA B C 1
ATOM 3101 O O . ALA B 1 152 ? 4.684 -0.51 11.812 1 93.88 152 ALA B O 1
ATOM 3102 N N . GLU B 1 153 ? 3.994 -2.574 12.148 1 94.69 153 GLU B N 1
ATOM 3103 C CA . GLU B 1 153 ? 4.848 -2.734 13.32 1 94.69 153 GLU B CA 1
ATOM 3104 C C . GLU B 1 153 ? 6.316 -2.5 12.969 1 94.69 153 GLU B C 1
ATOM 3106 O O . GLU B 1 153 ? 7.047 -1.863 13.734 1 94.69 153 GLU B O 1
ATOM 3111 N N . ARG B 1 154 ? 6.746 -2.947 11.875 1 93.06 154 ARG B N 1
ATOM 3112 C CA . ARG B 1 154 ? 8.133 -2.766 11.461 1 93.06 154 ARG B CA 1
ATOM 3113 C C . ARG B 1 154 ? 8.453 -1.288 11.258 1 93.06 154 ARG B C 1
ATOM 3115 O O . ARG B 1 154 ? 9.547 -0.83 11.609 1 93.06 154 ARG B O 1
ATOM 3122 N N . ALA B 1 155 ? 7.539 -0.563 10.68 1 91.69 155 ALA B N 1
ATOM 3123 C CA . ALA B 1 155 ? 7.723 0.876 10.516 1 91.69 155 ALA B CA 1
ATOM 3124 C C . ALA B 1 155 ? 7.844 1.568 11.875 1 91.69 155 ALA B C 1
ATOM 3126 O O . ALA B 1 155 ? 8.688 2.445 12.055 1 91.69 155 ALA B O 1
ATOM 3127 N N . GLY B 1 156 ? 7 1.163 12.812 1 93.75 156 GLY B N 1
ATOM 3128 C CA . GLY B 1 156 ? 7.055 1.727 14.148 1 93.75 156 GLY B CA 1
ATOM 3129 C C . GLY B 1 156 ? 8.344 1.404 14.883 1 93.75 156 GLY B C 1
ATOM 3130 O O . GLY B 1 156 ? 8.938 2.275 15.523 1 93.75 156 GLY B O 1
ATOM 3131 N N . VAL B 1 157 ? 8.75 0.195 14.773 1 93.19 157 VAL B N 1
ATOM 3132 C CA . VAL B 1 157 ? 9.984 -0.241 15.43 1 93.19 157 VAL B CA 1
ATOM 3133 C C . VAL B 1 157 ? 11.172 0.518 14.852 1 93.19 157 VAL B C 1
ATOM 3135 O O . VAL B 1 157 ? 12.078 0.92 15.586 1 93.19 157 VAL B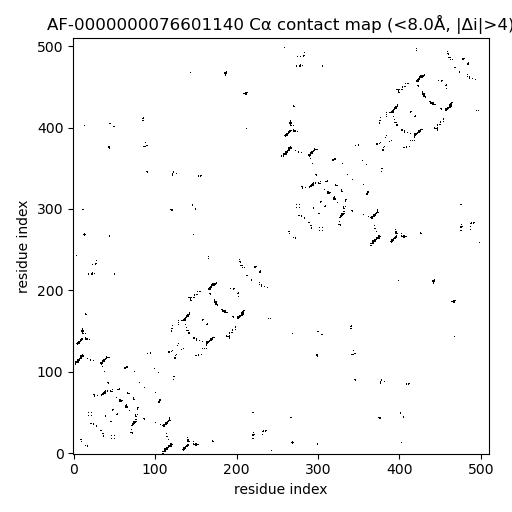 O 1
ATOM 3138 N N . MET B 1 158 ? 11.133 0.683 13.586 1 90.5 158 MET B N 1
ATOM 3139 C CA . MET B 1 158 ? 12.195 1.469 12.953 1 90.5 158 MET B CA 1
ATOM 3140 C C . MET B 1 158 ? 12.234 2.881 13.531 1 90.5 158 MET B C 1
ATOM 3142 O O . MET B 1 158 ? 13.312 3.412 13.805 1 90.5 158 MET B O 1
ATOM 3146 N N . ALA B 1 159 ? 11.109 3.488 13.656 1 91.75 159 ALA B N 1
ATOM 3147 C CA . ALA B 1 159 ? 11.023 4.824 14.242 1 91.75 159 ALA B CA 1
ATOM 3148 C C . ALA B 1 159 ? 11.594 4.836 15.656 1 91.75 159 ALA B C 1
ATOM 3150 O O . ALA B 1 159 ? 12.359 5.734 16.016 1 91.75 159 ALA B O 1
ATOM 3151 N N . GLN B 1 160 ? 11.234 3.844 16.375 1 92.56 160 GLN B N 1
ATOM 3152 C CA . GLN B 1 160 ? 11.711 3.756 17.75 1 92.56 160 GLN B CA 1
ATOM 3153 C C . GLN B 1 160 ? 13.227 3.568 17.797 1 92.56 160 GLN B C 1
ATOM 3155 O O . GLN B 1 160 ? 13.906 4.207 18.609 1 92.56 160 GLN B O 1
ATOM 3160 N N . LYS B 1 161 ? 13.703 2.756 16.984 1 89.12 161 LYS B N 1
ATOM 3161 C CA . LYS B 1 161 ? 15.148 2.516 16.922 1 89.12 161 LYS B CA 1
ATOM 3162 C C . LYS B 1 161 ? 15.898 3.779 16.516 1 89.12 161 LYS B C 1
ATOM 3164 O O . LYS B 1 161 ? 17.031 3.992 16.922 1 89.12 161 LYS B O 1
ATOM 3169 N N . ALA B 1 162 ? 15.273 4.605 15.703 1 87.94 162 ALA B N 1
ATOM 3170 C CA . ALA B 1 162 ? 15.867 5.867 15.258 1 87.94 162 ALA B CA 1
ATOM 3171 C C . ALA B 1 162 ? 15.602 6.98 16.266 1 87.94 162 ALA B C 1
ATOM 3173 O O . ALA B 1 162 ? 15.883 8.148 16 1 87.94 162 ALA B O 1
ATOM 3174 N N . ASN B 1 163 ? 14.961 6.676 17.328 1 90.19 163 ASN B N 1
ATOM 3175 C CA . ASN B 1 163 ? 14.656 7.594 18.422 1 90.19 163 ASN B CA 1
ATOM 3176 C C . ASN B 1 163 ? 13.672 8.68 17.984 1 90.19 163 ASN B C 1
ATOM 3178 O O . ASN B 1 163 ? 13.836 9.844 18.344 1 90.19 163 ASN B O 1
ATOM 3182 N N . HIS B 1 164 ? 12.805 8.273 17.188 1 91.94 164 HIS B N 1
ATOM 3183 C CA . HIS B 1 164 ? 11.719 9.172 16.828 1 91.94 164 HIS B CA 1
ATOM 3184 C C . HIS B 1 164 ? 10.492 8.938 17.703 1 91.94 164 HIS B C 1
ATOM 3186 O O . HIS B 1 164 ? 10.141 7.793 17.984 1 91.94 164 HIS B O 1
ATOM 3192 N N . ASP B 1 165 ? 9.953 10.047 18.094 1 93.88 165 ASP B N 1
ATOM 3193 C CA . ASP B 1 165 ? 8.742 9.945 18.891 1 93.88 165 ASP B CA 1
ATOM 3194 C C . ASP B 1 165 ? 7.543 9.555 18.031 1 93.88 165 ASP B C 1
ATOM 3196 O O . ASP B 1 165 ? 7.316 10.156 16.969 1 93.88 165 ASP B O 1
ATOM 3200 N N . ILE B 1 166 ? 6.879 8.555 18.5 1 96.56 166 ILE B N 1
ATOM 3201 C CA . ILE B 1 166 ? 5.625 8.188 17.844 1 96.56 166 ILE B CA 1
ATOM 3202 C C . ILE B 1 166 ? 4.453 8.844 18.578 1 96.56 166 ILE B C 1
ATOM 3204 O O . ILE B 1 166 ? 4.199 8.547 19.734 1 96.56 166 ILE B O 1
ATOM 3208 N N . LEU B 1 167 ? 3.746 9.75 17.859 1 97.44 167 LEU B N 1
ATOM 3209 C CA . LEU B 1 167 ? 2.607 10.445 18.453 1 97.44 167 LEU B CA 1
ATOM 3210 C C . LEU B 1 167 ? 1.452 9.484 18.703 1 97.44 167 LEU B C 1
ATOM 3212 O O . LEU B 1 167 ? 0.684 9.656 19.656 1 97.44 167 LEU B O 1
ATOM 3216 N N . GLY B 1 168 ? 1.271 8.516 17.828 1 98.12 168 GLY B N 1
ATOM 3217 C CA . GLY B 1 168 ? 0.21 7.531 17.984 1 98.12 168 GLY B CA 1
ATOM 3218 C C . GLY B 1 168 ? -0.111 6.801 16.688 1 98.12 168 GLY B C 1
ATOM 3219 O O . GLY B 1 168 ? 0.623 6.918 15.703 1 98.12 168 GLY B O 1
ATOM 3220 N N . ILE B 1 169 ? -1.22 5.969 16.781 1 98.31 169 ILE B N 1
ATOM 3221 C CA . ILE B 1 169 ? -1.667 5.133 15.672 1 98.31 169 ILE B CA 1
ATOM 3222 C C . ILE B 1 169 ? -2.98 5.676 15.117 1 98.31 169 ILE B C 1
ATOM 3224 O O . ILE B 1 169 ? -3.875 6.055 15.875 1 98.31 169 ILE B O 1
ATOM 3228 N N . VAL B 1 170 ? -3.039 5.816 13.836 1 98.38 170 VAL B N 1
ATOM 3229 C CA . VAL B 1 170 ? -4.324 6.008 13.172 1 98.38 170 VAL B CA 1
ATOM 3230 C C . VAL B 1 170 ? -4.812 4.68 12.594 1 98.38 170 VAL B C 1
ATOM 3232 O O . VAL B 1 170 ? -4.133 4.07 11.766 1 98.38 170 VAL B O 1
ATOM 3235 N N . GLU B 1 171 ? -5.926 4.191 13.102 1 97.62 171 GLU B N 1
ATOM 3236 C CA . GLU B 1 171 ? -6.559 3.016 12.508 1 97.62 171 GLU B CA 1
ATOM 3237 C C . GLU B 1 171 ? -7.586 3.418 11.453 1 97.62 171 GLU B C 1
ATOM 3239 O O . GLU B 1 171 ? -8.703 3.816 11.789 1 97.62 171 GLU B O 1
ATOM 3244 N N . ASN B 1 172 ? -7.176 3.264 10.234 1 95.44 172 ASN B N 1
ATOM 3245 C CA . ASN B 1 172 ? -8.031 3.592 9.102 1 95.44 172 ASN B CA 1
ATOM 3246 C C . ASN B 1 172 ? -8.898 2.406 8.695 1 95.44 172 ASN B C 1
ATOM 3248 O O . ASN B 1 172 ? -8.578 1.259 9.008 1 95.44 172 ASN B O 1
ATOM 3252 N N . MET B 1 173 ? -10.086 2.711 8.109 1 93.81 173 MET B N 1
ATOM 3253 C CA . MET B 1 173 ? -11 1.695 7.59 1 93.81 173 MET B CA 1
ATOM 3254 C C . MET B 1 173 ? -11.414 0.724 8.688 1 93.81 173 MET B C 1
ATOM 3256 O O . MET B 1 173 ? -11.406 -0.491 8.484 1 93.81 173 MET B O 1
ATOM 3260 N N . SER B 1 174 ? -11.766 1.269 9.797 1 94.44 174 SER B N 1
ATOM 3261 C CA . SER B 1 174 ? -12.016 0.494 11.008 1 94.44 174 SER B CA 1
ATOM 3262 C C . SER B 1 174 ? -13.336 -0.257 10.922 1 94.44 174 SER B C 1
ATOM 3264 O O . SER B 1 174 ? -13.461 -1.372 11.438 1 94.44 174 SER B O 1
ATOM 3266 N N . PHE B 1 175 ? -14.305 0.361 10.336 1 93.12 175 PHE B N 1
ATOM 3267 C CA . PHE B 1 175 ? -15.617 -0.257 10.188 1 93.12 175 PHE B CA 1
ATOM 3268 C C . PHE B 1 175 ? -16.406 0.41 9.062 1 93.12 175 PHE B C 1
ATOM 3270 O O . PHE B 1 175 ? -16.078 1.525 8.648 1 93.12 175 PHE B O 1
ATOM 3277 N N . PHE B 1 176 ? -17.359 -0.408 8.555 1 91.62 176 PHE B N 1
ATOM 3278 C CA . PHE B 1 176 ? -18.281 0.062 7.531 1 91.62 176 PHE B CA 1
ATOM 3279 C C . PHE B 1 176 ? -19.719 0.029 8.039 1 91.62 176 PHE B C 1
ATOM 3281 O O . PHE B 1 176 ? -20.141 -0.953 8.648 1 91.62 176 PHE B O 1
ATOM 3288 N N . THR B 1 177 ? -20.391 1.182 7.863 1 88.75 177 THR B N 1
ATOM 3289 C CA . THR B 1 177 ? -21.812 1.25 8.156 1 88.75 177 THR B CA 1
ATOM 3290 C C . THR B 1 177 ? -22.609 1.518 6.891 1 88.75 177 THR B C 1
ATOM 3292 O O . THR B 1 177 ? -22.516 2.598 6.305 1 88.75 177 THR B O 1
ATOM 3295 N N . PRO B 1 178 ? -23.438 0.551 6.477 1 85.31 178 PRO B N 1
ATOM 3296 C CA . PRO B 1 178 ? -24.266 0.791 5.293 1 85.31 178 PRO B CA 1
ATOM 3297 C C . PRO B 1 178 ? -25.219 1.97 5.465 1 85.31 178 PRO B C 1
ATOM 3299 O O . PRO B 1 178 ? -25.641 2.271 6.586 1 85.31 178 PRO B O 1
ATOM 3302 N N . PRO B 1 179 ? -25.531 2.723 4.379 1 78.56 179 PRO B N 1
ATOM 3303 C CA . PRO B 1 179 ? -26.375 3.908 4.457 1 78.56 179 PRO B CA 1
ATOM 3304 C C . PRO B 1 179 ? -27.719 3.625 5.145 1 78.56 179 PRO B C 1
ATOM 3306 O O . PRO B 1 179 ? -28.234 4.477 5.879 1 78.56 179 PRO B O 1
ATOM 3309 N N . ASN B 1 180 ? -28.281 2.424 4.98 1 79.62 180 ASN B N 1
ATOM 3310 C CA . ASN B 1 180 ? -29.609 2.154 5.531 1 79.62 180 ASN B CA 1
ATOM 3311 C C . ASN B 1 180 ? -29.531 1.25 6.758 1 79.62 180 ASN B C 1
ATOM 3313 O O . ASN B 1 180 ? -30.484 0.531 7.062 1 79.62 180 ASN B O 1
ATOM 3317 N N . SER B 1 181 ? -28.406 1.328 7.457 1 82.88 181 SER B N 1
ATOM 3318 C CA . SER B 1 181 ? -28.219 0.487 8.633 1 82.88 181 SER B CA 1
ATOM 3319 C C . SER B 1 181 ? -27.266 1.138 9.633 1 82.88 181 SER B C 1
ATOM 3321 O O . SER B 1 181 ? -26.406 1.94 9.258 1 82.88 181 SER B O 1
ATOM 3323 N N . GLU B 1 182 ? -27.469 0.934 10.922 1 86.88 182 GLU B N 1
ATOM 3324 C CA . GLU B 1 182 ? -26.562 1.408 11.961 1 86.88 182 GLU B CA 1
ATOM 3325 C C . GLU B 1 182 ? -25.562 0.329 12.344 1 86.88 182 GLU B C 1
ATOM 3327 O O . GLU B 1 182 ? -24.672 0.566 13.172 1 86.88 182 GLU B O 1
ATOM 3332 N N . GLU B 1 183 ? -25.719 -0.706 11.695 1 88.06 183 GLU B N 1
ATOM 3333 C CA . GLU B 1 183 ? -24.844 -1.824 12.031 1 88.06 183 GLU B CA 1
ATOM 3334 C C . GLU B 1 183 ? -23.438 -1.6 11.5 1 88.06 183 GLU B C 1
ATOM 3336 O O . GLU B 1 183 ? -23.25 -1.294 10.312 1 88.06 183 GLU B O 1
ATOM 3341 N N . LYS B 1 184 ? -22.5 -1.731 12.414 1 90.5 184 LYS B N 1
ATOM 3342 C CA . LYS B 1 184 ? -21.094 -1.625 12.023 1 90.5 184 LYS B CA 1
ATOM 3343 C C . LYS B 1 184 ? -20.562 -2.969 11.539 1 90.5 184 LYS B C 1
ATOM 3345 O O . LYS B 1 184 ? -20.75 -3.994 12.195 1 90.5 184 LYS B O 1
ATOM 3350 N N . HIS B 1 185 ? -20.031 -2.934 10.375 1 90.06 185 HIS B N 1
ATOM 3351 C CA . HIS B 1 185 ? -19.344 -4.105 9.836 1 90.06 185 HIS B CA 1
ATOM 3352 C C . HIS B 1 185 ? -17.828 -3.934 9.883 1 90.06 185 HIS B C 1
ATOM 3354 O O . HIS B 1 185 ? -17.297 -2.996 9.289 1 90.06 185 HIS B O 1
ATOM 3360 N N . TYR B 1 186 ? -17.141 -4.859 10.578 1 91.38 186 TYR B N 1
ATOM 3361 C CA . TYR B 1 186 ? -15.695 -4.816 10.711 1 91.38 186 TYR B CA 1
ATOM 3362 C C . TYR B 1 186 ? -15.023 -5.66 9.641 1 91.38 186 TYR B C 1
ATOM 3364 O O . TYR B 1 186 ? -14.414 -6.691 9.945 1 91.38 186 TYR B O 1
ATOM 3372 N N . ILE B 1 187 ? -15.055 -5.059 8.461 1 88.44 187 ILE B N 1
ATOM 3373 C CA . ILE B 1 187 ? -14.711 -5.797 7.246 1 88.44 187 ILE B CA 1
ATOM 3374 C C . ILE B 1 187 ? -13.234 -6.176 7.277 1 88.44 187 ILE B C 1
ATOM 3376 O O . ILE B 1 187 ? -12.836 -7.203 6.715 1 88.44 187 ILE B O 1
ATOM 3380 N N . PHE B 1 188 ? -12.312 -5.387 7.895 1 89.12 188 PHE B N 1
ATOM 3381 C CA . PHE B 1 188 ? -10.883 -5.66 7.914 1 89.12 188 PHE B CA 1
ATOM 3382 C C . PHE B 1 188 ? -10.438 -6.145 9.297 1 89.12 188 PHE B C 1
ATOM 3384 O O . PHE B 1 188 ? -9.25 -6.113 9.617 1 89.12 188 PHE B O 1
ATOM 3391 N N . GLY B 1 189 ? -11.383 -6.629 10.07 1 89.06 189 GLY B N 1
ATOM 3392 C CA . GLY B 1 189 ? -11.07 -7.102 11.406 1 89.06 189 GLY B CA 1
ATOM 3393 C C . GLY B 1 189 ? -11.164 -6.016 12.461 1 89.06 189 GLY B C 1
ATOM 3394 O O . GLY B 1 189 ? -11.688 -4.934 12.195 1 89.06 189 GLY B O 1
ATOM 3395 N N . LYS B 1 190 ? -10.766 -6.598 13.625 1 88.94 190 LYS B N 1
ATOM 3396 C CA . LYS B 1 190 ? -10.805 -5.688 14.766 1 88.94 190 LYS B CA 1
ATOM 3397 C C . LYS B 1 190 ? -9.453 -5.645 15.477 1 88.94 190 LYS B C 1
ATOM 3399 O O . LYS B 1 190 ? -8.641 -6.555 15.336 1 88.94 190 LYS B O 1
ATOM 3404 N N . ASN B 1 191 ? -9.031 -4.602 16.031 1 87.38 191 ASN B N 1
ATOM 3405 C CA . ASN B 1 191 ? -8 -4.477 17.062 1 87.38 191 ASN B CA 1
ATOM 3406 C C . ASN B 1 191 ? -6.609 -4.355 16.453 1 87.38 191 ASN B C 1
ATOM 3408 O O . ASN B 1 191 ? -5.613 -4.301 17.172 1 87.38 191 ASN B O 1
ATOM 3412 N N . GLY B 1 192 ? -6.48 -4.438 15.102 1 90.62 192 GLY B N 1
ATOM 3413 C CA . GLY B 1 192 ? -5.16 -4.273 14.516 1 90.62 192 GLY B CA 1
ATOM 3414 C C . GLY B 1 192 ? -4.438 -3.031 15 1 90.62 192 GLY B C 1
ATOM 3415 O O . GLY B 1 192 ? -3.281 -3.102 15.414 1 90.62 192 GLY B O 1
ATOM 3416 N N . GLY B 1 193 ? -5.152 -1.941 14.984 1 94.44 193 GLY B N 1
ATOM 3417 C CA . GLY B 1 193 ? -4.574 -0.688 15.445 1 94.44 193 GLY B CA 1
ATOM 3418 C C . GLY B 1 193 ? -4.258 -0.687 16.938 1 94.44 193 GLY B C 1
ATOM 3419 O O . GLY B 1 193 ? -3.207 -0.193 17.344 1 94.44 193 GLY B O 1
ATOM 3420 N N . VAL B 1 194 ? -5.105 -1.303 17.719 1 96 194 VAL B N 1
ATOM 3421 C CA . VAL B 1 194 ? -4.934 -1.358 19.156 1 96 194 VAL B CA 1
ATOM 3422 C C . VAL B 1 194 ? -3.727 -2.23 19.5 1 96 194 VAL B C 1
ATOM 3424 O O . VAL B 1 194 ? -2.902 -1.859 20.344 1 96 194 VAL B O 1
ATOM 3427 N N . ASN B 1 195 ? -3.672 -3.354 18.859 1 95.38 195 ASN B N 1
ATOM 3428 C CA . ASN B 1 195 ? -2.537 -4.242 19.078 1 95.38 195 ASN B CA 1
ATOM 3429 C C . ASN B 1 195 ? -1.219 -3.572 18.703 1 95.38 195 ASN B C 1
ATOM 3431 O O . ASN B 1 195 ? -0.218 -3.717 19.406 1 95.38 195 ASN B O 1
ATOM 3435 N N . LEU B 1 196 ? -1.253 -2.898 17.594 1 96.19 196 LEU B N 1
ATOM 3436 C CA . LEU B 1 196 ? -0.067 -2.17 17.156 1 96.19 196 LEU B CA 1
ATOM 3437 C C . LEU B 1 196 ? 0.326 -1.108 18.172 1 96.19 196 LEU B C 1
ATOM 3439 O O . LEU B 1 196 ? 1.505 -0.967 18.5 1 96.19 196 LEU B O 1
ATOM 3443 N N . ALA B 1 197 ? -0.646 -0.362 18.656 1 97.56 197 ALA B N 1
ATOM 3444 C CA . ALA B 1 197 ? -0.394 0.674 19.656 1 97.56 197 ALA B CA 1
ATOM 3445 C C . ALA B 1 197 ? 0.24 0.084 20.922 1 97.56 197 ALA B C 1
ATOM 3447 O O . ALA B 1 197 ? 1.185 0.652 21.469 1 97.56 197 ALA B O 1
ATOM 3448 N N . ASN B 1 198 ? -0.293 -1.03 21.312 1 97.06 198 ASN B N 1
ATOM 3449 C CA . ASN B 1 198 ? 0.256 -1.712 22.484 1 97.06 198 ASN B CA 1
ATOM 3450 C C . ASN B 1 198 ? 1.707 -2.127 22.25 1 97.06 198 ASN B C 1
ATOM 3452 O O . ASN B 1 198 ? 2.559 -1.908 23.125 1 97.06 198 ASN B O 1
ATOM 3456 N N . THR B 1 199 ? 1.92 -2.707 21.141 1 95.62 199 THR B N 1
ATOM 3457 C CA . THR B 1 199 ? 3.26 -3.176 20.812 1 95.62 199 THR B CA 1
ATOM 3458 C C . THR B 1 199 ? 4.254 -2.02 20.812 1 95.62 199 THR B C 1
ATOM 3460 O O . THR B 1 199 ? 5.383 -2.166 21.281 1 95.62 199 THR B O 1
ATOM 3463 N N . LEU B 1 200 ? 3.863 -0.884 20.312 1 96.62 200 LEU B N 1
ATOM 3464 C CA . LEU B 1 200 ? 4.754 0.262 20.156 1 96.62 200 LEU B CA 1
ATOM 3465 C C . LEU B 1 200 ? 4.664 1.184 21.375 1 96.62 200 LEU B C 1
ATOM 3467 O O . LEU B 1 200 ? 5.258 2.264 21.391 1 96.62 200 LEU B O 1
ATOM 3471 N N . GLN B 1 201 ? 3.891 0.812 22.344 1 96.31 201 GLN B N 1
ATOM 3472 C CA . GLN B 1 201 ? 3.727 1.559 23.594 1 96.31 201 GLN B CA 1
ATOM 3473 C C . GLN B 1 201 ? 3.256 2.984 23.312 1 96.31 201 GLN B C 1
ATOM 3475 O O . GLN B 1 201 ? 3.848 3.945 23.812 1 96.31 201 GLN B O 1
ATOM 3480 N N . THR B 1 202 ? 2.246 3.084 22.562 1 97.12 202 THR B N 1
ATOM 3481 C CA . THR B 1 202 ? 1.582 4.344 22.25 1 97.12 202 THR B CA 1
ATOM 3482 C C . THR B 1 202 ? 0.066 4.168 22.234 1 97.12 202 THR B C 1
ATOM 3484 O O . THR B 1 202 ? -0.462 3.264 22.891 1 97.12 202 THR B O 1
ATOM 3487 N N . GLU B 1 203 ? -0.725 5.086 21.656 1 97.25 203 GLU B N 1
ATOM 3488 C CA . GLU B 1 203 ? -2.182 4.996 21.688 1 97.25 203 GLU B CA 1
ATOM 3489 C C . GLU B 1 203 ? -2.77 5.152 20.297 1 97.25 203 GLU B C 1
ATOM 3491 O O . GLU B 1 203 ? -2.111 5.676 19.391 1 97.25 203 GLU B O 1
ATOM 3496 N N . VAL B 1 204 ? -3.91 4.613 20.219 1 98.06 204 VAL B N 1
ATOM 3497 C CA . VAL B 1 204 ? -4.684 4.891 19.016 1 98.06 204 VAL B CA 1
ATOM 3498 C C . VAL B 1 204 ? -5.266 6.301 19.078 1 98.06 204 VAL B C 1
ATOM 3500 O O . VAL B 1 204 ? -6.051 6.609 19.984 1 98.06 204 VAL B O 1
ATOM 3503 N N . LEU B 1 205 ? -4.883 7.137 18.141 1 98.25 205 LEU B N 1
ATOM 3504 C CA . LEU B 1 205 ? -5.34 8.523 18.141 1 98.25 205 LEU B CA 1
ATOM 3505 C C . LEU B 1 205 ? -6.781 8.617 17.656 1 98.25 205 LEU B C 1
ATOM 3507 O O . LEU B 1 205 ? -7.562 9.414 18.156 1 98.25 205 LEU B O 1
ATOM 3511 N N . VAL B 1 206 ? -7.074 7.852 16.641 1 97.5 206 VAL B N 1
ATOM 3512 C CA . VAL B 1 206 ? -8.406 7.898 16.047 1 97.5 206 VAL B CA 1
ATOM 3513 C C . VAL B 1 206 ? -8.656 6.621 15.25 1 97.5 206 VAL B C 1
ATOM 3515 O O . VAL B 1 206 ? -7.723 6.012 14.734 1 97.5 206 VAL B O 1
ATOM 3518 N N . LYS B 1 207 ? -9.844 6.172 15.266 1 97.06 207 LYS B N 1
ATOM 3519 C CA . LYS B 1 207 ? -10.352 5.129 14.383 1 97.06 207 LYS B CA 1
ATOM 3520 C C . LYS B 1 207 ? -11.266 5.719 13.305 1 97.06 207 LYS B C 1
ATOM 3522 O O . LYS B 1 207 ? -12.273 6.355 13.617 1 97.06 207 LYS B O 1
ATOM 3527 N N . LEU B 1 208 ? -10.859 5.559 12.062 1 96.94 208 LEU B N 1
ATOM 3528 C CA . LEU B 1 208 ? -11.602 6.156 10.953 1 96.94 208 LEU B CA 1
ATOM 3529 C C . LEU B 1 208 ? -12.492 5.125 10.273 1 96.94 208 LEU B C 1
ATOM 3531 O O . LEU B 1 208 ? -12.031 4.031 9.93 1 96.94 208 LEU B O 1
ATOM 3535 N N . PRO B 1 209 ? -13.766 5.43 10.047 1 94.75 209 PRO B N 1
ATOM 3536 C CA . PRO B 1 209 ? -14.664 4.508 9.344 1 94.75 209 PRO B CA 1
ATOM 3537 C C . PRO B 1 209 ? -14.398 4.469 7.84 1 94.75 209 PRO B C 1
ATOM 3539 O O . PRO B 1 209 ? -13.664 5.312 7.316 1 94.75 209 PRO B O 1
ATOM 3542 N N . ILE B 1 210 ? -14.875 3.441 7.219 1 92.31 210 ILE B N 1
ATOM 3543 C CA . ILE B 1 210 ? -14.875 3.383 5.762 1 92.31 210 ILE B CA 1
ATOM 3544 C C . ILE B 1 210 ? -16.031 4.215 5.211 1 92.31 210 ILE B C 1
ATOM 3546 O O . ILE B 1 210 ? -17.188 4.023 5.605 1 92.31 210 ILE B O 1
ATOM 3550 N N . GLU B 1 211 ? -15.703 5.172 4.426 1 88.12 211 GLU B N 1
ATOM 3551 C CA . GLU B 1 211 ? -16.734 5.898 3.691 1 88.12 211 GLU B CA 1
ATOM 3552 C C . GLU B 1 211 ? -16.734 5.512 2.217 1 88.12 211 GLU B C 1
ATOM 3554 O O . GLU B 1 211 ? -15.742 5.703 1.516 1 88.12 211 GLU B O 1
ATOM 3559 N N . PRO B 1 212 ? -17.875 4.973 1.814 1 82.88 212 PRO B N 1
ATOM 3560 C CA . PRO B 1 212 ? -17.938 4.531 0.419 1 82.88 212 PRO B CA 1
ATOM 3561 C C . PRO B 1 212 ? -17.703 5.672 -0.57 1 82.88 212 PRO B C 1
ATOM 3563 O O . PRO B 1 212 ? -18.062 6.816 -0.299 1 82.88 212 PRO B O 1
ATOM 3566 N N . VAL B 1 213 ? -17.031 5.238 -1.634 1 77.06 213 VAL B N 1
ATOM 3567 C CA . VAL B 1 213 ? -16.812 6.199 -2.709 1 77.06 213 VAL B CA 1
ATOM 3568 C C . VAL B 1 213 ? -18.094 6.375 -3.518 1 77.06 213 VAL B C 1
ATOM 3570 O O . VAL B 1 213 ? -18.719 5.395 -3.922 1 77.06 213 VAL B O 1
ATOM 3573 N N . GLU B 1 214 ? -18.531 7.621 -3.559 1 69.5 214 GLU B N 1
ATOM 3574 C CA . GLU B 1 214 ? -19.703 7.902 -4.387 1 69.5 214 GLU B CA 1
ATOM 3575 C C . GLU B 1 214 ? -19.297 8.188 -5.832 1 69.5 214 GLU B C 1
ATOM 3577 O O . GLU B 1 214 ? -18.453 9.047 -6.082 1 69.5 214 GLU B O 1
ATOM 3582 N N . GLU B 1 215 ? -19.672 7.301 -6.781 1 61.09 215 GLU B N 1
ATOM 3583 C CA . GLU B 1 215 ? -19.312 7.387 -8.195 1 61.09 215 GLU B CA 1
ATOM 3584 C C . GLU B 1 215 ? -19.391 8.82 -8.703 1 61.09 215 GLU B C 1
ATOM 3586 O O . GLU B 1 215 ? -18.547 9.266 -9.477 1 61.09 215 GLU B O 1
ATOM 3591 N N . ASP B 1 216 ? -20.484 9.492 -8.555 1 55.25 216 ASP B N 1
ATOM 3592 C CA . ASP B 1 216 ? -20.781 10.773 -9.188 1 55.25 216 ASP B CA 1
ATOM 3593 C C . ASP B 1 216 ? -19.984 11.906 -8.531 1 55.25 216 ASP B C 1
ATOM 3595 O O . ASP B 1 216 ? -20.031 13.047 -8.992 1 55.25 216 ASP B O 1
ATOM 3599 N N . LYS B 1 217 ? -19.359 11.656 -7.559 1 54.19 217 LYS B N 1
ATOM 3600 C CA . LYS B 1 217 ? -18.656 12.773 -6.926 1 54.19 217 LYS B CA 1
ATOM 3601 C C . LYS B 1 217 ? -17.156 12.703 -7.199 1 54.19 217 LYS B C 1
ATOM 3603 O O . LYS B 1 217 ? -16.516 11.672 -6.953 1 54.19 217 LYS B O 1
ATOM 3608 N N . ILE B 1 218 ? -16.734 13.359 -8.414 1 51.5 218 ILE B N 1
ATOM 3609 C CA . ILE B 1 218 ? -15.336 13.57 -8.734 1 51.5 218 ILE B CA 1
ATOM 3610 C C . ILE B 1 218 ? -14.539 13.797 -7.445 1 51.5 218 ILE B C 1
ATOM 3612 O O . ILE B 1 218 ? -14.727 14.805 -6.762 1 51.5 218 ILE B O 1
ATOM 3616 N N . SER B 1 219 ? -14.398 12.797 -6.625 1 54.12 219 SER B N 1
ATOM 3617 C CA . SER B 1 219 ? -14.273 12.75 -5.172 1 54.12 219 SER B CA 1
ATOM 3618 C C . SER B 1 219 ? -12.875 13.172 -4.727 1 54.12 219 SER B C 1
ATOM 3620 O O . SER B 1 219 ? -11.875 12.602 -5.164 1 54.12 219 SER B O 1
ATOM 3622 N N . SER B 1 220 ? -12.625 14.57 -4.57 1 66.88 220 SER B N 1
ATOM 3623 C CA . SER B 1 220 ? -11.523 14.945 -3.693 1 66.88 220 SER B CA 1
ATOM 3624 C C . SER B 1 220 ? -11.438 14.016 -2.49 1 66.88 220 SER B C 1
ATOM 3626 O O . SER B 1 220 ? -12.438 13.422 -2.08 1 66.88 220 SER B O 1
ATOM 3628 N N . ALA B 1 221 ? -10.273 13.555 -2.305 1 83.94 221 ALA B N 1
ATOM 3629 C CA . ALA B 1 221 ? -10.031 12.75 -1.11 1 83.94 221 ALA B CA 1
ATOM 3630 C C . ALA B 1 221 ? -10.016 13.625 0.143 1 83.94 221 ALA B C 1
ATOM 3632 O O . ALA B 1 221 ? -9.641 13.164 1.223 1 83.94 221 ALA B O 1
ATOM 3633 N N . ILE B 1 222 ? -10.516 14.969 -0.1 1 92.75 222 ILE B N 1
ATOM 3634 C CA . ILE B 1 222 ? -10.625 15.875 1.036 1 92.75 222 ILE B CA 1
ATOM 3635 C C . ILE B 1 222 ? -12.062 15.914 1.537 1 92.75 222 ILE B C 1
ATOM 3637 O O . ILE B 1 222 ? -12.969 16.344 0.814 1 92.75 222 ILE B O 1
ATOM 3641 N N . PHE B 1 223 ? -12.242 15.547 2.748 1 93.19 223 PHE B N 1
ATOM 3642 C CA . PHE B 1 223 ? -13.594 15.391 3.289 1 93.19 223 PHE B CA 1
ATOM 3643 C C . PHE B 1 223 ? -14.148 16.734 3.75 1 93.19 223 PHE B C 1
ATOM 3645 O O . PHE B 1 223 ? -13.422 17.547 4.305 1 93.19 223 PHE B O 1
ATOM 3652 N N . THR B 1 224 ? -15.469 16.906 3.516 1 92.69 224 THR B N 1
ATOM 3653 C CA . THR B 1 224 ? -16.188 18.094 3.938 1 92.69 224 THR B CA 1
ATOM 3654 C C . THR B 1 224 ? -17.125 17.781 5.102 1 92.69 224 THR B C 1
ATOM 3656 O O . THR B 1 224 ? -17.172 16.656 5.574 1 92.69 224 THR B O 1
ATOM 3659 N N . GLU B 1 225 ? -17.734 18.797 5.578 1 93.62 225 GLU B N 1
ATOM 3660 C CA . GLU B 1 225 ? -18.594 18.672 6.762 1 93.62 225 GLU B CA 1
ATOM 3661 C C . GLU B 1 225 ? -19.734 17.688 6.531 1 93.62 225 GLU B C 1
ATOM 3663 O O . GLU B 1 225 ? -20.375 17.25 7.48 1 93.62 225 GLU B O 1
ATOM 3668 N N . GLU B 1 226 ? -19.953 17.281 5.336 1 89.88 226 GLU B N 1
ATOM 3669 C CA . GLU B 1 226 ? -21 16.328 5.012 1 89.88 226 GLU B CA 1
ATOM 3670 C C . GLU B 1 226 ? -20.562 14.898 5.344 1 89.88 226 GLU B C 1
ATOM 3672 O O . GLU B 1 226 ? -21.391 13.992 5.395 1 89.88 226 GLU B O 1
ATOM 3677 N N . SER B 1 227 ? -19.297 14.734 5.637 1 90.38 227 SER B N 1
ATOM 3678 C CA . SER B 1 227 ? -18.719 13.414 5.879 1 90.38 227 SER B CA 1
ATOM 3679 C C . SER B 1 227 ? -18.375 13.227 7.352 1 90.38 227 SER B C 1
ATOM 3681 O O . SER B 1 227 ? -17.828 14.133 7.984 1 90.38 227 SER B O 1
ATOM 3683 N N . PRO B 1 228 ? -18.734 12.016 7.871 1 90.69 228 PRO B N 1
ATOM 3684 C CA . PRO B 1 228 ? -18.266 11.719 9.227 1 90.69 228 PRO B CA 1
ATOM 3685 C C . PRO B 1 228 ? -16.75 11.781 9.352 1 90.69 228 PRO B C 1
ATOM 3687 O O . PRO B 1 228 ? -16.219 12.078 10.422 1 90.69 228 PRO B O 1
ATOM 3690 N N . LEU B 1 229 ? -16.094 11.633 8.266 1 95.06 229 LEU B N 1
ATOM 3691 C CA . LEU B 1 229 ? -14.633 11.641 8.289 1 95.06 229 LEU B CA 1
ATOM 3692 C C . LEU B 1 229 ? -14.102 13.047 8.516 1 95.06 229 LEU B C 1
ATOM 3694 O O . LEU B 1 229 ? -13.016 13.227 9.07 1 95.06 229 LEU B O 1
ATOM 3698 N N . TYR B 1 230 ? -14.891 14.07 8.094 1 95.94 230 TYR B N 1
ATOM 3699 C CA . TYR B 1 230 ? -14.508 15.453 8.359 1 95.94 230 TYR B CA 1
ATOM 3700 C C . TYR B 1 230 ? -14.289 15.688 9.844 1 95.94 230 TYR B C 1
ATOM 3702 O O . TYR B 1 230 ? -13.266 16.234 10.258 1 95.94 230 TYR B O 1
ATOM 3710 N N . TYR B 1 231 ? -15.164 15.164 10.648 1 96.62 231 TYR B N 1
ATOM 3711 C CA . TYR B 1 231 ? -15.117 15.391 12.094 1 96.62 231 TYR B CA 1
ATOM 3712 C C . TYR B 1 231 ? -14.047 14.523 12.742 1 96.62 231 TYR B C 1
ATOM 3714 O O . TYR B 1 231 ? -13.414 14.938 13.711 1 96.62 231 TYR B O 1
ATOM 3722 N N . ALA B 1 232 ? -13.914 13.367 12.188 1 97 232 ALA B N 1
ATOM 3723 C CA . ALA B 1 232 ? -12.867 12.492 12.711 1 97 232 ALA B CA 1
ATOM 3724 C C . ALA B 1 232 ? -11.484 13.102 12.492 1 97 232 ALA B C 1
ATOM 3726 O O . ALA B 1 232 ? -10.625 13.031 13.375 1 97 232 ALA B O 1
ATOM 3727 N N . TYR B 1 233 ? -11.234 13.695 11.344 1 98.06 233 TYR B N 1
ATOM 3728 C CA . TYR B 1 233 ? -9.945 14.32 11.062 1 98.06 233 TYR B CA 1
ATOM 3729 C C . TYR B 1 233 ? -9.781 15.602 11.867 1 98.06 233 TYR B C 1
ATOM 3731 O O . TYR B 1 233 ? -8.664 15.953 12.266 1 98.06 233 TYR B O 1
ATOM 3739 N N . LYS B 1 234 ? -10.859 16.297 12.078 1 98 234 LYS B N 1
ATOM 3740 C CA . LYS B 1 234 ? -10.812 17.438 12.977 1 98 234 LYS B CA 1
ATOM 3741 C C . LYS B 1 234 ? -10.359 17.031 14.375 1 98 234 LYS B C 1
ATOM 3743 O O . LYS B 1 234 ? -9.508 17.688 14.977 1 98 234 LYS B O 1
ATOM 3748 N N . GLU B 1 235 ? -10.961 15.953 14.812 1 97.81 235 GLU B N 1
ATOM 3749 C CA . GLU B 1 235 ? -10.57 15.414 16.109 1 97.81 235 GLU B CA 1
ATOM 3750 C C . GLU B 1 235 ? -9.094 15.023 16.125 1 97.81 235 GLU B C 1
ATOM 3752 O O . GLU B 1 235 ? -8.383 15.297 17.094 1 97.81 235 GLU B O 1
ATOM 3757 N N . LEU B 1 236 ? -8.648 14.383 15.102 1 98.31 236 LEU B N 1
ATOM 3758 C CA . LEU B 1 236 ? -7.246 13.992 14.984 1 98.31 236 LEU B CA 1
ATOM 3759 C C . LEU B 1 236 ? -6.336 15.211 15.055 1 98.31 236 LEU B C 1
ATOM 3761 O O . LEU B 1 236 ? -5.316 15.195 15.742 1 98.31 236 LEU B O 1
ATOM 3765 N N . ALA B 1 237 ? -6.672 16.297 14.336 1 98.38 237 ALA B N 1
ATOM 3766 C CA . ALA B 1 237 ? -5.891 17.516 14.32 1 98.38 237 ALA B CA 1
ATOM 3767 C C . ALA B 1 237 ? -5.793 18.125 15.719 1 98.38 237 ALA B C 1
ATOM 3769 O O . ALA B 1 237 ? -4.719 18.562 16.141 1 98.38 237 ALA B O 1
ATOM 3770 N N . GLN B 1 238 ? -6.883 18.078 16.422 1 97.69 238 GLN B N 1
ATOM 3771 C CA . GLN B 1 238 ? -6.914 18.625 17.781 1 97.69 238 GLN B CA 1
ATOM 3772 C C . GLN B 1 238 ? -6.047 17.812 18.719 1 97.69 238 GLN B C 1
ATOM 3774 O O . GLN B 1 238 ? -5.309 18.359 19.547 1 97.69 238 GLN B O 1
ATOM 3779 N N . LYS B 1 239 ? -6.176 16.531 18.625 1 97.31 239 LYS B N 1
ATOM 3780 C CA . LYS B 1 239 ? -5.355 15.648 19.469 1 97.31 239 LYS B CA 1
ATOM 3781 C C . LYS B 1 239 ? -3.871 15.859 19.188 1 97.31 239 LYS B C 1
ATOM 3783 O O . LYS B 1 239 ? -3.062 15.898 20.125 1 97.31 239 LYS B O 1
ATOM 3788 N N . VAL B 1 240 ? -3.531 15.977 17.922 1 97.5 240 VAL B N 1
ATOM 3789 C CA . VAL B 1 240 ? -2.143 16.188 17.531 1 97.5 240 VAL B CA 1
ATOM 3790 C C . VAL B 1 240 ? -1.635 17.5 18.125 1 97.5 240 VAL B C 1
ATOM 3792 O O . VAL B 1 240 ? -0.526 17.562 18.672 1 97.5 240 VAL B O 1
ATOM 3795 N N . GLN B 1 241 ? -2.43 18.562 18.062 1 96.62 241 GLN B N 1
ATOM 3796 C CA . GLN B 1 241 ? -2.057 19.859 18.625 1 96.62 241 GLN B CA 1
ATOM 3797 C C . GLN B 1 241 ? -1.837 19.75 20.141 1 96.62 241 GLN B C 1
ATOM 3799 O O . GLN B 1 241 ? -0.867 20.297 20.672 1 96.62 241 GLN B O 1
ATOM 3804 N N . LEU B 1 242 ? -2.713 19 20.812 1 95.38 242 LEU B N 1
ATOM 3805 C CA . LEU B 1 242 ? -2.613 18.828 22.25 1 95.38 242 LEU B CA 1
ATOM 3806 C C . LEU B 1 242 ? -1.346 18.062 22.625 1 95.38 242 LEU B C 1
ATOM 3808 O O . LEU B 1 242 ? -0.656 18.422 23.578 1 95.38 242 LEU B O 1
ATOM 3812 N N . LEU B 1 243 ? -1.067 17.016 21.875 1 94.75 243 LEU B N 1
ATOM 3813 C CA . LEU B 1 243 ? 0.102 16.188 22.125 1 94.75 243 LEU B CA 1
ATOM 3814 C C . LEU B 1 243 ? 1.389 16.984 21.953 1 94.75 243 LEU B C 1
ATOM 3816 O O . LEU B 1 243 ? 2.373 16.75 22.656 1 94.75 243 LEU B O 1
ATOM 3820 N N . LEU B 1 244 ? 1.403 17.922 20.984 1 93.62 244 LEU B N 1
ATOM 3821 C CA . LEU B 1 244 ? 2.609 18.672 20.656 1 93.62 244 LEU B CA 1
ATOM 3822 C C . LEU B 1 244 ? 2.762 19.891 21.562 1 93.62 244 LEU B C 1
ATOM 3824 O O . LEU B 1 244 ? 3.869 20.406 21.75 1 93.62 244 LEU B O 1
ATOM 3828 N N . GLN B 1 245 ? 1.668 20.5 22.016 1 84.88 245 GLN B N 1
ATOM 3829 C CA . GLN B 1 245 ? 1.738 21.594 23 1 84.88 245 GLN B CA 1
ATOM 3830 C C . GLN B 1 245 ? 2.197 21.078 24.359 1 84.88 245 GLN B C 1
ATOM 3832 O O . GLN B 1 245 ? 2.953 21.75 25.062 1 84.88 245 GLN B O 1
ATOM 3837 N N . GLY B 1 246 ? 1.564 19.938 24.797 1 65.62 246 GLY B N 1
ATOM 3838 C CA . GLY B 1 246 ? 1.94 19.359 26.078 1 65.62 246 GLY B CA 1
ATOM 3839 C C . GLY B 1 246 ? 3.377 18.875 26.125 1 65.62 246 GLY B C 1
ATOM 3840 O O . GLY B 1 246 ? 4.016 18.891 27.172 1 65.62 246 GLY B O 1
ATOM 3841 N N . ALA B 1 247 ? 3.85 18.328 25.047 1 54.09 247 ALA B N 1
ATOM 3842 C CA . ALA B 1 247 ? 5.238 17.891 24.969 1 54.09 247 ALA B CA 1
ATOM 3843 C C . ALA B 1 247 ? 6.199 19.062 25.125 1 54.09 247 ALA B C 1
ATOM 3845 O O . ALA B 1 247 ? 7.332 18.891 25.578 1 54.09 247 ALA B O 1
ATOM 3846 N N . GLY B 1 248 ? 5.902 20.25 24.688 1 46.28 248 GLY B N 1
ATOM 3847 C CA . GLY B 1 248 ? 6.723 21.422 24.875 1 46.28 248 GLY B CA 1
ATOM 3848 C C . GLY B 1 248 ? 6.906 21.797 26.328 1 46.28 248 GLY B C 1
ATOM 3849 O O . GLY B 1 248 ? 7.969 22.297 26.719 1 46.28 248 GLY B O 1
ATOM 3850 N N . ASP B 1 249 ? 5.82 21.688 27.094 1 43.03 249 ASP B N 1
ATOM 3851 C CA . ASP B 1 249 ? 5.945 22.125 28.484 1 43.03 249 ASP B CA 1
ATOM 3852 C C . ASP B 1 249 ? 6.867 21.188 29.266 1 43.03 249 ASP B C 1
ATOM 3854 O O . ASP B 1 249 ? 7.422 21.578 30.297 1 43.03 249 ASP B O 1
ATOM 3858 N N . ASN B 1 250 ? 6.984 20.016 28.828 1 40.56 250 ASN B N 1
ATOM 3859 C CA . ASN B 1 250 ? 7.855 19.203 29.672 1 40.56 250 ASN B CA 1
ATOM 3860 C C . ASN B 1 250 ? 9.328 19.5 29.406 1 40.56 250 ASN B C 1
ATOM 3862 O O . ASN B 1 250 ? 10.203 18.953 30.094 1 40.56 250 ASN B O 1
ATOM 3866 N N . TYR B 1 251 ? 9.727 20 28.297 1 36.81 251 TYR B N 1
ATOM 3867 C CA . TYR B 1 251 ? 11.156 20.234 28.141 1 36.81 251 TYR B CA 1
ATOM 3868 C C . TYR B 1 251 ? 11.602 21.469 28.922 1 36.81 251 TYR B C 1
ATOM 3870 O O . TYR B 1 251 ? 12.797 21.781 28.969 1 36.81 251 TYR B O 1
ATOM 3878 N N . VAL B 1 252 ? 10.719 22.406 29.422 1 34.66 252 VAL B N 1
ATOM 3879 C CA . VAL B 1 252 ? 11.273 23.578 30.094 1 34.66 252 VAL B CA 1
ATOM 3880 C C . VAL B 1 252 ? 11.766 23.188 31.484 1 34.66 252 VAL B C 1
ATOM 3882 O O . VAL B 1 252 ? 12.633 23.859 32.062 1 34.66 252 VAL B O 1
ATOM 3885 N N . ASN B 1 253 ? 11.188 22.188 32.156 1 32.66 253 ASN B N 1
ATOM 3886 C CA . ASN B 1 253 ? 11.562 22.219 33.562 1 32.66 253 ASN B CA 1
ATOM 3887 C C . ASN B 1 253 ? 12.922 21.562 33.781 1 32.66 253 ASN B C 1
ATOM 3889 O O . ASN B 1 253 ? 13.352 21.406 34.938 1 32.66 253 ASN B O 1
ATOM 3893 N N . GLU B 1 254 ? 13.352 20.781 32.875 1 29.67 254 GLU B N 1
ATOM 3894 C CA . GLU B 1 254 ? 14.609 20.266 33.406 1 29.67 254 GLU B CA 1
ATOM 3895 C C . GLU B 1 254 ? 15.734 21.281 33.25 1 29.67 254 GLU B C 1
ATOM 3897 O O . GLU B 1 254 ? 16.531 21.188 32.312 1 29.67 254 GLU B O 1
ATOM 3902 N N . LYS B 1 255 ? 15.406 22.562 33.188 1 25.53 255 LYS B N 1
ATOM 3903 C CA . LYS B 1 255 ? 16.578 23.359 33.562 1 25.53 255 LYS B CA 1
ATOM 3904 C C . LYS B 1 255 ? 16.734 23.422 35.094 1 25.53 255 LYS B C 1
ATOM 3906 O O . LYS B 1 255 ? 15.742 23.484 35.812 1 25.53 255 LYS B O 1
#

InterPro domains:
  IPR000808 Iron-sulfur cluster carrier protein-like, conserved site [PS01215] (108-124)
  IPR019591 Mrp/NBP35 ATP-binding protein [MF_02040] (1-241)
  IPR019591 Mrp/NBP35 ATP-binding protein [cd02037] (5-212)
  IPR027417 P-loop containing nucleoside triphosphate hydrolase [G3DSA:3.40.50.300] (1-242)
  IPR027417 P-loop containing nucleoside triphosphate hydrolase [SSF52540] (1-212)
  IPR033756 Flagellum site-determining protein YlxH/ Fe-S cluster assembling factor NBP35 [PF10609] (4-240)
  IPR044304 Iron-sulfur protein NUBPL-like [PTHR42961] (4-241)